Protein AF-A0AAN9AUN5-F1 (afdb_monomer_lite)

Foldseek 3Di:
DPDPDDDDDDDPDPPDDALDLVVVLVVLVVCQQPWDKDAHQQKDFQDDVPVLVVDQKDWAAAPDSRLRHTMIGHDHHHPPPDDSVNVSVCNVPDDHQADELVVQQDPDPDGTRMYGYPDSDDALVVQQQDLGPSSLSVCCVQVVGSHHQAADFALVAFFALEEEEEDEADDPDDALEDFLLLLLQVLQSVQFQVRQAYEYEYQDHRDDDSSVVCVVDRYYYDHDDFDQDALNHGADDVVVSVVLVVLVCCQAPWHKYAYSLKGFLHYDDSRQRSAQKEWEWDQEDDPDDPTKTAPRIMTHHHNQPLSVVLSVCCNVPDNVCVCVNGIVSSVVSCSNNVNRYDYDQQAEWEAEPNATQRSPDPNSHDHPPDPDHDDDDDSHSHGMYGYDVVSDDQCSRALVSLLVDPDPVSVSSCVSCVSVVNVVSND

Radius of gyration: 27.56 Å; chains: 1; bounding box: 65×45×76 Å

Sequence (427 aa):
MSTPALHLQQLKDTSIPCGSEEMLDAVLAILEPQGGIFVGQGVILARAPTDFNTVSLATHFSDSPDKTRGVLYANRRFPDPDTRLQLLELILSSPASCVSEDDYNQDIEEDPFCISLSDSVLYPKDIMFSETRFAQLARWLFYGKRAPVVIKKDPDNLIPRISHYIKLSGQNEYSSELNFNHFLNMLSALYIGGFRHVYLHAEEEPRGQWWEELQSESVTWVKIEPIDTVFRQDIRQKAHVSDVIRYLILYKYGGAYQDFDVTWVSHVNDSLLACPFVHAFDWVINGEWPEYINNGVMFSRRHSDWLRLFIETLKEYRDEEWNFNSGLVPYKMFEKHPDLVCLDRHVQVLCHGGICYPPWTEDYRRPLGNTRSTSPFSLQEVFAIHTTEPKLIPSLQSTQNLKKSTDDFGHFMRHVLIISGRRYLLQ

Organism: NCBI:txid31220

pLDDT: mean 89.93, std 9.43, range [37.88, 98.75]

Structure (mmCIF, N/CA/C/O backbone):
data_AF-A0AAN9AUN5-F1
#
_entry.id   AF-A0AAN9AUN5-F1
#
loop_
_atom_site.group_PDB
_atom_site.id
_atom_site.type_symbol
_atom_site.label_atom_id
_atom_site.label_alt_id
_atom_site.label_comp_id
_atom_site.label_asym_id
_atom_site.label_entity_id
_atom_site.label_seq_id
_atom_site.pdbx_PDB_ins_code
_atom_site.Cartn_x
_atom_site.Cartn_y
_atom_site.Cartn_z
_atom_site.occupancy
_atom_site.B_iso_or_equiv
_atom_site.auth_seq_id
_atom_site.auth_comp_id
_atom_site.auth_asym_id
_atom_site.auth_atom_id
_atom_site.pdbx_PDB_model_num
ATOM 1 N N . MET A 1 1 ? 8.327 -25.024 -24.615 1.00 38.00 1 MET A N 1
ATOM 2 C CA . MET A 1 1 ? 9.670 -24.422 -24.728 1.00 38.00 1 MET A CA 1
ATOM 3 C C . MET A 1 1 ? 10.124 -24.104 -23.318 1.00 38.00 1 MET A C 1
ATOM 5 O O . MET A 1 1 ? 9.382 -23.429 -22.618 1.00 38.00 1 MET A O 1
ATOM 9 N N . SER A 1 2 ? 11.244 -24.663 -22.860 1.00 37.88 2 SER A N 1
ATOM 10 C CA . SER A 1 2 ? 11.852 -24.234 -21.597 1.00 37.88 2 SER A CA 1
ATOM 11 C C . SER A 1 2 ? 12.226 -22.761 -21.731 1.00 37.88 2 SER A C 1
ATOM 13 O O . SER A 1 2 ? 12.883 -22.397 -22.707 1.00 37.88 2 SER A O 1
ATOM 15 N N . THR A 1 3 ? 11.799 -21.917 -20.795 1.00 38.31 3 THR A N 1
ATOM 16 C CA . THR A 1 3 ? 12.336 -20.557 -20.668 1.00 38.31 3 THR A CA 1
ATOM 17 C C . THR A 1 3 ? 13.865 -20.643 -20.625 1.00 38.31 3 THR A C 1
ATOM 19 O O . THR A 1 3 ? 14.379 -21.484 -19.878 1.00 38.31 3 THR A O 1
ATOM 22 N N . PRO A 1 4 ? 14.603 -19.862 -21.434 1.00 49.69 4 PRO A N 1
ATOM 23 C CA . PRO A 1 4 ? 16.059 -19.869 -21.377 1.00 49.69 4 PRO A CA 1
ATOM 24 C C . PRO A 1 4 ? 16.514 -19.533 -19.952 1.00 49.69 4 PRO A C 1
ATOM 26 O O . PRO A 1 4 ? 15.894 -18.713 -19.273 1.00 49.69 4 PRO A O 1
ATOM 29 N N . ALA A 1 5 ? 17.560 -20.209 -19.477 1.00 53.16 5 ALA A N 1
ATOM 30 C CA . ALA A 1 5 ? 18.111 -19.950 -18.155 1.00 53.16 5 ALA A CA 1
ATOM 31 C C . ALA A 1 5 ? 18.661 -18.516 -18.109 1.00 53.16 5 ALA A C 1
ATOM 33 O O . ALA A 1 5 ? 19.534 -18.156 -18.899 1.00 53.16 5 ALA A O 1
ATOM 34 N N . LEU A 1 6 ? 18.141 -17.692 -17.195 1.00 59.31 6 LEU A N 1
ATOM 35 C CA . LEU A 1 6 ? 18.733 -16.396 -16.882 1.00 59.31 6 LEU A CA 1
ATOM 36 C C . LEU A 1 6 ? 20.029 -16.650 -16.106 1.00 59.31 6 LEU A C 1
ATOM 38 O O . LEU A 1 6 ? 19.995 -17.080 -14.953 1.00 59.31 6 LEU A O 1
ATOM 42 N N . HIS A 1 7 ? 21.169 -16.399 -16.742 1.00 64.50 7 HIS A N 1
ATOM 43 C CA . HIS A 1 7 ? 22.474 -16.465 -16.098 1.00 64.50 7 HIS A CA 1
ATOM 44 C C . HIS A 1 7 ? 22.858 -15.071 -15.604 1.00 64.50 7 HIS A C 1
ATOM 46 O O . HIS A 1 7 ? 23.170 -14.190 -16.400 1.00 64.50 7 HIS A O 1
ATOM 52 N N . LEU A 1 8 ? 22.830 -14.869 -14.287 1.00 69.56 8 LEU A N 1
ATOM 53 C CA . LEU A 1 8 ? 23.342 -13.651 -13.666 1.00 69.56 8 LEU A CA 1
ATOM 54 C C . LEU A 1 8 ? 24.843 -13.813 -13.425 1.00 69.56 8 LEU A C 1
ATOM 56 O O . LEU A 1 8 ? 25.266 -14.712 -12.698 1.00 69.56 8 LEU A O 1
ATOM 60 N N . GLN A 1 9 ? 25.645 -12.940 -14.026 1.00 68.62 9 GLN A N 1
ATOM 61 C CA . GLN A 1 9 ? 27.083 -12.881 -13.805 1.00 68.62 9 GLN A CA 1
ATOM 62 C C . GLN A 1 9 ? 27.448 -11.484 -13.316 1.00 68.62 9 GLN A C 1
ATOM 64 O O . GLN A 1 9 ? 27.274 -10.503 -14.032 1.00 68.62 9 GLN A O 1
ATOM 69 N N . GLN A 1 10 ? 27.971 -11.398 -12.095 1.00 71.19 10 GLN A N 1
ATOM 70 C CA . GLN A 1 10 ? 28.526 -10.149 -11.594 1.00 71.19 10 GLN A CA 1
ATOM 71 C C . GLN A 1 10 ? 29.860 -9.880 -12.295 1.00 71.19 10 GLN A C 1
ATOM 73 O O . GLN A 1 10 ? 30.721 -10.765 -12.376 1.00 71.19 10 GLN A O 1
ATOM 78 N N . LEU A 1 11 ? 30.039 -8.659 -12.798 1.00 69.75 11 LEU A N 1
ATOM 79 C CA . LEU A 1 11 ? 31.343 -8.204 -13.264 1.00 69.75 11 LEU A CA 1
ATOM 80 C C . LEU A 1 11 ? 32.310 -8.225 -12.075 1.00 69.75 11 LEU A C 1
ATOM 82 O O . LEU A 1 11 ? 32.015 -7.687 -11.011 1.00 69.75 11 LEU A O 1
ATOM 86 N N . LYS A 1 12 ? 33.448 -8.907 -12.240 1.00 69.44 12 LYS A N 1
ATOM 87 C CA . LYS A 1 12 ? 34.432 -9.095 -11.159 1.00 69.44 12 LYS A CA 1
ATOM 88 C C . LYS A 1 12 ? 35.132 -7.796 -10.765 1.00 69.44 12 LYS A C 1
ATOM 90 O O . LYS A 1 12 ? 35.646 -7.711 -9.655 1.00 69.44 12 LYS A O 1
ATOM 95 N N . ASP A 1 13 ? 35.171 -6.830 -11.675 1.00 74.06 13 ASP A N 1
ATOM 96 C CA . ASP A 1 13 ? 35.784 -5.532 -11.456 1.00 74.06 13 ASP A CA 1
ATOM 97 C C . ASP A 1 13 ? 34.701 -4.475 -11.225 1.00 74.06 13 ASP A C 1
ATOM 99 O O . ASP A 1 13 ? 34.031 -4.031 -12.154 1.00 74.06 13 ASP A O 1
ATOM 103 N N . THR A 1 14 ? 34.512 -4.097 -9.963 1.00 73.44 14 THR A N 1
ATOM 104 C CA . THR A 1 14 ? 33.566 -3.049 -9.561 1.00 73.44 14 THR A CA 1
ATOM 105 C C . THR A 1 14 ? 34.180 -1.649 -9.619 1.00 73.44 14 THR A C 1
ATOM 107 O O . THR A 1 14 ? 33.533 -0.696 -9.194 1.00 73.44 14 THR A O 1
ATOM 110 N N . SER A 1 15 ? 35.435 -1.512 -10.064 1.00 81.81 15 SER A N 1
ATOM 111 C CA . SER A 1 15 ? 36.113 -0.214 -10.166 1.00 81.81 15 SER A CA 1
ATOM 112 C C . SER A 1 15 ? 35.795 0.533 -11.461 1.00 81.81 15 SER A C 1
ATOM 114 O O . SER A 1 15 ? 35.994 1.746 -11.518 1.00 81.81 15 SER A O 1
ATOM 116 N N . ILE A 1 16 ? 35.267 -0.164 -12.475 1.00 86.69 16 ILE A N 1
ATOM 117 C CA . ILE A 1 16 ? 34.882 0.435 -13.753 1.00 86.69 16 ILE A CA 1
ATOM 118 C C . ILE A 1 16 ? 33.607 1.273 -13.554 1.00 86.69 16 ILE A C 1
ATOM 120 O O . ILE A 1 16 ? 32.573 0.717 -13.164 1.00 86.69 16 ILE A O 1
ATOM 124 N N . PRO A 1 17 ? 33.638 2.592 -13.818 1.00 88.38 17 PRO A N 1
ATOM 125 C CA . PRO A 1 17 ? 32.460 3.439 -13.680 1.00 88.38 17 PRO A CA 1
ATOM 126 C C . PRO A 1 17 ? 31.338 3.004 -14.631 1.00 88.38 17 PRO A C 1
ATOM 128 O O . PRO A 1 17 ? 31.566 2.731 -15.808 1.00 88.38 17 PRO A O 1
ATOM 131 N N . CYS A 1 18 ? 30.099 2.958 -14.136 1.00 86.50 18 CYS A N 1
ATOM 132 C CA . CYS A 1 18 ? 28.939 2.700 -14.989 1.00 86.50 18 CYS A CA 1
ATOM 133 C C . CYS A 1 18 ? 28.792 3.811 -16.036 1.00 86.50 18 CYS A C 1
ATOM 135 O O . CYS A 1 18 ? 29.014 4.986 -15.743 1.00 86.50 18 CYS A O 1
ATOM 137 N N . GLY A 1 19 ? 28.419 3.426 -17.254 1.00 89.62 19 GLY A N 1
ATOM 138 C CA . GLY A 1 19 ? 28.234 4.344 -18.373 1.00 89.62 19 GLY A CA 1
ATOM 139 C C . GLY A 1 19 ? 29.501 4.946 -18.977 1.00 89.62 19 GLY A C 1
ATOM 140 O O . GLY A 1 19 ? 29.396 5.848 -19.806 1.00 89.62 19 GLY A O 1
ATOM 141 N N . SER A 1 20 ? 30.689 4.466 -18.602 1.00 93.56 20 SER A N 1
ATOM 142 C CA . SER A 1 20 ? 31.950 4.925 -19.188 1.00 93.56 20 SER A CA 1
ATOM 143 C C . SER A 1 20 ? 32.335 4.164 -20.464 1.00 93.56 20 SER A C 1
ATOM 145 O O . SER A 1 20 ? 31.768 3.116 -20.788 1.00 93.56 20 SER A O 1
ATOM 147 N N . GLU A 1 21 ? 33.330 4.683 -21.188 1.00 94.19 21 GLU A N 1
ATOM 148 C CA . GLU A 1 21 ? 33.912 3.998 -22.351 1.00 94.19 21 GLU A CA 1
ATOM 149 C C . GLU A 1 21 ? 34.587 2.682 -21.943 1.00 94.19 21 GLU A C 1
ATOM 151 O O . GLU A 1 21 ? 34.465 1.682 -22.646 1.00 94.19 21 GLU A O 1
ATOM 156 N N . GLU A 1 22 ? 35.222 2.638 -20.769 1.00 93.00 22 GLU A N 1
ATOM 157 C CA . GLU A 1 22 ? 35.829 1.423 -20.217 1.00 93.00 22 GLU A CA 1
ATOM 158 C C . GLU A 1 22 ? 34.780 0.348 -19.907 1.00 93.00 22 GLU A C 1
ATOM 160 O O . GLU A 1 22 ? 35.035 -0.842 -20.099 1.00 93.00 22 GLU A O 1
ATOM 165 N N . MET A 1 23 ? 33.581 0.748 -19.466 1.00 92.12 23 MET A N 1
ATOM 166 C CA . MET A 1 23 ? 32.474 -0.191 -19.270 1.00 92.12 23 MET A CA 1
ATOM 167 C C . MET A 1 23 ? 31.988 -0.760 -20.604 1.00 92.12 23 MET A C 1
ATOM 169 O O . MET A 1 23 ? 31.752 -1.965 -20.710 1.00 92.12 23 MET A O 1
ATOM 173 N N . LEU A 1 24 ? 31.879 0.074 -21.640 1.00 92.06 24 LEU A N 1
ATOM 174 C CA . LEU A 1 24 ? 31.529 -0.391 -22.981 1.00 92.06 24 LEU A CA 1
ATOM 175 C C . LEU A 1 24 ? 32.602 -1.342 -23.546 1.00 92.06 24 LEU A C 1
ATOM 177 O O . LEU A 1 24 ? 32.266 -2.392 -24.092 1.00 92.06 24 LEU A O 1
ATOM 181 N N . ASP A 1 25 ? 33.888 -1.045 -23.349 1.00 91.81 25 ASP A N 1
ATOM 182 C CA . ASP A 1 25 ? 34.999 -1.929 -23.730 1.00 91.81 25 ASP A CA 1
ATOM 183 C C . ASP A 1 25 ? 34.956 -3.284 -22.992 1.00 91.81 25 ASP A C 1
ATOM 185 O O . ASP A 1 25 ? 35.215 -4.343 -23.580 1.00 91.81 25 ASP A O 1
ATOM 189 N N . ALA A 1 26 ? 34.573 -3.277 -21.710 1.00 90.19 26 ALA A N 1
ATOM 190 C CA . ALA A 1 26 ? 34.365 -4.490 -20.924 1.00 90.19 26 ALA A CA 1
ATOM 191 C C . ALA A 1 26 ? 33.177 -5.321 -21.443 1.00 90.19 26 ALA A C 1
ATOM 193 O O . ALA A 1 26 ? 33.275 -6.547 -21.534 1.00 90.19 26 ALA A O 1
ATOM 194 N N . VAL A 1 27 ? 32.077 -4.675 -21.846 1.00 89.88 27 VAL A N 1
ATOM 195 C CA . VAL A 1 27 ? 30.942 -5.335 -22.515 1.00 89.88 27 VAL A CA 1
ATOM 196 C C . VAL A 1 27 ? 31.388 -5.985 -23.826 1.00 89.88 27 VAL A C 1
ATOM 198 O O . VAL A 1 27 ? 31.062 -7.149 -24.078 1.00 89.88 27 VAL A O 1
ATOM 201 N N . LEU A 1 28 ? 32.183 -5.283 -24.638 1.00 89.88 28 LEU A N 1
ATOM 202 C CA . LEU A 1 28 ? 32.732 -5.832 -25.878 1.00 89.88 28 LEU A CA 1
ATOM 203 C C . LEU A 1 28 ? 33.611 -7.062 -25.616 1.00 89.88 28 LEU A C 1
ATOM 205 O O . LEU A 1 28 ? 33.470 -8.065 -26.313 1.00 89.88 28 LEU A O 1
ATOM 209 N N . ALA A 1 29 ? 34.447 -7.047 -24.574 1.00 88.69 29 ALA A N 1
ATOM 210 C CA . ALA A 1 29 ? 35.262 -8.208 -24.200 1.00 88.69 29 ALA A CA 1
ATOM 211 C C . ALA A 1 29 ? 34.427 -9.451 -23.840 1.00 88.69 29 ALA A C 1
ATOM 213 O O . ALA A 1 29 ? 34.875 -10.582 -24.031 1.00 88.69 29 ALA A O 1
ATOM 214 N N . ILE A 1 30 ? 33.212 -9.260 -23.317 1.00 87.00 30 ILE A N 1
ATOM 215 C CA . ILE A 1 30 ? 32.285 -10.356 -23.004 1.00 87.00 30 ILE A CA 1
ATOM 216 C C . ILE A 1 30 ? 31.639 -10.896 -24.282 1.00 87.00 30 ILE A C 1
ATOM 218 O O . ILE A 1 30 ? 31.537 -12.118 -24.446 1.00 87.00 30 ILE A O 1
ATOM 222 N N . LEU A 1 31 ? 31.206 -9.996 -25.169 1.00 87.12 31 LEU A N 1
ATOM 223 C CA . LEU A 1 31 ? 30.525 -10.345 -26.414 1.00 87.12 31 LEU A CA 1
ATOM 224 C C . LEU A 1 31 ? 31.460 -10.979 -27.444 1.00 87.12 31 LEU A C 1
ATOM 226 O O . LEU A 1 31 ? 31.029 -11.888 -28.145 1.00 87.12 31 LEU A O 1
ATOM 230 N N . GLU A 1 32 ? 32.727 -10.572 -27.520 1.00 86.00 32 GLU A N 1
ATOM 231 C CA . GLU A 1 32 ? 33.687 -11.053 -28.523 1.00 86.00 32 GLU A CA 1
ATOM 232 C C . GLU A 1 32 ? 33.743 -12.596 -28.637 1.00 86.00 32 GLU A C 1
ATOM 234 O O . GLU A 1 32 ? 33.516 -13.132 -29.730 1.00 86.00 32 GLU A O 1
ATOM 239 N N . PRO A 1 33 ? 33.977 -13.364 -27.552 1.00 87.19 33 PRO A N 1
ATOM 240 C CA . PRO A 1 33 ? 34.019 -14.823 -27.641 1.00 87.19 33 PRO A CA 1
ATOM 241 C C . PRO A 1 33 ? 32.636 -15.480 -27.767 1.00 87.19 33 PRO A C 1
ATOM 243 O O . PRO A 1 33 ? 32.540 -16.615 -28.242 1.00 87.19 33 PRO A O 1
ATOM 246 N N . GLN A 1 34 ? 31.568 -14.817 -27.316 1.00 85.94 34 GLN A N 1
ATOM 247 C CA . GLN A 1 34 ? 30.257 -15.445 -27.110 1.00 85.94 34 GLN A CA 1
ATOM 248 C C . GLN A 1 34 ? 29.236 -15.126 -28.203 1.00 85.94 34 GLN A C 1
ATOM 250 O O . GLN A 1 34 ? 28.376 -15.970 -28.489 1.00 85.94 34 GLN A O 1
ATOM 255 N N . GLY A 1 35 ? 29.370 -13.965 -28.847 1.00 86.44 35 GLY A N 1
ATOM 256 C CA . GLY A 1 35 ? 28.292 -13.289 -29.558 1.00 86.44 35 GLY A CA 1
ATOM 257 C C . GLY A 1 35 ? 27.134 -12.931 -28.619 1.00 86.44 35 GLY A C 1
ATOM 258 O O . GLY A 1 35 ? 27.111 -13.323 -27.451 1.00 86.44 35 GLY A O 1
ATOM 259 N N . GLY A 1 36 ? 26.138 -12.217 -29.131 1.00 88.38 36 GLY A N 1
ATOM 260 C CA . GLY A 1 36 ? 24.900 -11.952 -28.400 1.00 88.38 36 GLY A CA 1
ATOM 261 C C . GLY A 1 36 ? 24.411 -10.521 -28.533 1.00 88.38 36 GLY A C 1
ATOM 262 O O . GLY A 1 36 ? 24.836 -9.787 -29.422 1.00 88.38 36 GLY A O 1
ATOM 263 N N . ILE A 1 37 ? 23.484 -10.163 -27.645 1.00 89.00 37 ILE A N 1
ATOM 264 C CA . ILE A 1 37 ? 22.884 -8.833 -27.563 1.00 89.00 37 ILE A CA 1
ATOM 265 C C . ILE A 1 37 ? 23.221 -8.247 -26.196 1.00 89.00 37 ILE A C 1
ATOM 267 O O . ILE A 1 37 ? 22.933 -8.860 -25.167 1.00 89.00 37 ILE A O 1
ATOM 271 N N . PHE A 1 38 ? 23.800 -7.056 -26.195 1.00 91.38 38 PHE A N 1
ATOM 272 C CA . PHE A 1 38 ? 23.903 -6.197 -25.029 1.00 91.38 38 PHE A CA 1
ATOM 273 C C . PHE A 1 38 ? 22.787 -5.157 -25.070 1.00 91.38 38 PHE A C 1
ATOM 275 O O . PHE A 1 38 ? 22.572 -4.534 -26.106 1.00 91.38 38 PHE A O 1
ATOM 282 N N . VAL A 1 39 ? 22.104 -4.964 -23.943 1.00 92.38 39 VAL A N 1
ATOM 283 C CA . VAL A 1 39 ? 21.119 -3.898 -23.742 1.00 92.38 39 VAL A CA 1
ATOM 284 C C . VAL A 1 39 ? 21.574 -3.083 -22.539 1.00 92.38 39 VAL A C 1
ATOM 286 O O . VAL A 1 39 ? 21.714 -3.624 -21.442 1.00 92.38 39 VAL A O 1
ATOM 289 N N . GLY A 1 40 ? 21.829 -1.800 -22.768 1.00 91.75 40 GLY A N 1
ATOM 290 C CA . GLY A 1 40 ? 22.269 -0.855 -21.753 1.00 91.75 40 GLY A CA 1
ATOM 291 C C . GLY A 1 40 ? 21.217 -0.583 -20.687 1.00 91.75 40 GLY A C 1
ATOM 292 O O . GLY A 1 40 ? 20.013 -0.759 -20.896 1.00 91.75 40 GLY A O 1
ATOM 293 N N . GLN A 1 41 ? 21.672 -0.104 -19.531 1.00 88.75 41 GLN A N 1
ATOM 294 C CA . GLN A 1 41 ? 20.767 0.375 -18.494 1.00 88.75 41 GLN A CA 1
ATOM 295 C C . GLN A 1 41 ? 19.963 1.576 -19.015 1.00 88.75 41 GLN A C 1
ATOM 297 O O . GLN A 1 41 ? 20.498 2.459 -19.683 1.00 88.75 41 GLN A O 1
ATOM 302 N N . GLY A 1 42 ? 18.662 1.603 -18.713 1.00 90.62 42 GLY A N 1
ATOM 303 C CA . GLY A 1 42 ? 17.771 2.655 -19.202 1.00 90.62 42 GLY A CA 1
ATOM 304 C C . GLY A 1 42 ? 17.459 2.552 -20.699 1.00 90.62 42 GLY A C 1
ATOM 305 O O . GLY A 1 42 ? 17.167 3.567 -21.324 1.00 90.62 42 GLY A O 1
ATOM 306 N N . VAL A 1 43 ? 17.535 1.353 -21.288 1.00 93.50 43 VAL A N 1
ATOM 307 C CA . VAL A 1 43 ? 17.150 1.103 -22.684 1.00 93.50 43 VAL A CA 1
ATOM 308 C C . VAL A 1 43 ? 15.997 0.106 -22.753 1.00 93.50 43 VAL A C 1
ATOM 310 O O . VAL A 1 43 ? 16.044 -0.963 -22.145 1.00 93.50 43 VAL A O 1
ATOM 313 N N . ILE A 1 44 ? 14.970 0.438 -23.536 1.00 93.38 44 ILE A N 1
ATOM 314 C CA . ILE A 1 44 ? 13.839 -0.444 -23.847 1.00 93.38 44 ILE A CA 1
ATOM 315 C C . ILE A 1 44 ? 13.843 -0.760 -25.342 1.00 93.38 44 ILE A C 1
ATOM 317 O O . ILE A 1 44 ? 13.934 0.138 -26.174 1.00 93.38 44 ILE A O 1
ATOM 321 N N . LEU A 1 45 ? 13.717 -2.041 -25.695 1.00 92.81 45 LEU A N 1
ATOM 322 C CA . LEU A 1 45 ? 13.544 -2.462 -27.087 1.00 92.81 45 LEU A CA 1
ATOM 323 C C . LEU A 1 45 ? 12.103 -2.191 -27.532 1.00 92.81 45 LEU A C 1
ATOM 325 O O . LEU A 1 45 ? 11.162 -2.708 -26.927 1.00 92.81 45 LEU A O 1
ATOM 329 N N . ALA A 1 46 ? 11.933 -1.404 -28.594 1.00 91.62 46 ALA A N 1
ATOM 330 C CA . ALA A 1 46 ? 10.616 -1.083 -29.151 1.00 91.62 46 ALA A CA 1
ATOM 331 C C . ALA A 1 46 ? 10.151 -2.106 -30.199 1.00 91.62 46 ALA A C 1
ATOM 333 O O . ALA A 1 46 ? 8.956 -2.379 -30.304 1.00 91.62 46 ALA A O 1
ATOM 334 N N . ARG A 1 47 ? 11.086 -2.753 -30.907 1.00 87.81 47 ARG A N 1
ATOM 335 C CA . ARG A 1 47 ? 10.802 -3.846 -31.849 1.00 87.81 47 ARG A CA 1
ATOM 336 C C . ARG A 1 47 ? 11.736 -5.033 -31.638 1.00 87.81 47 ARG A C 1
ATOM 338 O O . ARG A 1 47 ? 12.829 -4.904 -31.094 1.00 87.81 47 ARG A O 1
ATOM 345 N N . ALA A 1 48 ? 11.298 -6.211 -32.076 1.00 83.19 48 ALA A N 1
ATOM 346 C CA . ALA A 1 48 ? 12.115 -7.416 -32.005 1.00 83.19 48 ALA A CA 1
ATOM 347 C C . ALA A 1 48 ? 13.294 -7.348 -33.004 1.00 83.19 48 ALA A C 1
ATOM 349 O O . ALA A 1 48 ? 13.074 -6.961 -34.158 1.00 83.19 48 ALA A O 1
ATOM 350 N N . PRO A 1 49 ? 14.506 -7.790 -32.614 1.00 81.62 49 PRO A N 1
ATOM 351 C CA . PRO A 1 49 ? 15.699 -7.804 -33.466 1.00 81.62 49 PRO A CA 1
ATOM 352 C C . PRO A 1 49 ? 15.657 -8.924 -34.513 1.00 81.62 49 PRO A C 1
ATOM 354 O O . PRO A 1 49 ? 16.419 -9.889 -34.473 1.00 81.62 49 PRO A O 1
ATOM 357 N N . THR A 1 50 ? 14.705 -8.845 -35.438 1.00 80.62 50 THR A N 1
ATOM 358 C CA . THR A 1 50 ? 14.514 -9.856 -36.494 1.00 80.62 50 THR A CA 1
ATOM 359 C C . THR A 1 50 ? 15.550 -9.747 -37.613 1.00 80.62 50 THR A C 1
ATOM 361 O O . THR A 1 50 ? 15.883 -10.745 -38.251 1.00 80.62 50 THR A O 1
ATOM 364 N N . ASP A 1 51 ? 16.099 -8.552 -37.800 1.00 79.56 51 ASP A N 1
ATOM 365 C CA . ASP A 1 51 ? 17.145 -8.186 -38.751 1.00 79.56 51 ASP A CA 1
ATOM 366 C C . ASP A 1 51 ? 18.545 -8.639 -38.311 1.00 79.56 51 ASP A C 1
ATOM 368 O O . ASP A 1 51 ? 19.407 -8.871 -39.159 1.00 79.56 51 ASP A O 1
ATOM 372 N N . PHE A 1 52 ? 18.774 -8.867 -37.015 1.00 77.81 52 PHE A N 1
ATOM 373 C CA . PHE A 1 52 ? 20.102 -9.212 -36.490 1.00 77.81 52 PHE A CA 1
ATOM 374 C C . PHE A 1 52 ? 20.659 -10.528 -37.043 1.00 77.81 52 PHE A C 1
ATOM 376 O O . PHE A 1 52 ? 21.858 -10.647 -37.252 1.00 77.81 52 PHE A O 1
ATOM 383 N N . ASN A 1 53 ? 19.799 -11.476 -37.423 1.00 72.94 53 ASN A N 1
ATOM 384 C CA . ASN A 1 53 ? 20.234 -12.725 -38.061 1.00 72.94 53 ASN A CA 1
ATOM 385 C C . ASN A 1 53 ? 20.851 -12.530 -39.461 1.00 72.94 53 ASN A C 1
ATOM 387 O O . ASN A 1 53 ? 21.381 -13.483 -40.031 1.00 72.94 53 ASN A O 1
ATOM 391 N N . THR A 1 54 ? 20.736 -11.332 -40.039 1.00 82.06 54 THR A N 1
ATOM 392 C CA . THR A 1 54 ? 21.225 -11.010 -41.390 1.00 82.06 54 THR A CA 1
ATOM 393 C C . THR A 1 54 ? 22.499 -10.170 -41.390 1.00 82.06 54 THR A C 1
ATOM 395 O O . THR A 1 54 ? 23.082 -9.950 -42.451 1.00 82.06 54 THR A O 1
ATOM 398 N N . VAL A 1 55 ? 22.960 -9.735 -40.216 1.00 83.88 55 VAL A N 1
ATOM 399 C CA . VAL A 1 55 ? 24.146 -8.889 -40.048 1.00 83.88 55 VAL A CA 1
ATOM 400 C C . VAL A 1 55 ? 25.135 -9.537 -39.082 1.00 83.88 55 VAL A C 1
ATOM 402 O O . VAL A 1 55 ? 24.782 -10.405 -38.291 1.00 83.88 55 VAL A O 1
ATOM 405 N N . SER A 1 56 ? 26.409 -9.154 -39.162 1.00 84.06 56 SER A N 1
ATOM 406 C CA . SER A 1 56 ? 27.446 -9.610 -38.225 1.00 84.06 56 SER A CA 1
ATOM 407 C C . SER A 1 56 ? 27.619 -8.686 -37.018 1.00 84.06 56 SER A C 1
ATOM 409 O O . SER A 1 56 ? 28.169 -9.109 -35.998 1.00 84.06 56 SER A O 1
ATOM 411 N N . LEU A 1 57 ? 27.126 -7.453 -37.139 1.00 86.06 57 LEU A N 1
ATOM 412 C CA . LEU A 1 57 ? 27.174 -6.391 -36.147 1.00 86.06 57 LEU A CA 1
ATOM 413 C C . LEU A 1 57 ? 25.971 -5.459 -36.361 1.00 86.06 57 LEU A C 1
ATOM 415 O O . LEU A 1 57 ? 25.663 -5.111 -37.500 1.00 86.06 57 LEU A O 1
ATOM 419 N N . ALA A 1 58 ? 25.321 -5.039 -35.279 1.00 88.56 58 ALA A N 1
ATOM 420 C CA . ALA A 1 58 ? 24.345 -3.952 -35.291 1.00 88.56 58 ALA A CA 1
ATOM 421 C C . ALA A 1 58 ? 24.506 -3.094 -34.036 1.00 88.56 58 ALA A C 1
ATOM 423 O O . ALA A 1 58 ? 24.622 -3.625 -32.930 1.00 88.56 58 ALA A O 1
ATOM 424 N N . THR A 1 59 ? 24.508 -1.774 -34.206 1.00 90.38 59 THR A N 1
ATOM 425 C CA . THR A 1 59 ? 24.735 -0.805 -33.132 1.00 90.38 59 THR A CA 1
ATOM 426 C C . THR A 1 59 ? 23.605 0.218 -33.120 1.00 90.38 59 THR A C 1
ATOM 428 O O . THR A 1 59 ? 23.298 0.843 -34.132 1.00 90.38 59 THR A O 1
ATOM 431 N N . HIS A 1 60 ? 22.975 0.392 -31.962 1.00 92.94 60 HIS A N 1
ATOM 432 C CA . HIS A 1 60 ? 21.938 1.393 -31.753 1.00 92.94 60 HIS A CA 1
ATOM 433 C C . HIS A 1 60 ? 22.147 2.080 -30.410 1.00 92.94 60 HIS A C 1
ATOM 435 O O . HIS A 1 60 ? 21.767 1.538 -29.382 1.00 92.94 60 HIS A O 1
ATOM 441 N N . PHE A 1 61 ? 22.765 3.256 -30.395 1.00 94.25 61 PHE A N 1
ATOM 442 C CA . PHE A 1 61 ? 23.056 3.994 -29.161 1.00 94.25 61 PHE A CA 1
ATOM 443 C C . PHE A 1 61 ? 22.297 5.321 -29.123 1.00 94.25 61 PHE A C 1
ATOM 445 O O . PHE A 1 61 ? 21.828 5.799 -30.160 1.00 94.25 61 PHE A O 1
ATOM 452 N N . SER A 1 62 ? 22.113 5.880 -27.927 1.00 92.62 62 SER A N 1
ATOM 453 C CA . SER A 1 62 ? 21.564 7.225 -27.748 1.00 92.62 62 SER A CA 1
ATOM 454 C C . SER A 1 62 ? 22.668 8.273 -27.642 1.00 92.62 62 SER A C 1
ATOM 456 O O . SER A 1 62 ? 23.832 7.948 -27.423 1.00 92.62 62 SER A O 1
ATOM 458 N N . ASP A 1 63 ? 22.295 9.548 -27.751 1.00 89.12 63 ASP A N 1
ATOM 459 C CA . ASP A 1 63 ? 23.200 10.689 -27.538 1.00 89.12 63 ASP A CA 1
ATOM 460 C C . ASP A 1 63 ? 23.417 10.992 -26.036 1.00 89.12 63 ASP A C 1
ATOM 462 O O . ASP A 1 63 ? 23.528 12.135 -25.596 1.00 89.12 63 ASP A O 1
ATOM 466 N N . SER A 1 64 ? 23.389 9.954 -25.194 1.00 88.12 64 SER A N 1
ATOM 467 C CA . SER A 1 64 ? 23.527 10.098 -23.747 1.00 88.12 64 SER A CA 1
ATOM 468 C C . SER A 1 64 ? 24.990 10.324 -23.343 1.00 88.12 64 SER A C 1
ATOM 470 O O . SER A 1 64 ? 25.904 9.769 -23.962 1.00 88.12 64 SER A O 1
ATOM 472 N N . PRO A 1 65 ? 25.249 11.055 -22.240 1.00 89.50 65 PRO A N 1
ATOM 473 C CA . PRO A 1 65 ? 26.561 11.037 -21.596 1.00 89.50 65 PRO A CA 1
ATOM 474 C C . PRO A 1 65 ? 27.004 9.622 -21.187 1.00 89.50 65 PRO A C 1
ATOM 476 O O . PRO A 1 65 ? 28.199 9.340 -21.159 1.00 89.50 65 PRO A O 1
ATOM 479 N N . ASP A 1 66 ? 26.041 8.742 -20.895 1.00 92.00 66 ASP A N 1
ATOM 480 C CA . ASP A 1 66 ? 26.250 7.323 -20.622 1.00 92.00 66 ASP A CA 1
ATOM 481 C C . ASP A 1 66 ? 26.549 6.571 -21.927 1.00 92.00 66 ASP A C 1
ATOM 483 O O . ASP A 1 66 ? 25.656 6.279 -22.725 1.00 92.00 66 ASP A O 1
ATOM 487 N N . LYS A 1 67 ? 27.821 6.218 -22.123 1.00 92.94 67 LYS A N 1
ATOM 488 C CA . LYS A 1 67 ? 28.329 5.536 -23.324 1.00 92.94 67 LYS A CA 1
ATOM 489 C C . LYS A 1 67 ? 27.817 4.111 -23.476 1.00 92.94 67 LYS A C 1
ATOM 491 O O . LYS A 1 67 ? 27.959 3.514 -24.538 1.00 92.94 67 LYS A O 1
ATOM 496 N N . THR A 1 68 ? 27.204 3.560 -22.434 1.00 92.69 68 THR A N 1
ATOM 497 C CA . THR A 1 68 ? 26.607 2.226 -22.460 1.00 92.69 68 THR A CA 1
ATOM 498 C C . THR A 1 68 ? 25.115 2.254 -22.782 1.00 92.69 68 THR A C 1
ATOM 500 O O . THR A 1 68 ? 24.505 1.192 -22.904 1.00 92.69 68 THR A O 1
ATOM 503 N N . ARG A 1 69 ? 24.512 3.438 -22.966 1.00 92.94 69 ARG A N 1
ATOM 504 C CA . ARG A 1 69 ? 23.081 3.589 -23.244 1.00 92.94 69 ARG A CA 1
ATOM 505 C C . ARG A 1 69 ? 22.747 3.292 -24.704 1.00 92.94 69 ARG A C 1
ATOM 507 O O . ARG A 1 69 ? 22.593 4.172 -25.547 1.00 92.94 69 ARG A O 1
ATOM 514 N N . GLY A 1 70 ? 22.616 2.008 -24.997 1.00 93.44 70 GLY A N 1
ATOM 515 C CA . GLY A 1 70 ? 22.208 1.533 -26.306 1.00 93.44 70 GLY A CA 1
ATOM 516 C C . GLY A 1 70 ? 21.973 0.037 -26.353 1.00 93.44 70 GLY A C 1
ATOM 517 O O . GLY A 1 70 ? 21.868 -0.647 -25.336 1.00 93.44 70 GLY A O 1
ATOM 518 N N . VAL A 1 71 ? 21.901 -0.468 -27.573 1.00 93.81 71 VAL A N 1
ATOM 519 C CA . VAL A 1 71 ? 21.824 -1.876 -27.903 1.00 93.81 71 VAL A CA 1
ATOM 520 C C . VAL A 1 71 ? 22.941 -2.193 -28.873 1.00 93.81 71 VAL A C 1
ATOM 522 O O . VAL A 1 71 ? 23.168 -1.485 -29.854 1.00 93.81 71 VAL A O 1
ATOM 525 N N . LEU A 1 72 ? 23.616 -3.296 -28.606 1.00 90.88 72 LEU A N 1
ATOM 526 C CA . LEU A 1 72 ? 24.654 -3.827 -29.463 1.00 90.88 72 LEU A CA 1
ATOM 527 C C . LEU A 1 72 ? 24.353 -5.292 -29.721 1.00 90.88 72 LEU A C 1
ATOM 529 O O . LEU A 1 72 ? 24.125 -6.053 -28.785 1.00 90.88 72 LEU A O 1
ATOM 533 N N . TYR A 1 73 ? 24.411 -5.694 -30.980 1.00 90.19 73 TYR A N 1
ATOM 534 C CA . TYR A 1 73 ? 24.452 -7.089 -31.374 1.00 90.19 73 TYR A CA 1
ATOM 535 C C . TYR A 1 73 ? 25.737 -7.393 -32.116 1.00 90.19 73 TYR A C 1
ATOM 537 O O . TYR A 1 73 ? 26.148 -6.625 -32.983 1.00 90.19 73 TYR A O 1
ATOM 545 N N . ALA A 1 74 ? 26.333 -8.537 -31.800 1.00 87.81 74 ALA A N 1
ATOM 546 C CA . ALA A 1 74 ? 27.508 -9.037 -32.489 1.00 87.81 74 ALA A CA 1
ATOM 547 C C . ALA A 1 74 ? 27.476 -10.563 -32.617 1.00 87.81 74 ALA A C 1
ATOM 549 O O . ALA A 1 74 ? 27.068 -11.280 -31.695 1.00 87.81 74 ALA A O 1
ATOM 550 N N . ASN A 1 75 ? 27.968 -11.067 -33.748 1.00 85.69 75 ASN A N 1
ATOM 551 C CA . ASN A 1 75 ? 28.261 -12.486 -33.917 1.00 85.69 75 ASN A CA 1
ATOM 552 C C . ASN A 1 75 ? 29.463 -12.930 -33.070 1.00 85.69 75 ASN A C 1
ATOM 554 O O . ASN A 1 75 ? 30.267 -12.125 -32.602 1.00 85.69 75 ASN A O 1
ATOM 558 N N . ARG A 1 76 ? 29.587 -14.251 -32.879 1.00 84.94 76 ARG A N 1
ATOM 559 C CA . ARG A 1 76 ? 30.774 -14.854 -32.258 1.00 84.94 76 ARG A CA 1
ATOM 560 C C . ARG A 1 76 ? 32.002 -14.554 -33.082 1.00 84.94 76 ARG A C 1
ATOM 562 O O . ARG A 1 76 ? 32.030 -14.956 -34.244 1.00 84.94 76 ARG A O 1
ATOM 569 N N . ARG A 1 77 ? 33.032 -14.031 -32.413 1.00 79.19 77 ARG A N 1
ATOM 570 C CA . ARG A 1 77 ? 34.194 -13.414 -33.047 1.00 79.19 77 ARG A CA 1
ATOM 571 C C . ARG A 1 77 ? 33.679 -12.243 -33.874 1.00 79.19 77 ARG A C 1
ATOM 573 O O . ARG A 1 77 ? 32.954 -12.438 -34.848 1.00 79.19 77 ARG A O 1
ATOM 580 N N . PHE A 1 78 ? 33.984 -11.033 -33.416 1.00 75.88 78 PHE A N 1
ATOM 581 C CA . PHE A 1 78 ? 33.595 -9.820 -34.123 1.00 75.88 78 PHE A CA 1
ATOM 582 C C . PHE A 1 78 ? 33.926 -9.911 -35.623 1.00 75.88 78 PHE A C 1
ATOM 584 O O . PHE A 1 78 ? 34.800 -10.704 -35.991 1.00 75.88 78 PHE A O 1
ATOM 591 N N . PRO A 1 79 ? 33.220 -9.159 -36.491 1.00 69.00 79 PRO A N 1
ATOM 592 C CA . PRO A 1 79 ? 33.471 -9.199 -37.927 1.00 69.00 79 PRO A CA 1
ATOM 593 C C . PRO A 1 79 ? 34.973 -9.062 -38.206 1.00 69.00 79 PRO A C 1
ATOM 595 O O . PRO A 1 79 ? 35.594 -8.086 -37.808 1.00 69.00 79 PRO A O 1
ATOM 598 N N . ASP A 1 80 ? 35.571 -10.070 -38.836 1.00 63.41 80 ASP A N 1
ATOM 599 C CA . ASP A 1 80 ? 36.978 -10.029 -39.241 1.00 63.41 80 ASP A CA 1
ATOM 600 C C . ASP A 1 80 ? 37.130 -8.964 -40.349 1.00 63.41 80 ASP A C 1
ATOM 602 O O . ASP A 1 80 ? 36.356 -9.032 -41.316 1.00 63.41 80 ASP A O 1
ATOM 606 N N . PRO A 1 81 ? 38.063 -7.987 -40.259 1.00 54.59 81 PRO A N 1
ATOM 607 C CA . PRO A 1 81 ? 39.202 -7.866 -39.335 1.00 54.59 81 PRO A CA 1
ATOM 608 C C . PRO A 1 81 ? 39.105 -6.727 -38.297 1.00 54.59 81 PRO A C 1
ATOM 610 O O . PRO A 1 81 ? 40.107 -6.062 -38.025 1.00 54.59 81 PRO A O 1
ATOM 613 N N . ASP A 1 82 ? 37.939 -6.489 -37.697 1.00 66.75 82 ASP A N 1
ATOM 614 C CA . ASP A 1 82 ? 37.779 -5.412 -36.720 1.00 66.75 82 ASP A CA 1
ATOM 615 C C . ASP A 1 82 ? 38.298 -5.820 -35.333 1.00 66.75 82 ASP A C 1
ATOM 617 O O . ASP A 1 82 ? 37.816 -6.750 -34.681 1.00 66.75 82 ASP A O 1
ATOM 621 N N . THR A 1 83 ? 39.297 -5.085 -34.848 1.00 77.88 83 THR A N 1
ATOM 622 C CA . THR A 1 83 ? 39.737 -5.160 -33.451 1.00 77.88 83 THR A CA 1
ATOM 623 C C . THR A 1 83 ? 38.676 -4.571 -32.522 1.00 77.88 83 THR A C 1
ATOM 625 O O . THR A 1 83 ? 37.934 -3.659 -32.884 1.00 77.88 83 THR A O 1
ATOM 628 N N . ARG A 1 84 ? 38.659 -5.023 -31.263 1.00 84.88 84 ARG A N 1
ATOM 629 C CA . ARG A 1 84 ? 37.785 -4.473 -30.212 1.00 84.88 84 ARG A CA 1
ATOM 630 C C . ARG A 1 84 ? 37.868 -2.941 -30.089 1.00 84.88 84 ARG A C 1
ATOM 632 O O . ARG A 1 84 ? 36.845 -2.296 -29.898 1.00 84.88 84 ARG A O 1
ATOM 639 N N . LEU A 1 85 ? 39.064 -2.366 -30.254 1.00 85.06 85 LEU A N 1
ATOM 640 C CA . LEU A 1 85 ? 39.276 -0.913 -30.235 1.00 85.06 85 LEU A CA 1
ATOM 641 C C . LEU A 1 85 ? 38.598 -0.208 -31.418 1.00 85.06 85 LEU A C 1
ATOM 643 O O . LEU A 1 85 ? 37.941 0.807 -31.221 1.00 85.06 85 LEU A O 1
ATOM 647 N N . GLN A 1 86 ? 38.700 -0.764 -32.627 1.00 85.94 86 GLN A N 1
ATOM 648 C CA . GLN A 1 86 ? 38.036 -0.203 -33.810 1.00 85.94 86 GLN A CA 1
ATOM 649 C C . GLN A 1 86 ? 36.510 -0.248 -33.679 1.00 85.94 86 GLN A C 1
ATOM 651 O O . GLN A 1 86 ? 35.829 0.691 -34.079 1.00 85.94 86 GLN A O 1
ATOM 656 N N . LEU A 1 87 ? 35.968 -1.307 -33.072 1.00 85.88 87 LEU A N 1
ATOM 657 C CA . LEU A 1 87 ? 34.535 -1.411 -32.782 1.00 85.88 87 LEU A CA 1
ATOM 658 C C . LEU A 1 87 ? 34.080 -0.384 -31.751 1.00 85.88 87 LEU A C 1
ATOM 660 O O . LEU A 1 87 ? 33.017 0.210 -31.913 1.00 85.88 87 LEU A O 1
ATOM 664 N N . LEU A 1 88 ? 34.882 -0.161 -30.710 1.00 90.44 88 LEU A N 1
ATOM 665 C CA . LEU A 1 88 ? 34.610 0.872 -29.718 1.00 90.44 88 LEU A CA 1
ATOM 666 C C . LEU A 1 88 ? 34.559 2.259 -30.377 1.00 90.44 88 LEU A C 1
ATOM 668 O O . LEU A 1 88 ? 33.578 2.978 -30.206 1.00 90.44 88 LEU A O 1
ATOM 672 N N . GLU A 1 89 ? 35.560 2.605 -31.190 1.00 89.88 89 GLU A N 1
ATOM 673 C CA . GLU A 1 89 ? 35.592 3.869 -31.939 1.00 89.88 89 GLU A CA 1
ATOM 674 C C . GLU A 1 89 ? 34.405 4.004 -32.905 1.00 89.88 89 GLU A C 1
ATOM 676 O O . GLU A 1 89 ? 33.791 5.071 -32.995 1.00 89.88 89 GLU A O 1
ATOM 681 N N . LEU A 1 90 ? 34.038 2.922 -33.598 1.00 88.06 90 LEU A N 1
ATOM 682 C CA . LEU A 1 90 ? 32.877 2.890 -34.486 1.00 88.06 90 LEU A CA 1
ATOM 683 C C . LEU A 1 90 ? 31.581 3.172 -33.720 1.00 88.06 90 LEU A C 1
ATOM 685 O O . LEU A 1 90 ? 30.771 3.978 -34.171 1.00 88.06 90 LEU A O 1
ATOM 689 N N . ILE A 1 91 ? 31.376 2.536 -32.564 1.00 89.69 91 ILE A N 1
ATOM 690 C CA . ILE A 1 91 ? 30.185 2.752 -31.735 1.00 89.69 91 ILE A CA 1
ATOM 691 C C . ILE A 1 91 ? 30.129 4.202 -31.252 1.00 89.69 91 ILE A C 1
ATOM 693 O O . ILE A 1 91 ? 29.101 4.854 -31.414 1.00 89.69 91 ILE A O 1
ATOM 697 N N . LEU A 1 92 ? 31.235 4.721 -30.712 1.00 90.62 92 LEU A N 1
ATOM 698 C CA . LEU A 1 92 ? 31.300 6.074 -30.151 1.00 90.62 92 LEU A CA 1
ATOM 699 C C . LEU A 1 92 ? 31.149 7.179 -31.208 1.00 90.62 92 LEU A C 1
ATOM 701 O O . LEU A 1 92 ? 30.750 8.291 -30.869 1.00 90.62 92 LEU A O 1
ATOM 705 N N . SER A 1 93 ? 31.463 6.886 -32.473 1.00 89.69 93 SER A N 1
ATOM 706 C CA . SER A 1 93 ? 31.310 7.814 -33.603 1.00 89.69 93 SER A CA 1
ATOM 707 C C . SER A 1 93 ? 30.014 7.626 -34.400 1.00 89.69 93 SER A C 1
ATOM 709 O O . SER A 1 93 ? 29.705 8.450 -35.265 1.00 89.69 93 SER A O 1
ATOM 711 N N . SER A 1 94 ? 29.250 6.564 -34.129 1.00 88.44 94 SER A N 1
ATOM 712 C CA . SER A 1 94 ? 27.994 6.287 -34.825 1.00 88.44 94 SER A CA 1
ATOM 713 C C . SER A 1 94 ? 26.917 7.309 -34.445 1.00 88.44 94 SER A C 1
ATOM 715 O O . SER A 1 94 ? 26.821 7.698 -33.281 1.00 88.44 94 SER A O 1
ATOM 717 N N . PRO A 1 95 ? 26.063 7.732 -35.395 1.00 91.06 95 PRO A N 1
ATOM 718 C CA . PRO A 1 95 ? 24.946 8.609 -35.076 1.00 91.06 95 PRO A CA 1
ATOM 719 C C . PRO A 1 95 ? 23.965 7.914 -34.124 1.00 91.06 95 PRO A C 1
ATOM 721 O O . PRO A 1 95 ? 23.696 6.714 -34.249 1.00 91.06 95 PRO A O 1
ATOM 724 N N . ALA A 1 96 ? 23.399 8.689 -33.198 1.00 91.50 96 ALA A N 1
ATOM 725 C CA . ALA A 1 96 ? 22.379 8.193 -32.289 1.00 91.50 96 ALA A CA 1
ATOM 726 C C . ALA A 1 96 ? 21.159 7.679 -33.069 1.00 91.50 96 ALA A C 1
ATOM 728 O O . ALA A 1 96 ? 20.678 8.324 -34.001 1.00 91.50 96 ALA A O 1
ATOM 729 N N . SER A 1 97 ? 20.664 6.504 -32.685 1.00 92.38 97 SER A N 1
ATOM 730 C CA . SER A 1 97 ? 19.497 5.868 -33.312 1.00 92.38 97 SER A CA 1
ATOM 731 C C . SER A 1 97 ? 18.471 5.324 -32.320 1.00 92.38 97 SER A C 1
ATOM 733 O O . SER A 1 97 ? 17.355 5.007 -32.733 1.00 92.38 97 SER A O 1
ATOM 735 N N . CYS A 1 98 ? 18.793 5.252 -31.022 1.00 93.06 98 CYS A N 1
ATOM 736 C CA . CYS A 1 98 ? 17.745 5.174 -30.005 1.00 93.06 98 CYS A CA 1
ATOM 737 C C . CYS A 1 98 ? 17.082 6.546 -29.860 1.00 93.06 98 CYS A C 1
ATOM 739 O O . CYS A 1 98 ? 17.774 7.562 -29.804 1.00 93.06 98 CYS A O 1
ATOM 741 N N . VAL A 1 99 ? 15.759 6.566 -29.738 1.00 93.69 99 VAL A N 1
ATOM 742 C CA . VAL A 1 99 ? 14.990 7.804 -29.525 1.00 93.69 99 VAL A CA 1
ATOM 743 C C . VAL A 1 99 ? 14.680 8.007 -28.043 1.00 93.69 99 VAL A C 1
ATOM 745 O O . VAL A 1 99 ? 14.747 7.052 -27.266 1.00 93.69 99 VAL A O 1
ATOM 748 N N . SER A 1 100 ? 14.331 9.227 -27.638 1.00 92.75 100 SER A N 1
ATOM 749 C CA . SER A 1 100 ? 13.864 9.488 -26.271 1.00 92.75 100 SER A CA 1
ATOM 750 C C . SER A 1 100 ? 12.429 8.987 -26.044 1.00 92.75 100 SER A C 1
ATOM 752 O O . SER A 1 100 ? 11.700 8.671 -26.988 1.00 92.75 100 SER A O 1
ATOM 754 N N . GLU A 1 101 ? 11.999 8.921 -24.782 1.00 92.00 101 GLU A N 1
ATOM 755 C CA . GLU A 1 101 ? 10.603 8.630 -24.423 1.00 92.00 101 GLU A CA 1
ATOM 756 C C . GLU A 1 101 ? 9.640 9.663 -25.017 1.00 92.00 101 GLU A C 1
ATOM 758 O O . GLU A 1 101 ? 8.582 9.297 -25.532 1.00 92.00 101 GLU A O 1
ATOM 763 N N . ASP A 1 102 ? 10.023 10.941 -24.976 1.00 92.00 102 ASP A N 1
ATOM 764 C CA . ASP A 1 10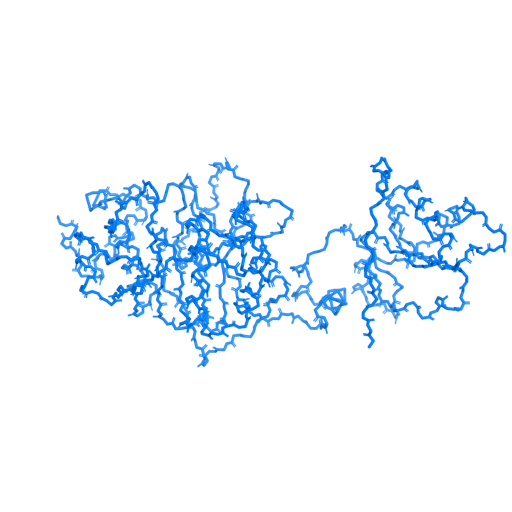2 ? 9.230 12.051 -25.501 1.00 92.00 102 ASP A CA 1
ATOM 765 C C . ASP A 1 102 ? 9.085 11.968 -27.021 1.00 92.00 102 ASP A C 1
ATOM 767 O O . ASP A 1 102 ? 7.974 12.121 -27.530 1.00 92.00 102 ASP A O 1
ATOM 771 N N . ASP A 1 103 ? 10.166 11.643 -27.735 1.00 92.44 103 ASP A N 1
ATOM 772 C CA . ASP A 1 103 ? 10.135 11.443 -29.188 1.00 92.44 103 ASP A CA 1
ATOM 773 C C . ASP A 1 103 ? 9.294 10.222 -29.567 1.00 92.44 103 ASP A C 1
ATOM 775 O O . ASP A 1 103 ? 8.495 10.281 -30.499 1.00 92.44 103 ASP A O 1
ATOM 779 N N . TYR A 1 104 ? 9.415 9.117 -28.821 1.00 93.75 104 TYR A N 1
ATOM 780 C CA . TYR A 1 104 ? 8.600 7.923 -29.052 1.00 93.75 104 TYR A CA 1
ATOM 781 C C . TYR A 1 104 ? 7.110 8.164 -28.781 1.00 93.75 104 TYR A C 1
ATOM 783 O O . TYR A 1 104 ? 6.254 7.488 -29.351 1.00 93.75 104 TYR A O 1
ATOM 791 N N . ASN A 1 105 ? 6.781 9.119 -27.911 1.00 93.94 105 ASN A N 1
ATOM 792 C CA . ASN A 1 105 ? 5.403 9.521 -27.656 1.00 93.94 105 ASN A CA 1
ATOM 793 C C . ASN A 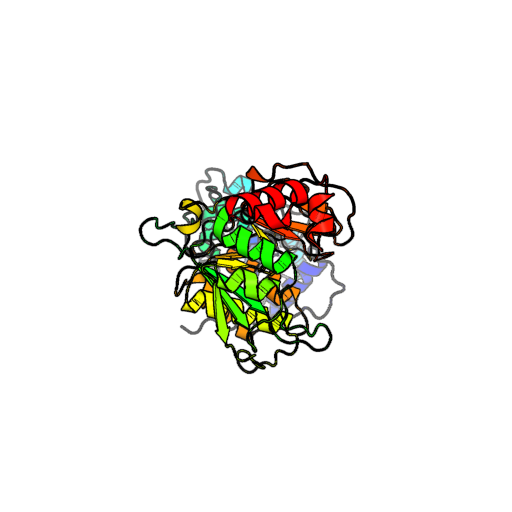1 105 ? 4.808 10.391 -28.769 1.00 93.94 105 ASN A C 1
ATOM 795 O O . ASN A 1 105 ? 3.585 10.532 -28.804 1.00 93.94 105 ASN A O 1
ATOM 799 N N . GLN A 1 106 ? 5.627 10.941 -29.670 1.00 92.12 106 GLN A N 1
ATOM 800 C CA . GLN A 1 106 ? 5.143 11.611 -30.875 1.00 92.12 106 GLN A CA 1
ATOM 801 C C . GLN A 1 106 ? 4.691 10.588 -31.930 1.00 92.12 106 GLN A C 1
ATOM 803 O O . GLN A 1 106 ? 5.076 9.413 -31.912 1.00 92.12 106 GLN A O 1
ATOM 808 N N . ASP A 1 107 ? 3.866 11.035 -32.879 1.00 76.25 107 ASP A N 1
ATOM 809 C CA . ASP A 1 107 ? 3.457 10.225 -34.028 1.00 76.25 107 ASP A CA 1
ATOM 810 C C . ASP A 1 107 ? 4.656 9.977 -34.960 1.00 76.25 107 ASP A C 1
ATOM 812 O O . ASP A 1 107 ? 4.916 10.726 -35.899 1.00 76.25 107 ASP A O 1
ATOM 816 N N . ILE A 1 108 ? 5.403 8.912 -34.675 1.00 80.12 108 ILE A N 1
ATOM 817 C CA . ILE A 1 108 ? 6.461 8.384 -35.540 1.00 80.12 108 ILE A CA 1
ATOM 818 C C . ILE A 1 108 ? 5.901 7.301 -36.472 1.00 80.12 108 ILE A C 1
ATOM 820 O O . ILE A 1 108 ? 5.117 6.449 -36.034 1.00 80.12 108 ILE A O 1
ATOM 824 N N . GLU A 1 109 ? 6.313 7.340 -37.745 1.00 80.12 109 GLU A N 1
ATOM 825 C CA . GLU A 1 109 ? 5.836 6.445 -38.815 1.00 80.12 109 GLU A CA 1
ATOM 826 C C . GLU A 1 109 ? 6.205 4.975 -38.570 1.00 80.12 109 GLU A C 1
ATOM 828 O O . GLU A 1 109 ? 5.398 4.081 -38.826 1.00 80.12 109 GLU A O 1
ATOM 833 N N . GLU A 1 110 ? 7.398 4.726 -38.028 1.00 85.69 110 GLU A N 1
ATOM 834 C CA . GLU A 1 110 ? 7.911 3.389 -37.729 1.00 85.69 110 GLU A CA 1
ATOM 835 C C . GLU A 1 110 ? 8.451 3.321 -36.297 1.00 85.69 110 GLU A C 1
ATOM 837 O O . GLU A 1 110 ? 9.004 4.293 -35.779 1.00 85.69 110 GLU A O 1
ATOM 842 N N . ASP A 1 111 ? 8.284 2.165 -35.644 1.00 87.62 111 ASP A N 1
ATOM 843 C CA . ASP A 1 111 ? 8.858 1.939 -34.316 1.00 87.62 111 ASP A CA 1
ATOM 844 C C . ASP A 1 111 ? 10.398 1.946 -34.407 1.00 87.62 111 ASP A C 1
ATOM 846 O O . ASP A 1 111 ? 10.974 1.202 -35.212 1.00 87.62 111 ASP A O 1
ATOM 850 N N . PRO A 1 112 ? 11.090 2.732 -33.561 1.00 91.56 112 PRO A N 1
ATOM 851 C CA . PRO A 1 112 ? 12.538 2.748 -33.507 1.00 91.56 112 PRO A CA 1
ATOM 852 C C . PRO A 1 112 ? 13.018 1.392 -32.995 1.00 91.56 112 PRO A C 1
ATOM 854 O O . PRO A 1 112 ? 12.263 0.587 -32.444 1.00 91.56 112 PRO A O 1
ATOM 857 N N . PHE A 1 113 ? 14.310 1.123 -33.134 1.00 90.75 113 PHE A N 1
ATOM 858 C CA . PHE A 1 113 ? 14.855 -0.101 -32.564 1.00 90.75 113 PHE A CA 1
ATOM 859 C C . PHE A 1 113 ? 14.817 -0.085 -31.023 1.00 90.75 113 PHE A C 1
ATOM 861 O O . PHE A 1 113 ? 14.392 -1.051 -30.383 1.00 90.75 113 PHE A O 1
ATOM 868 N N . CYS A 1 114 ? 15.205 1.043 -30.432 1.00 94.06 114 CYS A N 1
ATOM 869 C CA . CYS A 1 114 ? 15.318 1.229 -28.992 1.00 94.06 114 CYS A CA 1
ATOM 870 C C . CYS A 1 114 ? 14.833 2.610 -28.555 1.00 94.06 114 CYS A C 1
ATOM 872 O O . CYS A 1 114 ? 14.897 3.587 -29.302 1.00 94.06 114 CYS A O 1
ATOM 874 N N . ILE A 1 115 ? 14.393 2.663 -27.304 1.00 94.81 115 ILE A N 1
ATOM 875 C CA . ILE A 1 115 ? 14.024 3.868 -26.576 1.00 94.81 115 ILE A CA 1
ATOM 876 C C . ILE A 1 115 ? 15.030 4.029 -25.442 1.00 94.81 115 ILE A C 1
ATOM 878 O O . ILE A 1 115 ? 15.262 3.094 -24.673 1.00 94.81 115 ILE A O 1
ATOM 882 N N . SER A 1 116 ? 15.634 5.205 -25.361 1.00 94.06 116 SER A N 1
ATOM 883 C CA . SER A 1 116 ? 16.548 5.607 -24.304 1.00 94.06 116 SER A CA 1
ATOM 884 C C . SER A 1 116 ? 15.775 6.416 -23.276 1.00 94.06 116 SER A C 1
ATOM 886 O O . SER A 1 116 ? 15.260 7.487 -23.594 1.00 94.06 116 SER A O 1
ATOM 888 N N . LEU A 1 117 ? 15.720 5.915 -22.046 1.00 92.44 117 LEU A N 1
ATOM 889 C CA . LEU A 1 117 ? 15.034 6.592 -20.957 1.00 92.44 117 LEU A CA 1
ATOM 890 C C . LEU A 1 117 ? 15.816 7.837 -20.519 1.00 92.44 117 LEU A C 1
ATOM 892 O O . LEU A 1 117 ? 17.058 7.839 -20.476 1.00 92.44 117 LEU A O 1
ATOM 896 N N . SER A 1 118 ? 15.073 8.895 -20.210 1.00 84.31 118 SER A N 1
ATOM 897 C CA . SER A 1 118 ? 15.609 10.179 -19.750 1.00 84.31 118 SER A CA 1
ATOM 898 C C . SER A 1 118 ? 16.133 10.043 -18.320 1.00 84.31 118 SER A C 1
ATOM 900 O O . SER A 1 118 ? 17.255 10.455 -18.018 1.00 84.31 118 SER A O 1
ATOM 902 N N . ASP A 1 119 ? 15.351 9.370 -17.472 1.00 76.31 119 ASP A N 1
ATOM 903 C CA . ASP A 1 119 ? 15.780 8.841 -16.181 1.00 76.31 119 ASP A CA 1
ATOM 904 C C . ASP A 1 119 ? 16.132 7.354 -16.333 1.00 76.31 119 ASP A C 1
ATOM 906 O O . ASP A 1 119 ? 15.454 6.596 -17.019 1.00 76.31 119 ASP A O 1
ATOM 910 N N . SER A 1 120 ? 17.202 6.908 -15.680 1.00 69.50 120 SER A N 1
ATOM 911 C CA . SER A 1 120 ? 17.559 5.486 -15.644 1.00 69.50 120 SER A CA 1
ATOM 912 C C . SER A 1 120 ? 16.551 4.628 -14.869 1.00 69.50 120 SER A C 1
ATOM 914 O O . SER A 1 120 ? 16.597 3.399 -14.973 1.00 69.50 120 SER A O 1
ATOM 916 N N . VAL A 1 121 ? 15.666 5.256 -14.087 1.00 84.06 121 VAL A N 1
ATOM 917 C CA . VAL A 1 121 ? 14.711 4.569 -13.224 1.00 84.06 121 VAL A CA 1
ATOM 918 C C . VAL A 1 121 ? 13.283 4.758 -13.724 1.00 84.06 121 VAL A C 1
ATOM 920 O O . VAL A 1 121 ? 12.778 5.871 -13.810 1.00 84.06 121 VAL A O 1
ATOM 923 N N . LEU A 1 122 ? 12.616 3.637 -13.998 1.00 89.62 122 LEU A N 1
ATOM 924 C CA . LEU A 1 122 ? 11.212 3.579 -14.391 1.00 89.62 122 LEU A CA 1
ATOM 925 C C . LEU A 1 122 ? 10.445 2.722 -13.388 1.00 89.62 122 LEU A C 1
ATOM 927 O O . LEU A 1 122 ? 10.793 1.557 -13.174 1.00 89.62 122 LEU A O 1
ATOM 931 N N . TYR A 1 123 ? 9.375 3.265 -12.811 1.00 91.19 123 TYR A N 1
ATOM 932 C CA . TYR A 1 123 ? 8.515 2.523 -11.902 1.00 91.19 123 TYR A CA 1
ATOM 933 C C . TYR A 1 123 ? 7.189 2.135 -12.559 1.00 91.19 123 TYR A C 1
ATOM 935 O O . TYR A 1 123 ? 6.646 2.863 -13.393 1.00 91.19 123 TYR A O 1
ATOM 943 N N . PRO A 1 124 ? 6.578 1.019 -12.124 1.00 92.81 124 PRO A N 1
ATOM 944 C CA . PRO A 1 124 ? 5.237 0.636 -12.550 1.00 92.81 124 PRO A CA 1
ATOM 945 C C . PRO A 1 124 ? 4.193 1.752 -12.390 1.00 92.81 124 PRO A C 1
ATOM 947 O O . PRO A 1 124 ? 3.320 1.883 -13.248 1.00 92.81 124 PRO A O 1
ATOM 950 N N . LYS A 1 125 ? 4.311 2.601 -11.356 1.00 90.19 125 LYS A N 1
ATOM 951 C CA . LYS A 1 125 ? 3.422 3.758 -11.155 1.00 90.19 125 LYS A CA 1
ATOM 952 C C . LYS A 1 125 ? 3.469 4.798 -12.281 1.00 90.19 125 LYS A C 1
ATOM 954 O O . LYS A 1 125 ? 2.462 5.457 -12.525 1.00 90.19 125 LYS A O 1
ATOM 959 N N . ASP A 1 126 ? 4.592 4.905 -12.988 1.00 91.50 126 ASP A N 1
ATOM 960 C CA . ASP A 1 126 ? 4.795 5.894 -14.052 1.00 91.50 126 ASP A CA 1
ATOM 961 C C . ASP A 1 126 ? 4.100 5.447 -15.350 1.00 91.50 126 ASP A C 1
ATOM 963 O O . ASP A 1 126 ? 3.679 6.263 -16.170 1.00 91.50 126 ASP A O 1
ATOM 967 N N . ILE A 1 127 ? 3.907 4.132 -15.511 1.00 93.94 127 ILE A N 1
ATOM 968 C CA . ILE A 1 127 ? 3.325 3.533 -16.717 1.00 93.94 127 ILE A CA 1
ATOM 969 C C . ILE A 1 127 ? 1.922 2.976 -16.508 1.00 93.94 127 ILE A C 1
ATOM 971 O O . ILE A 1 127 ? 1.225 2.764 -17.488 1.00 93.94 127 ILE A O 1
ATOM 975 N N . MET A 1 128 ? 1.468 2.689 -15.287 1.00 93.19 128 MET A N 1
ATOM 976 C CA . MET A 1 128 ? 0.247 1.895 -15.076 1.00 93.19 128 MET A CA 1
ATOM 977 C C . MET A 1 128 ? -1.040 2.567 -15.586 1.00 93.19 128 MET A C 1
ATOM 979 O O . MET A 1 128 ? -1.907 1.873 -16.120 1.00 93.19 128 MET A O 1
ATOM 983 N N . PHE A 1 129 ? -1.135 3.899 -15.476 1.00 90.38 129 PHE A N 1
ATOM 984 C CA . PHE A 1 129 ? -2.318 4.686 -15.863 1.00 90.38 129 PHE A CA 1
ATOM 985 C C . PHE A 1 129 ? -2.084 5.623 -17.057 1.00 90.38 129 PHE A C 1
ATOM 987 O O . PHE A 1 129 ? -3.042 6.153 -17.605 1.00 90.38 129 PHE A O 1
ATOM 994 N N . SER A 1 130 ? -0.829 5.842 -17.460 1.00 92.81 130 SER A N 1
ATOM 995 C CA . SER A 1 130 ? -0.477 6.804 -18.512 1.00 92.81 130 SER A CA 1
ATOM 996 C C . SER A 1 130 ? -0.925 6.338 -19.903 1.00 92.81 130 SER A C 1
ATOM 998 O O . SER A 1 130 ? -0.656 5.212 -20.303 1.00 92.81 130 SER A O 1
ATOM 1000 N N . GLU A 1 131 ? -1.580 7.183 -20.690 1.00 93.56 131 GLU A N 1
ATOM 1001 C CA . GLU A 1 131 ? -2.056 6.791 -22.028 1.00 93.56 131 GLU A CA 1
ATOM 1002 C C . GLU A 1 131 ? -0.998 6.942 -23.132 1.00 93.56 131 GLU A C 1
ATOM 1004 O O . GLU A 1 131 ? -1.265 6.636 -24.296 1.00 93.56 131 GLU A O 1
ATOM 1009 N N . THR A 1 132 ? 0.215 7.384 -22.787 1.00 94.75 132 THR A N 1
ATOM 1010 C CA . THR A 1 132 ? 1.276 7.628 -23.770 1.00 94.75 132 THR A CA 1
ATOM 1011 C C . THR A 1 132 ? 1.678 6.352 -24.515 1.00 94.75 132 THR A C 1
ATOM 1013 O O . THR A 1 132 ? 1.580 5.237 -23.989 1.00 94.75 132 THR A O 1
ATOM 1016 N N . ARG A 1 133 ? 2.158 6.495 -25.758 1.00 94.12 133 ARG A N 1
ATOM 1017 C CA . ARG A 1 133 ? 2.609 5.359 -26.582 1.00 94.12 133 ARG A CA 1
ATOM 1018 C C . ARG A 1 133 ? 3.722 4.573 -25.885 1.00 94.12 133 ARG A C 1
ATOM 1020 O O . ARG A 1 133 ? 3.698 3.339 -25.896 1.00 94.12 133 ARG A O 1
ATOM 1027 N N . PHE A 1 134 ? 4.643 5.272 -25.220 1.00 94.81 134 PHE A N 1
ATOM 1028 C CA . PHE A 1 134 ? 5.665 4.682 -24.360 1.00 94.81 134 PHE A CA 1
ATOM 1029 C C . PHE A 1 134 ? 5.056 3.831 -23.245 1.00 94.81 134 PHE A C 1
ATOM 1031 O O . PHE A 1 134 ? 5.382 2.649 -23.129 1.00 94.81 134 PHE A O 1
ATOM 1038 N N . ALA A 1 135 ? 4.123 4.386 -22.464 1.00 95.56 135 ALA A N 1
ATOM 1039 C CA . ALA A 1 135 ? 3.494 3.661 -21.366 1.00 95.56 135 ALA A CA 1
ATOM 1040 C C . ALA A 1 135 ? 2.743 2.416 -21.859 1.00 95.56 135 ALA A C 1
ATOM 1042 O O . ALA A 1 135 ? 2.801 1.370 -21.216 1.00 95.56 135 ALA A O 1
ATOM 1043 N N . GLN A 1 136 ? 2.102 2.475 -23.029 1.00 95.38 136 GLN A N 1
ATOM 1044 C CA . GLN A 1 136 ? 1.464 1.306 -23.640 1.00 95.38 136 GLN A CA 1
ATOM 1045 C C . GLN A 1 136 ? 2.469 0.195 -23.978 1.00 95.38 136 GLN A C 1
ATOM 1047 O O . GLN A 1 136 ? 2.192 -0.975 -23.702 1.00 95.38 136 GLN A O 1
ATOM 1052 N N . LEU A 1 137 ? 3.627 0.536 -24.559 1.00 94.81 137 LEU A N 1
ATOM 1053 C CA . LEU A 1 137 ? 4.705 -0.421 -24.828 1.00 94.81 137 LEU A CA 1
ATOM 1054 C C . LEU A 1 137 ? 5.258 -1.003 -23.522 1.00 94.81 137 LEU A C 1
ATOM 1056 O O . LEU A 1 137 ? 5.314 -2.222 -23.370 1.00 94.81 137 LEU A O 1
ATOM 1060 N N . ALA A 1 138 ? 5.617 -0.144 -22.568 1.00 94.81 138 ALA A N 1
ATOM 1061 C CA . ALA A 1 138 ? 6.179 -0.552 -21.287 1.00 94.81 138 ALA A CA 1
ATOM 1062 C C . ALA A 1 138 ? 5.211 -1.455 -20.505 1.00 94.81 138 ALA A C 1
ATOM 1064 O O . ALA A 1 138 ? 5.614 -2.498 -19.988 1.00 94.81 138 ALA A O 1
ATOM 1065 N N . ARG A 1 139 ? 3.909 -1.133 -20.487 1.00 95.56 139 ARG A N 1
ATOM 1066 C CA . ARG A 1 139 ? 2.883 -2.004 -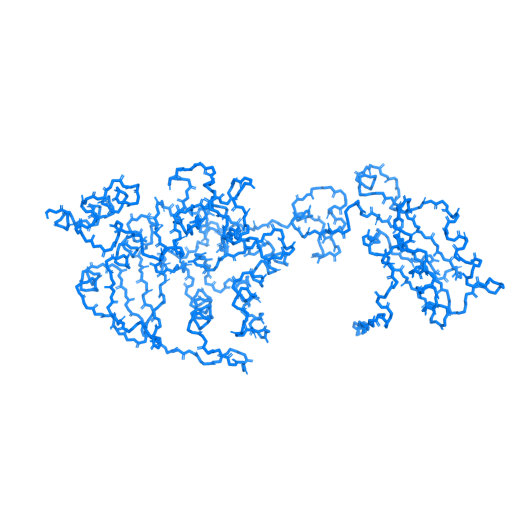19.897 1.00 95.56 139 ARG A CA 1
ATOM 1067 C C . ARG A 1 139 ? 2.732 -3.318 -20.647 1.00 95.56 139 ARG A C 1
ATOM 1069 O O . ARG A 1 139 ? 2.507 -4.345 -20.014 1.00 95.56 139 ARG A O 1
ATOM 1076 N N . TRP A 1 140 ? 2.857 -3.329 -21.971 1.00 94.56 140 TRP A N 1
ATOM 1077 C CA . TRP A 1 140 ? 2.813 -4.583 -22.716 1.00 94.56 140 TRP A CA 1
ATOM 1078 C C . TRP A 1 140 ? 3.997 -5.487 -22.367 1.00 94.56 140 TRP A C 1
ATOM 1080 O O . TRP A 1 140 ? 3.794 -6.678 -22.151 1.00 94.56 140 TRP A O 1
ATOM 1090 N N . LEU A 1 141 ? 5.196 -4.924 -22.220 1.00 92.44 141 LEU A N 1
ATOM 1091 C CA . LEU A 1 141 ? 6.385 -5.667 -21.797 1.00 92.44 141 LEU A CA 1
ATOM 1092 C C . LEU A 1 141 ? 6.274 -6.173 -20.351 1.00 92.44 141 LEU A C 1
ATOM 1094 O O . LEU A 1 141 ? 6.653 -7.307 -20.070 1.00 92.44 141 LEU A O 1
ATOM 1098 N N . PHE A 1 142 ? 5.742 -5.353 -19.441 1.00 92.88 142 PHE A N 1
ATOM 1099 C CA . PHE A 1 142 ? 5.702 -5.669 -18.011 1.00 92.88 142 PHE A CA 1
ATOM 1100 C C . PHE A 1 142 ? 4.461 -6.477 -17.589 1.00 92.88 142 PHE A C 1
ATOM 1102 O O . PHE A 1 142 ? 4.579 -7.480 -16.890 1.00 92.88 142 PHE A O 1
ATOM 1109 N N . TYR A 1 143 ? 3.269 -6.072 -18.033 1.00 93.31 143 TYR A N 1
ATOM 1110 C CA . TYR A 1 143 ? 1.978 -6.681 -17.678 1.00 93.31 143 TYR A CA 1
ATOM 1111 C C . TYR A 1 143 ? 1.376 -7.565 -18.779 1.00 93.31 143 TYR A C 1
ATOM 1113 O O . TYR A 1 143 ? 0.331 -8.184 -18.569 1.00 93.31 143 TYR A O 1
ATOM 1121 N N . GLY A 1 144 ? 1.955 -7.589 -19.983 1.00 93.56 144 GLY A N 1
ATOM 1122 C CA . GLY A 1 144 ? 1.368 -8.285 -21.133 1.00 93.56 144 GLY A CA 1
ATOM 1123 C C . GLY A 1 144 ? 0.157 -7.574 -21.753 1.00 93.56 144 GLY A C 1
ATOM 1124 O O . GLY A 1 144 ? -0.536 -8.166 -22.580 1.00 93.56 144 GLY A O 1
ATOM 1125 N N . LYS A 1 145 ? -0.139 -6.322 -21.367 1.00 93.38 145 LYS A N 1
ATOM 1126 C CA . LYS A 1 145 ? -1.316 -5.555 -21.825 1.00 93.38 145 LYS A CA 1
ATOM 1127 C C . LYS A 1 145 ? -0.946 -4.106 -22.140 1.00 93.38 145 LYS A C 1
ATOM 1129 O O . LYS A 1 145 ? -0.215 -3.490 -21.384 1.00 93.38 145 LYS A O 1
ATOM 1134 N N . ARG A 1 146 ? -1.490 -3.544 -23.227 1.00 94.88 146 ARG A N 1
ATOM 1135 C CA . ARG A 1 146 ? -1.277 -2.128 -23.598 1.00 94.88 146 ARG A CA 1
ATOM 1136 C C . ARG A 1 146 ? -2.209 -1.162 -22.873 1.00 94.88 146 ARG A C 1
ATOM 1138 O O . ARG A 1 146 ? -1.797 -0.048 -22.565 1.00 94.88 146 ARG A O 1
ATOM 1145 N N . ALA A 1 147 ? -3.448 -1.576 -22.613 1.00 94.56 147 ALA A N 1
ATOM 1146 C CA . ALA A 1 147 ? -4.433 -0.753 -21.916 1.00 94.56 147 ALA A CA 1
ATOM 1147 C C . ALA A 1 147 ? -3.997 -0.465 -20.464 1.00 94.56 147 ALA A C 1
ATOM 1149 O O . ALA A 1 147 ? -3.288 -1.296 -19.882 1.00 94.56 147 ALA A O 1
ATOM 1150 N N . PRO A 1 148 ? -4.422 0.666 -19.872 1.00 94.19 148 PRO A N 1
ATOM 1151 C CA . PRO A 1 148 ? -4.196 0.948 -18.460 1.00 94.19 148 PRO A CA 1
ATOM 1152 C C . PRO A 1 148 ? -4.672 -0.187 -17.552 1.00 94.19 148 PRO A C 1
ATOM 1154 O O . PRO A 1 148 ? -5.711 -0.811 -17.792 1.00 94.19 148 PRO A O 1
ATOM 1157 N N . VAL A 1 149 ? -3.919 -0.441 -16.484 1.00 89.38 149 VAL A N 1
ATOM 1158 C CA . VAL A 1 149 ? -4.257 -1.483 -15.510 1.00 89.38 149 VAL A CA 1
ATOM 1159 C C . VAL A 1 149 ? -5.116 -0.860 -14.417 1.00 89.38 149 VAL A C 1
ATOM 1161 O O . VAL A 1 149 ? -4.611 -0.335 -13.431 1.00 89.38 149 VAL A O 1
ATOM 1164 N N . VAL A 1 150 ? -6.430 -0.867 -14.635 1.00 88.50 150 VAL A N 1
ATOM 1165 C CA . VAL A 1 150 ? -7.406 -0.255 -13.726 1.00 88.50 150 VAL A CA 1
ATOM 1166 C C . VAL A 1 150 ? -8.098 -1.330 -12.904 1.00 88.50 150 VAL A C 1
ATOM 1168 O O . VAL A 1 150 ? -8.555 -2.344 -13.435 1.00 88.50 150 VAL A O 1
ATOM 1171 N N . ILE A 1 151 ? -8.223 -1.084 -11.603 1.00 91.50 151 ILE A N 1
ATOM 1172 C CA . ILE A 1 151 ? -8.997 -1.944 -10.720 1.00 91.50 151 ILE A CA 1
ATOM 1173 C C . ILE A 1 151 ? -10.481 -1.938 -11.075 1.00 91.50 151 ILE A C 1
ATOM 1175 O O . ILE A 1 151 ? -11.116 -0.890 -11.216 1.00 91.50 151 ILE A O 1
ATOM 1179 N N . LYS A 1 152 ? -11.069 -3.132 -11.151 1.00 91.06 152 LYS A N 1
ATOM 1180 C CA . LYS A 1 152 ? -12.511 -3.283 -11.316 1.00 91.06 152 LYS A CA 1
ATOM 1181 C C . LYS A 1 152 ? -13.191 -3.358 -9.952 1.00 91.06 152 LYS A C 1
ATOM 1183 O O . LYS A 1 152 ? -13.147 -4.386 -9.276 1.00 91.06 152 LYS A O 1
ATOM 1188 N N . LYS A 1 153 ? -13.863 -2.271 -9.573 1.00 95.12 153 LYS A N 1
ATOM 1189 C CA . LYS A 1 153 ? -14.805 -2.283 -8.451 1.00 95.12 153 LYS A CA 1
ATOM 1190 C C . LYS A 1 153 ? -16.059 -3.077 -8.824 1.00 95.12 153 LYS A C 1
ATOM 1192 O O . LYS A 1 153 ? -16.479 -3.083 -9.980 1.00 95.12 153 LYS A O 1
ATOM 1197 N N . ASP A 1 154 ? -16.644 -3.737 -7.837 1.00 95.88 154 ASP A N 1
ATOM 1198 C CA . ASP A 1 154 ? -17.858 -4.539 -7.978 1.00 95.88 154 ASP A CA 1
ATOM 1199 C C . ASP A 1 154 ? -18.824 -4.178 -6.831 1.00 95.88 154 ASP A C 1
ATOM 1201 O O . ASP A 1 154 ? -18.610 -4.606 -5.692 1.00 95.88 154 ASP A O 1
ATOM 1205 N N . PRO A 1 155 ? -19.824 -3.316 -7.100 1.00 95.19 155 PRO A N 1
ATOM 1206 C CA . PRO A 1 155 ? -20.766 -2.841 -6.089 1.00 95.19 155 PRO A CA 1
ATOM 1207 C C . PRO A 1 155 ? -21.760 -3.920 -5.636 1.00 95.19 155 PRO A C 1
ATOM 1209 O O . PRO A 1 155 ? -22.355 -3.769 -4.571 1.00 95.19 155 PRO A O 1
ATOM 1212 N N . ASP A 1 156 ? -21.917 -5.010 -6.394 1.00 96.00 156 ASP A N 1
ATOM 1213 C CA . ASP A 1 156 ? -22.829 -6.110 -6.054 1.00 96.00 156 ASP A CA 1
ATOM 1214 C C . ASP A 1 156 ? -22.178 -7.124 -5.099 1.00 96.00 156 ASP A C 1
ATOM 1216 O O . ASP A 1 156 ? -22.855 -7.935 -4.465 1.00 96.00 156 ASP A O 1
ATOM 1220 N N . ASN A 1 157 ? -20.854 -7.059 -4.949 1.00 95.69 157 ASN A N 1
ATOM 1221 C CA . ASN A 1 157 ? -20.073 -7.906 -4.059 1.00 95.69 157 ASN A CA 1
ATOM 1222 C C . ASN A 1 157 ? -19.235 -7.042 -3.114 1.00 95.69 157 ASN A C 1
ATOM 1224 O O . ASN A 1 157 ? -18.049 -6.826 -3.332 1.00 95.69 157 ASN A O 1
ATOM 1228 N N . LEU A 1 158 ? -19.825 -6.496 -2.059 1.00 97.88 158 LEU A N 1
ATOM 1229 C CA . LEU A 1 158 ? -19.078 -5.635 -1.140 1.00 97.88 158 LEU A CA 1
ATOM 1230 C C . LEU A 1 158 ? -18.199 -6.436 -0.169 1.00 97.88 158 LEU A C 1
ATOM 1232 O O . LEU A 1 158 ? -18.534 -7.546 0.252 1.00 97.88 158 LEU A O 1
ATOM 1236 N N . ILE A 1 159 ? -17.087 -5.832 0.249 1.00 98.56 159 ILE A N 1
ATOM 1237 C CA . ILE A 1 159 ? -16.323 -6.268 1.417 1.00 98.56 159 ILE A CA 1
ATOM 1238 C C . ILE A 1 159 ? -17.269 -6.325 2.632 1.00 98.56 159 ILE A C 1
ATOM 1240 O O . ILE A 1 159 ? -17.986 -5.353 2.895 1.00 98.56 159 ILE A O 1
ATOM 1244 N N . PRO A 1 160 ? -17.287 -7.436 3.395 1.00 98.38 160 PRO A N 1
ATOM 1245 C CA . PRO A 1 160 ? -18.139 -7.554 4.572 1.00 98.38 160 PRO A CA 1
ATOM 1246 C C . PRO A 1 160 ? -17.905 -6.426 5.586 1.00 98.38 160 PRO A C 1
ATOM 1248 O O . PRO A 1 160 ? -16.773 -6.097 5.915 1.00 98.38 160 PRO A O 1
ATOM 1251 N N . ARG A 1 161 ? -18.975 -5.871 6.165 1.00 98.25 161 ARG A N 1
ATOM 1252 C CA . ARG A 1 161 ? -18.884 -4.870 7.248 1.00 98.25 161 ARG A CA 1
ATOM 1253 C C . ARG A 1 161 ? -18.609 -5.524 8.604 1.00 98.25 161 ARG A C 1
ATOM 1255 O O . ARG A 1 161 ? -19.381 -5.359 9.545 1.00 98.25 161 ARG A O 1
ATOM 1262 N N . ILE A 1 162 ? -17.531 -6.290 8.690 1.00 98.69 162 ILE A N 1
ATOM 1263 C CA . ILE A 1 162 ? -17.003 -6.862 9.932 1.00 98.69 162 ILE A CA 1
ATOM 1264 C C . ILE A 1 162 ? -15.570 -6.381 10.122 1.00 98.69 162 ILE A C 1
ATOM 1266 O O . ILE A 1 162 ? -14.879 -6.110 9.143 1.00 98.69 162 ILE A O 1
ATOM 1270 N N . SER A 1 163 ? -15.144 -6.267 11.370 1.00 98.50 163 SER A N 1
ATOM 1271 C CA . SER A 1 163 ? -13.837 -5.744 11.749 1.00 98.50 163 SER A CA 1
ATOM 1272 C C . SER A 1 163 ? -13.081 -6.772 12.595 1.00 98.50 163 SER A C 1
ATOM 1274 O O . SER A 1 163 ? -13.694 -7.523 13.356 1.00 98.50 163 SER A O 1
ATOM 1276 N N . HIS A 1 164 ? -11.759 -6.839 12.445 1.00 98.75 164 HIS A N 1
ATOM 1277 C CA . HIS A 1 164 ? -10.897 -7.835 13.077 1.00 98.75 164 HIS A CA 1
ATOM 1278 C C . HIS A 1 164 ? -9.730 -7.182 13.820 1.00 98.75 164 HIS A C 1
ATOM 1280 O O . HIS A 1 164 ? -8.937 -6.471 13.210 1.00 98.75 164 HIS A O 1
ATOM 1286 N N . TYR A 1 165 ? -9.593 -7.492 15.109 1.00 97.81 165 TYR A N 1
ATOM 1287 C CA . TYR A 1 165 ? -8.432 -7.148 15.936 1.00 97.81 165 TYR A CA 1
ATOM 1288 C C . TYR A 1 165 ? -7.676 -8.418 16.323 1.00 97.81 165 TYR A C 1
ATOM 1290 O O . TYR A 1 165 ? -8.298 -9.460 16.531 1.00 97.81 165 TYR A O 1
ATOM 1298 N N . ILE A 1 166 ? -6.352 -8.333 16.467 1.00 95.25 166 ILE A N 1
ATOM 1299 C CA . ILE A 1 166 ? -5.508 -9.449 16.916 1.00 95.25 166 ILE A CA 1
ATOM 1300 C C . ILE A 1 166 ? -4.718 -9.024 18.149 1.00 95.25 166 ILE A C 1
ATOM 1302 O O . ILE A 1 166 ? -3.961 -8.058 18.104 1.00 95.25 166 ILE A O 1
ATOM 1306 N N . LYS A 1 167 ? -4.869 -9.765 19.247 1.00 90.88 167 LYS A N 1
ATOM 1307 C CA . LYS A 1 167 ? -4.105 -9.576 20.484 1.00 90.88 167 LYS A CA 1
ATOM 1308 C C . LYS A 1 167 ? -3.397 -10.878 20.844 1.00 90.88 167 LYS A C 1
ATOM 1310 O O . LYS A 1 167 ? -4.019 -11.813 21.342 1.00 90.88 167 LYS A O 1
ATOM 1315 N N . LEU A 1 168 ? -2.094 -10.934 20.582 1.00 87.75 168 LEU A N 1
ATOM 1316 C CA . LEU A 1 168 ? -1.245 -12.075 20.937 1.00 87.75 168 LEU A CA 1
ATOM 1317 C C . LEU A 1 168 ? -0.560 -11.839 22.287 1.00 87.75 168 LEU A C 1
ATOM 1319 O O . LEU A 1 168 ? -0.183 -10.711 22.606 1.00 87.75 168 LEU A O 1
ATOM 1323 N N . SER A 1 169 ? -0.364 -12.906 23.058 1.00 76.31 169 SER A N 1
ATOM 1324 C CA . SER A 1 169 ? 0.356 -12.861 24.332 1.00 76.31 169 SER A CA 1
ATOM 1325 C C . SER A 1 169 ? 1.866 -12.758 24.065 1.00 76.31 169 SER A C 1
ATOM 1327 O O . SER A 1 169 ? 2.412 -13.520 23.262 1.00 76.31 169 SER A O 1
ATOM 1329 N N . GLY A 1 170 ? 2.557 -11.803 24.702 1.00 61.84 170 GLY A N 1
ATOM 1330 C CA . GLY A 1 170 ? 3.968 -11.478 24.430 1.00 61.84 170 GLY A CA 1
ATOM 1331 C C . GLY A 1 170 ? 4.827 -11.332 25.687 1.00 61.84 170 GLY A C 1
ATOM 1332 O O . GLY A 1 170 ? 4.295 -11.141 26.771 1.00 61.84 170 GLY A O 1
ATOM 1333 N N . GLN A 1 171 ? 6.160 -11.388 25.538 1.00 46.50 171 GLN A N 1
ATOM 1334 C CA . GLN A 1 171 ? 7.085 -11.599 26.660 1.00 46.50 171 GLN A CA 1
ATOM 1335 C C . GLN A 1 171 ? 7.226 -10.463 27.692 1.00 46.50 171 GLN A C 1
ATOM 1337 O O . GLN A 1 171 ? 7.819 -10.718 28.734 1.00 46.50 171 GLN A O 1
ATOM 1342 N N . ASN A 1 172 ? 6.687 -9.259 27.448 1.00 43.31 172 ASN A N 1
ATOM 1343 C CA . ASN A 1 172 ? 6.867 -8.091 28.331 1.00 43.31 172 ASN A CA 1
ATOM 1344 C C . ASN A 1 172 ? 5.651 -7.139 28.446 1.00 43.31 172 ASN A C 1
ATOM 1346 O O . ASN A 1 172 ? 5.748 -6.127 29.130 1.00 43.31 172 ASN A O 1
ATOM 1350 N N . GLU A 1 173 ? 4.496 -7.449 27.845 1.00 49.41 173 GLU A N 1
ATOM 1351 C CA . GLU A 1 173 ? 3.266 -6.635 27.960 1.00 49.41 173 GLU A CA 1
ATOM 1352 C C . GLU A 1 173 ? 2.062 -7.553 28.204 1.00 49.41 173 GLU A C 1
ATOM 1354 O O . GLU A 1 173 ? 1.203 -7.788 27.354 1.00 49.41 173 GLU A O 1
ATOM 1359 N N . TYR A 1 174 ? 2.056 -8.149 29.395 1.00 57.31 174 TYR A N 1
ATOM 1360 C CA . TYR A 1 174 ? 1.095 -9.166 29.804 1.00 57.31 174 TYR A CA 1
ATOM 1361 C C . TYR A 1 174 ? -0.117 -8.553 30.476 1.00 57.31 174 TYR A C 1
ATOM 1363 O O . TYR A 1 174 ? -0.234 -8.523 31.700 1.00 57.31 174 TYR A O 1
ATOM 1371 N N . SER A 1 175 ? -1.069 -8.134 29.661 1.00 66.38 175 SER A N 1
ATOM 1372 C CA . SER A 1 175 ? -2.434 -8.118 30.146 1.00 66.38 175 SER A CA 1
ATOM 1373 C C . SER A 1 175 ? -3.359 -8.638 29.067 1.00 66.38 175 SER A C 1
ATOM 1375 O O . SER A 1 175 ? -3.404 -8.088 27.963 1.00 66.38 175 SER A O 1
ATOM 1377 N N . SER A 1 176 ? -4.110 -9.695 29.389 1.00 74.69 176 SER A N 1
ATOM 1378 C CA . SER A 1 176 ? -5.335 -10.027 28.659 1.00 74.69 176 SER A CA 1
ATOM 1379 C C . SER A 1 176 ? -6.368 -8.907 28.801 1.00 74.69 176 SER A C 1
ATOM 1381 O O . SER A 1 176 ? -7.339 -8.872 28.053 1.00 74.69 176 SER A O 1
ATOM 1383 N N . GLU A 1 177 ? -6.148 -7.938 29.693 1.00 87.88 177 GLU A N 1
ATOM 1384 C CA . GLU A 1 177 ? -7.009 -6.777 29.800 1.00 87.88 177 GLU A CA 1
ATOM 1385 C C . GLU A 1 177 ? -6.890 -5.855 28.588 1.00 87.88 177 GLU A C 1
ATOM 1387 O O . GLU A 1 177 ? -5.826 -5.621 27.992 1.00 87.88 177 GLU A O 1
ATOM 1392 N N . LEU A 1 178 ? -8.044 -5.313 28.226 1.00 91.19 178 LEU A N 1
ATOM 1393 C CA . LEU A 1 178 ? -8.145 -4.201 27.304 1.00 91.19 178 LEU A CA 1
ATOM 1394 C C . LEU A 1 178 ? -7.989 -2.909 28.100 1.00 91.19 178 LEU A C 1
ATOM 1396 O O . LEU A 1 178 ? -8.567 -2.767 29.174 1.00 91.19 178 LEU A O 1
ATOM 1400 N N . ASN A 1 179 ? -7.210 -1.963 27.579 1.00 91.12 179 ASN A N 1
ATOM 1401 C CA . ASN A 1 179 ? -7.143 -0.623 28.150 1.00 91.12 179 ASN A CA 1
ATOM 1402 C C . ASN A 1 179 ? -8.274 0.256 27.583 1.00 91.12 179 ASN A C 1
ATOM 1404 O O . ASN A 1 179 ? -9.005 -0.138 26.669 1.00 91.12 179 ASN A O 1
ATOM 1408 N N . PHE A 1 180 ? -8.399 1.469 28.119 1.00 93.62 180 PHE A N 1
ATOM 1409 C CA . PHE A 1 180 ? -9.447 2.404 27.714 1.00 93.62 180 PHE A CA 1
ATOM 1410 C C . PHE A 1 180 ? -9.365 2.797 26.229 1.00 93.62 180 PHE A C 1
ATOM 1412 O O . PHE A 1 180 ? -10.392 2.948 25.573 1.00 93.62 180 PHE A O 1
ATOM 1419 N N . ASN A 1 181 ? -8.159 2.903 25.670 1.00 92.00 181 ASN A N 1
ATOM 1420 C CA . ASN A 1 181 ? -7.963 3.225 24.258 1.00 92.00 181 ASN A CA 1
ATOM 1421 C C . ASN A 1 181 ? -8.425 2.090 23.333 1.00 92.00 181 ASN A C 1
ATOM 1423 O O . ASN A 1 181 ? -9.121 2.346 22.358 1.00 92.00 181 ASN 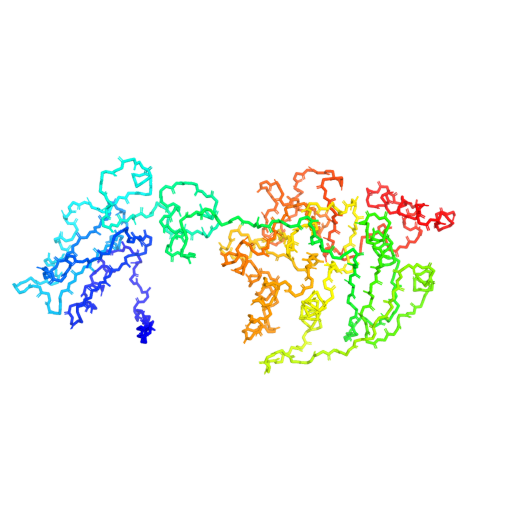A O 1
ATOM 1427 N N . HIS A 1 182 ? -8.120 0.831 23.670 1.00 93.56 182 HIS A N 1
ATOM 1428 C CA . HIS A 1 182 ? -8.613 -0.335 22.928 1.00 93.56 182 HIS A CA 1
ATOM 1429 C C . HIS A 1 182 ? -10.143 -0.342 22.868 1.00 93.56 182 HIS A C 1
ATOM 1431 O O . HIS A 1 182 ? -10.730 -0.557 21.810 1.00 93.56 182 HIS A O 1
ATOM 1437 N N . PHE A 1 183 ? -10.779 -0.055 24.005 1.00 95.94 183 PHE A N 1
ATOM 1438 C CA . PHE A 1 183 ? -12.224 0.083 24.111 1.00 95.94 183 PHE A CA 1
ATOM 1439 C C . PHE A 1 183 ? -12.784 1.178 23.202 1.00 95.94 183 PHE A C 1
ATOM 1441 O O . PHE A 1 183 ? -13.680 0.913 22.402 1.00 95.94 183 PHE A O 1
ATOM 1448 N N . LEU A 1 184 ? -12.227 2.390 23.276 1.00 96.00 184 LEU A N 1
ATOM 1449 C CA . LEU A 1 184 ? -12.641 3.504 22.424 1.00 96.00 184 LEU A CA 1
ATOM 1450 C C . LEU A 1 184 ? -12.456 3.196 20.936 1.00 96.00 184 LEU A C 1
ATOM 1452 O O . LEU A 1 184 ? -13.339 3.505 20.139 1.00 96.00 184 LEU A O 1
ATOM 1456 N N . ASN A 1 185 ? -11.353 2.550 20.558 1.00 95.56 185 ASN A N 1
ATOM 1457 C CA . ASN A 1 185 ? -11.080 2.202 19.168 1.00 95.56 185 ASN A CA 1
ATOM 1458 C C . ASN A 1 185 ? -12.074 1.162 18.632 1.00 95.56 185 ASN A C 1
ATOM 1460 O O . ASN A 1 185 ? -12.609 1.354 17.538 1.00 95.56 185 ASN A O 1
ATOM 1464 N N . MET A 1 186 ? -12.432 0.142 19.419 1.00 97.75 186 MET A N 1
ATOM 1465 C CA . MET A 1 186 ? -13.484 -0.815 19.042 1.00 97.75 186 MET A CA 1
ATOM 1466 C C . MET A 1 186 ? -14.866 -0.158 18.940 1.00 97.75 186 MET A C 1
ATOM 1468 O O . MET A 1 186 ? -15.609 -0.438 17.996 1.00 97.75 186 MET A O 1
ATOM 1472 N N . LEU A 1 187 ? -15.203 0.765 19.850 1.00 98.00 187 LEU A N 1
ATOM 1473 C CA . LEU A 1 187 ? -16.429 1.558 19.726 1.00 98.00 187 LEU A CA 1
ATOM 1474 C C . LEU A 1 187 ? -16.405 2.441 18.475 1.00 98.00 187 LEU A C 1
ATOM 1476 O O . LEU A 1 187 ? -17.407 2.522 17.770 1.00 98.00 187 LEU A O 1
ATOM 1480 N N . SER A 1 188 ? -15.271 3.067 18.151 1.00 97.50 188 SER A N 1
ATOM 1481 C CA . SER A 1 188 ? -15.148 3.875 16.934 1.00 97.50 188 SER A CA 1
ATOM 1482 C C . SER A 1 188 ? -15.381 3.029 15.677 1.00 97.50 188 SER A C 1
ATOM 1484 O O . SER A 1 188 ? -16.082 3.470 14.770 1.00 97.50 188 SER A O 1
ATOM 1486 N N . ALA A 1 189 ? -14.910 1.777 15.641 1.00 98.25 189 ALA A N 1
ATOM 1487 C CA . ALA A 1 189 ? -15.173 0.868 14.527 1.00 98.25 189 ALA A CA 1
ATOM 1488 C C . ALA A 1 189 ? -16.682 0.608 14.349 1.00 98.25 189 ALA A C 1
ATOM 1490 O O . ALA A 1 189 ? -17.218 0.744 13.246 1.00 98.25 189 ALA A O 1
ATOM 1491 N N . LEU A 1 190 ? -17.385 0.288 15.437 1.00 98.44 190 LEU A N 1
ATOM 1492 C CA . LEU A 1 190 ? -18.820 -0.002 15.399 1.00 98.44 190 LEU A CA 1
ATOM 1493 C C . LEU A 1 190 ? -19.664 1.236 15.058 1.00 98.44 190 LEU A C 1
ATOM 1495 O O . LEU A 1 190 ? -20.504 1.194 14.161 1.00 98.44 190 LEU A O 1
ATOM 1499 N N . TYR A 1 191 ? -19.433 2.346 15.759 1.00 97.88 191 TYR A N 1
ATOM 1500 C CA . TYR A 1 191 ? -20.330 3.504 15.746 1.00 97.88 191 TYR A CA 1
ATOM 1501 C C . TYR A 1 191 ? -19.941 4.595 14.744 1.00 97.88 191 TYR A C 1
ATOM 1503 O O . TYR A 1 191 ? -20.795 5.396 14.370 1.00 97.88 191 TYR A O 1
ATOM 1511 N N . ILE A 1 192 ? -18.680 4.637 14.305 1.00 97.31 192 ILE A N 1
ATOM 1512 C CA . ILE A 1 192 ? -18.192 5.622 13.329 1.00 97.31 192 ILE A CA 1
ATOM 1513 C C . ILE A 1 192 ? -17.845 4.937 12.015 1.00 97.31 192 ILE A C 1
ATOM 1515 O O . ILE A 1 192 ? -18.423 5.280 10.988 1.00 97.31 192 ILE A O 1
ATOM 1519 N N . GLY A 1 193 ? -16.955 3.939 12.048 1.00 97.12 193 GLY A N 1
ATOM 1520 C CA . GLY A 1 193 ? -16.500 3.218 10.854 1.00 97.12 193 GLY A CA 1
ATOM 1521 C C . GLY A 1 193 ? -17.630 2.497 10.109 1.00 97.12 193 GLY A C 1
ATOM 1522 O O . GLY A 1 193 ? -17.527 2.252 8.905 1.00 97.12 193 GLY A O 1
ATOM 1523 N N . GLY A 1 194 ? -18.740 2.206 10.797 1.00 97.25 194 GLY A N 1
ATOM 1524 C CA . GLY A 1 194 ? -19.915 1.553 10.221 1.00 97.25 194 GLY A CA 1
ATOM 1525 C C . GLY A 1 194 ? -19.753 0.041 10.087 1.00 97.25 194 GLY A C 1
ATOM 1526 O O . GLY A 1 194 ? -20.376 -0.577 9.213 1.00 97.25 194 GLY A O 1
ATOM 1527 N N . PHE A 1 195 ? -18.896 -0.564 10.914 1.00 98.44 195 PHE A N 1
ATOM 1528 C CA . PHE A 1 195 ? -18.800 -2.014 11.029 1.00 98.44 195 PHE A CA 1
ATOM 1529 C C . PHE A 1 195 ? -19.949 -2.546 11.883 1.00 98.44 195 PHE A C 1
ATOM 1531 O O . PHE A 1 195 ? -20.336 -1.959 12.885 1.00 98.44 195 PHE A O 1
ATOM 1538 N N . ARG A 1 196 ? -20.509 -3.686 11.484 1.00 98.25 196 ARG A N 1
ATOM 1539 C CA . ARG A 1 196 ? -21.654 -4.304 12.167 1.00 98.25 196 ARG A CA 1
ATOM 1540 C C . ARG A 1 196 ? -21.240 -5.230 13.300 1.00 98.25 196 ARG A C 1
ATOM 1542 O O . ARG A 1 196 ? -22.064 -5.559 14.150 1.00 98.25 196 ARG A O 1
ATOM 1549 N N . HIS A 1 197 ? -20.001 -5.706 13.266 1.00 98.75 197 HIS A N 1
ATOM 1550 C CA . HIS A 1 197 ? -19.474 -6.638 14.247 1.00 98.75 197 HIS A CA 1
ATOM 1551 C C . HIS A 1 197 ? -17.953 -6.544 14.316 1.00 98.75 197 HIS A C 1
ATOM 1553 O O . HIS A 1 197 ? -17.296 -6.392 13.281 1.00 98.75 197 HIS A O 1
ATOM 1559 N N . VAL A 1 198 ? -17.407 -6.685 15.519 1.00 98.75 198 VAL A N 1
ATOM 1560 C CA . VAL A 1 198 ? -15.970 -6.741 15.779 1.00 98.75 198 VAL A CA 1
ATOM 1561 C C . VAL A 1 198 ? -15.603 -8.129 16.298 1.00 98.75 198 VAL A C 1
ATOM 1563 O O . VAL A 1 198 ? -16.159 -8.606 17.281 1.00 98.75 198 VAL A O 1
ATOM 1566 N N . TYR A 1 199 ? -14.626 -8.766 15.666 1.00 98.69 199 TYR A N 1
ATOM 1567 C CA . TYR A 1 199 ? -14.017 -9.998 16.148 1.00 98.69 199 TYR A CA 1
ATOM 1568 C C . TYR A 1 199 ? -12.653 -9.695 16.757 1.00 98.69 199 TYR A C 1
ATOM 1570 O O . TYR A 1 199 ? -11.761 -9.182 16.079 1.00 98.69 199 TYR A O 1
ATOM 1578 N N . LEU A 1 200 ? -12.487 -10.053 18.024 1.00 97.88 200 LEU A N 1
ATOM 1579 C CA . LEU A 1 200 ? -11.225 -9.958 18.737 1.00 97.88 200 LEU A CA 1
ATOM 1580 C C . LEU A 1 200 ? -10.572 -11.337 18.799 1.00 97.88 200 LEU A C 1
ATOM 1582 O O . LEU A 1 200 ? -10.990 -12.202 19.564 1.00 97.88 200 LEU A O 1
ATOM 1586 N N . HIS A 1 201 ? -9.540 -11.530 17.989 1.00 96.88 201 HIS A N 1
ATOM 1587 C CA . HIS A 1 201 ? -8.773 -12.765 17.932 1.00 96.88 201 HIS A CA 1
ATOM 1588 C C . HIS A 1 201 ? -7.669 -12.733 18.986 1.00 96.88 201 HIS A C 1
ATOM 1590 O O . HIS A 1 201 ? -6.772 -11.892 18.916 1.00 96.88 201 HIS A O 1
ATOM 1596 N N . ALA A 1 202 ? -7.734 -13.627 19.970 1.00 94.12 202 ALA A N 1
ATOM 1597 C CA . ALA A 1 202 ? -6.743 -13.698 21.042 1.00 94.12 202 ALA A CA 1
ATOM 1598 C C . ALA A 1 202 ? -6.549 -15.127 21.566 1.00 94.12 202 ALA A C 1
ATOM 1600 O O . ALA A 1 202 ? -7.444 -15.963 21.454 1.00 94.12 202 ALA A O 1
ATOM 1601 N N . GLU A 1 203 ? -5.385 -15.398 22.160 1.00 92.25 203 GLU A N 1
ATOM 1602 C CA . GLU A 1 203 ? -5.048 -16.707 22.752 1.00 92.25 203 GLU A CA 1
ATOM 1603 C C . GLU A 1 203 ? -5.944 -17.031 23.964 1.00 92.25 203 GLU A C 1
ATOM 1605 O O . GLU A 1 203 ? -6.383 -18.170 24.157 1.00 92.25 203 GLU A O 1
ATOM 1610 N N . GLU A 1 204 ? -6.276 -15.997 24.738 1.00 91.62 204 GLU A N 1
ATOM 1611 C CA . GLU A 1 204 ? -7.140 -16.047 25.915 1.00 91.62 204 GLU A CA 1
ATOM 1612 C C . GLU A 1 204 ? -8.278 -15.034 25.798 1.00 91.62 204 GLU A C 1
ATOM 1614 O O . GLU A 1 204 ? -8.147 -14.012 25.118 1.00 91.62 204 GLU A O 1
ATOM 1619 N N . GLU A 1 205 ? -9.389 -15.306 26.485 1.00 93.75 205 GLU A N 1
ATOM 1620 C CA . GLU A 1 205 ? -10.477 -14.339 26.589 1.00 93.75 205 GLU A CA 1
ATOM 1621 C C . GLU A 1 205 ? -9.997 -13.095 27.356 1.00 93.75 205 GLU A C 1
ATOM 1623 O O . GLU A 1 205 ? -9.382 -13.241 28.424 1.00 93.75 205 GLU A O 1
ATOM 1628 N N . PRO A 1 206 ? -10.259 -11.879 26.843 1.00 93.12 206 PRO A N 1
ATOM 1629 C CA . PRO A 1 206 ? -9.892 -10.659 27.540 1.00 93.12 206 PRO A CA 1
ATOM 1630 C C . PRO A 1 206 ? -10.592 -10.520 28.891 1.00 93.12 206 PRO A C 1
ATOM 1632 O O . PRO A 1 206 ? -11.582 -11.189 29.187 1.00 93.12 206 PRO A O 1
ATOM 1635 N N . ARG A 1 207 ? -10.067 -9.634 29.737 1.00 92.31 207 ARG A N 1
ATOM 1636 C CA . ARG A 1 207 ? -10.619 -9.362 31.073 1.00 92.31 207 ARG A CA 1
ATOM 1637 C C . ARG A 1 207 ? -10.625 -7.869 31.387 1.00 92.31 207 ARG A C 1
ATOM 1639 O O . ARG A 1 207 ? -10.156 -7.046 30.599 1.00 92.31 207 ARG A O 1
ATOM 1646 N N . GLY A 1 208 ? -11.145 -7.538 32.563 1.00 93.31 208 GLY A N 1
ATOM 1647 C CA . GLY A 1 208 ? -11.149 -6.187 33.106 1.00 93.31 208 GLY A CA 1
ATOM 1648 C C . GLY A 1 208 ? -12.342 -5.357 32.642 1.00 93.31 208 GLY A C 1
ATOM 1649 O O . GLY A 1 208 ? -13.073 -5.724 31.722 1.00 93.31 208 GLY A O 1
ATOM 1650 N N . GLN A 1 209 ? -12.497 -4.200 33.284 1.00 94.94 209 GLN A N 1
ATOM 1651 C CA . GLN A 1 209 ? -13.649 -3.308 33.131 1.00 94.94 209 GLN A CA 1
ATOM 1652 C C . GLN A 1 209 ? -13.991 -3.017 31.664 1.00 94.94 209 GLN A C 1
ATOM 1654 O O . GLN A 1 209 ? -15.150 -3.039 31.269 1.00 94.94 209 GLN A O 1
ATOM 1659 N N . TRP A 1 210 ? -12.983 -2.746 30.836 1.00 95.12 210 TRP A N 1
ATOM 1660 C CA . TRP A 1 210 ? -13.201 -2.364 29.443 1.00 95.12 210 TRP A CA 1
ATOM 1661 C C . TRP A 1 210 ? -13.647 -3.525 28.551 1.00 95.12 210 TRP A C 1
ATOM 1663 O O . TRP A 1 210 ? -14.330 -3.290 27.560 1.00 95.12 210 TRP A O 1
ATOM 1673 N N . TRP A 1 211 ? -13.299 -4.767 28.899 1.00 96.00 211 TRP A N 1
ATOM 1674 C CA . TRP A 1 211 ? -13.867 -5.940 28.236 1.00 96.00 211 TRP A CA 1
ATOM 1675 C C . TRP A 1 211 ? -15.320 -6.157 28.653 1.00 96.00 211 TRP A C 1
ATOM 1677 O O . TRP A 1 211 ? -16.169 -6.343 27.788 1.00 96.00 211 TRP A O 1
ATOM 1687 N N . GLU A 1 212 ? -15.619 -6.054 29.951 1.00 96.06 212 GLU A N 1
ATOM 1688 C CA . GLU A 1 212 ? -16.987 -6.161 30.480 1.00 96.06 212 GLU A CA 1
ATOM 1689 C C . GLU A 1 212 ? -17.926 -5.142 29.812 1.00 96.06 212 GLU A C 1
ATOM 1691 O O . GLU A 1 212 ? -19.025 -5.485 29.383 1.00 96.06 212 GLU A O 1
ATOM 1696 N N . GLU A 1 213 ? -17.457 -3.908 29.616 1.00 95.94 213 GLU A N 1
ATOM 1697 C CA . GLU A 1 213 ? -18.188 -2.862 28.891 1.00 95.94 213 GLU A CA 1
ATOM 1698 C C . GLU A 1 213 ? -18.472 -3.223 27.418 1.00 95.94 213 GLU A C 1
ATOM 1700 O O . GLU A 1 213 ? -19.540 -2.886 26.892 1.00 95.94 213 GLU A O 1
ATOM 1705 N N . LEU A 1 214 ? -17.554 -3.931 26.744 1.00 96.94 214 LEU A N 1
ATOM 1706 C CA . LEU A 1 214 ? -17.712 -4.381 25.351 1.00 96.94 214 LEU A CA 1
ATOM 1707 C C . LEU A 1 214 ? -18.614 -5.602 25.204 1.00 96.94 214 LEU A C 1
ATOM 1709 O O . LEU A 1 214 ? -19.131 -5.824 24.114 1.00 96.94 214 LEU A O 1
ATOM 1713 N N . GLN A 1 215 ? -18.849 -6.381 26.262 1.00 94.62 215 GLN A N 1
ATOM 1714 C CA . GLN A 1 215 ? -19.748 -7.540 26.187 1.00 94.62 215 GLN A CA 1
ATOM 1715 C C . GLN A 1 215 ? -21.203 -7.145 25.887 1.00 94.62 215 GLN A C 1
ATOM 1717 O O . GLN A 1 215 ? -21.988 -7.976 25.435 1.00 94.62 215 GLN A O 1
ATOM 1722 N N . SER A 1 216 ? -21.563 -5.877 26.110 1.00 94.50 216 SER A N 1
ATOM 1723 C CA . SER A 1 216 ? -22.859 -5.310 25.714 1.00 94.50 216 SER A CA 1
ATOM 1724 C C . SER A 1 216 ? -22.943 -4.910 24.232 1.00 94.50 216 SER A C 1
ATOM 1726 O O . SER A 1 216 ? -24.019 -4.554 23.753 1.00 94.50 216 SER A O 1
ATOM 1728 N N . GLU A 1 217 ? -21.828 -4.972 23.502 1.00 97.50 217 GLU A N 1
ATOM 1729 C CA . GLU A 1 217 ? -21.708 -4.565 22.103 1.00 97.50 217 GLU A CA 1
ATOM 1730 C C . GLU A 1 217 ? -21.679 -5.758 21.141 1.00 97.50 217 GLU A C 1
ATOM 1732 O O . GLU A 1 217 ? -21.575 -6.921 21.529 1.00 97.50 217 GLU A O 1
ATOM 1737 N N . SER A 1 218 ? -21.715 -5.462 19.838 1.00 98.06 218 SER A N 1
ATOM 1738 C CA . SER A 1 218 ? -21.517 -6.446 18.766 1.00 98.06 218 SER A CA 1
ATOM 1739 C C . SER A 1 218 ? -20.032 -6.828 18.637 1.00 98.06 218 SER A C 1
ATOM 1741 O O . SER A 1 218 ? -19.387 -6.566 17.619 1.00 98.06 218 SER A O 1
ATOM 1743 N N . VAL A 1 219 ? -19.478 -7.412 19.701 1.00 98.38 219 VAL A N 1
ATOM 1744 C CA . VAL A 1 219 ? -18.074 -7.821 19.817 1.00 98.38 219 VAL A CA 1
ATOM 1745 C C . VAL A 1 219 ? -18.014 -9.295 20.204 1.00 98.38 219 VAL A C 1
ATOM 1747 O O . VAL A 1 219 ? -18.707 -9.736 21.114 1.00 98.38 219 VAL A O 1
ATOM 1750 N N . THR A 1 220 ? -17.191 -10.085 19.518 1.00 98.19 220 THR A N 1
ATOM 1751 C CA . THR A 1 220 ? -16.977 -11.502 19.843 1.00 98.19 220 THR A CA 1
ATOM 1752 C C . THR A 1 220 ? -15.497 -11.800 19.977 1.00 98.19 220 THR A C 1
ATOM 1754 O O . THR A 1 220 ? -14.708 -11.529 19.071 1.00 98.19 220 THR A O 1
ATOM 1757 N N . TRP A 1 221 ? -15.124 -12.405 21.102 1.00 97.75 221 TRP A N 1
ATOM 1758 C CA . TRP A 1 221 ? -13.811 -13.013 21.248 1.00 97.75 221 TRP A CA 1
ATOM 1759 C C . TRP A 1 221 ? -13.748 -14.318 20.450 1.00 97.75 221 TRP A C 1
ATOM 1761 O O . TRP A 1 221 ? -14.641 -15.163 20.519 1.00 97.75 221 TRP A O 1
ATOM 1771 N N . VAL A 1 222 ? -12.673 -14.475 19.687 1.00 97.62 222 VAL A N 1
ATOM 1772 C CA . VAL A 1 222 ? -12.365 -15.681 18.930 1.00 97.62 222 VAL A CA 1
ATOM 1773 C C . VAL A 1 222 ? -11.027 -16.198 19.421 1.00 97.62 222 VAL A C 1
ATOM 1775 O O . VAL A 1 222 ? -10.001 -15.528 19.291 1.00 97.62 222 VAL A O 1
ATOM 1778 N N . LYS A 1 223 ? -11.029 -17.411 19.973 1.00 96.00 223 LYS A N 1
ATOM 1779 C CA . LYS A 1 223 ? -9.785 -18.062 20.364 1.00 96.00 223 LYS A CA 1
ATOM 1780 C C . LYS A 1 223 ? -8.941 -18.365 19.127 1.00 96.00 223 LYS A C 1
ATOM 1782 O O . LYS A 1 223 ? -9.432 -18.993 18.188 1.00 96.00 223 LYS A O 1
ATOM 1787 N N . ILE A 1 224 ? -7.675 -17.966 19.157 1.00 94.12 224 ILE A N 1
ATOM 1788 C CA . ILE A 1 224 ? -6.672 -18.347 18.158 1.00 94.12 224 ILE A CA 1
ATOM 1789 C C . ILE A 1 224 ? -5.474 -19.006 18.828 1.00 94.12 224 ILE A C 1
ATOM 1791 O O . ILE A 1 224 ? -5.168 -18.735 19.986 1.00 94.12 224 ILE A O 1
ATOM 1795 N N . GLU A 1 225 ? -4.792 -19.866 18.083 1.00 89.94 225 GLU A N 1
ATOM 1796 C CA . GLU A 1 225 ? -3.500 -20.416 18.481 1.00 89.94 225 GLU A CA 1
ATOM 1797 C C . GLU A 1 225 ? -2.409 -19.665 17.709 1.00 89.94 225 GLU A C 1
ATOM 1799 O O . GLU A 1 225 ? -2.565 -19.443 16.502 1.00 89.94 225 GLU A O 1
ATOM 1804 N N . PRO A 1 226 ? -1.333 -19.215 18.377 1.00 82.94 226 PRO A N 1
ATOM 1805 C CA . PRO A 1 226 ? -0.241 -18.555 17.687 1.00 82.94 226 PRO A CA 1
ATOM 1806 C C . PRO A 1 226 ? 0.465 -19.565 16.781 1.00 82.94 226 PRO A C 1
ATOM 1808 O O . PRO A 1 226 ? 0.631 -20.730 17.137 1.00 82.94 226 PRO A O 1
ATOM 1811 N N . ILE A 1 227 ? 0.907 -19.097 15.620 1.00 90.12 227 ILE A N 1
ATOM 1812 C CA . ILE A 1 227 ? 1.759 -19.880 14.727 1.00 90.12 227 ILE A CA 1
ATOM 1813 C C . ILE A 1 227 ? 3.229 -19.586 15.031 1.00 90.12 227 ILE A C 1
ATOM 1815 O O . ILE A 1 227 ? 3.579 -18.462 15.392 1.00 90.12 227 ILE A O 1
ATOM 1819 N N . ASP A 1 228 ? 4.072 -20.599 14.881 1.00 90.12 228 ASP A N 1
ATOM 1820 C CA . ASP A 1 228 ? 5.529 -20.526 15.036 1.00 90.12 228 ASP A CA 1
ATOM 1821 C C . ASP A 1 228 ? 6.266 -20.591 13.691 1.00 90.12 228 ASP A C 1
ATOM 1823 O O . ASP A 1 228 ? 7.456 -20.286 13.616 1.00 90.12 228 ASP A O 1
ATOM 1827 N N . THR A 1 229 ? 5.557 -20.963 12.621 1.00 92.56 229 THR A N 1
ATOM 1828 C CA . THR A 1 229 ? 6.112 -21.113 11.280 1.00 92.56 229 THR A CA 1
ATOM 1829 C C . THR A 1 229 ? 5.157 -20.632 10.185 1.00 92.56 229 THR A C 1
ATOM 1831 O O . THR A 1 229 ? 3.936 -20.774 10.282 1.00 92.56 229 THR A O 1
ATOM 1834 N N . VAL A 1 230 ? 5.715 -20.107 9.090 1.00 92.31 230 VAL A N 1
ATOM 1835 C CA . VAL A 1 230 ? 5.013 -19.854 7.821 1.00 92.31 230 VAL A CA 1
ATOM 1836 C C . VAL A 1 230 ? 5.809 -20.491 6.686 1.00 92.31 230 VAL A C 1
ATOM 1838 O O . VAL A 1 230 ? 7.016 -20.315 6.609 1.00 92.31 230 VAL A O 1
ATOM 1841 N N . PHE A 1 231 ? 5.182 -21.304 5.830 1.00 91.75 231 PHE A N 1
ATOM 1842 C CA . PHE A 1 231 ? 5.881 -22.007 4.735 1.00 91.75 231 PHE A CA 1
ATOM 1843 C C . PHE A 1 231 ? 7.219 -22.671 5.150 1.00 91.75 231 PHE A C 1
ATOM 1845 O O . PHE A 1 231 ? 8.193 -22.650 4.399 1.00 91.75 231 PHE A O 1
ATOM 1852 N N . ARG A 1 232 ? 7.246 -23.301 6.339 1.00 89.44 232 ARG A N 1
ATOM 1853 C CA . ARG A 1 232 ? 8.424 -23.953 6.959 1.00 89.44 232 ARG A CA 1
ATOM 1854 C C . ARG A 1 232 ? 9.567 -23.009 7.371 1.00 89.44 232 ARG A C 1
ATOM 1856 O O . ARG A 1 232 ? 10.680 -23.478 7.585 1.00 89.44 232 ARG A O 1
ATOM 1863 N N . GLN A 1 233 ? 9.304 -21.714 7.476 1.00 89.81 233 GLN A N 1
ATOM 1864 C CA . GLN A 1 233 ? 10.212 -20.719 8.044 1.00 89.81 233 GLN A CA 1
ATOM 1865 C C . GLN A 1 233 ? 9.731 -20.328 9.432 1.00 89.81 233 GLN A C 1
ATOM 1867 O O . GLN A 1 233 ? 8.534 -20.115 9.613 1.00 89.81 233 GLN A O 1
ATOM 1872 N N . ASP A 1 234 ? 10.654 -20.232 10.385 1.00 91.25 234 ASP A N 1
ATOM 1873 C CA . ASP A 1 234 ? 10.361 -19.767 11.740 1.00 91.25 234 ASP A CA 1
ATOM 1874 C C . ASP A 1 234 ? 9.878 -18.311 11.720 1.00 91.25 234 ASP A C 1
ATOM 1876 O O . ASP A 1 234 ? 10.453 -17.466 11.032 1.00 91.25 234 ASP A O 1
ATOM 1880 N N . ILE A 1 235 ? 8.868 -18.010 12.536 1.00 89.50 235 ILE A N 1
ATOM 1881 C CA . ILE A 1 235 ? 8.475 -16.642 12.880 1.00 89.50 235 ILE A CA 1
ATOM 1882 C C . ILE A 1 235 ? 8.461 -16.526 14.395 1.00 89.50 235 ILE A C 1
ATOM 1884 O O . ILE A 1 235 ? 7.673 -17.183 15.077 1.00 89.50 235 ILE A O 1
ATOM 1888 N N . ARG A 1 236 ? 9.321 -15.666 14.935 1.00 85.69 236 ARG A N 1
ATOM 1889 C CA . ARG A 1 236 ? 9.531 -15.557 16.383 1.00 85.69 236 ARG A CA 1
ATOM 1890 C C . ARG A 1 236 ? 8.926 -14.287 16.949 1.00 85.69 236 ARG A C 1
ATOM 1892 O O . ARG A 1 236 ? 8.452 -14.282 18.087 1.00 85.69 236 ARG A O 1
ATOM 1899 N N . GLN A 1 237 ? 8.914 -13.206 16.172 1.00 85.81 237 GLN A N 1
ATOM 1900 C CA . GLN A 1 237 ? 8.384 -11.932 16.642 1.00 85.81 237 GLN A CA 1
ATOM 1901 C C . GLN A 1 237 ? 6.853 -11.939 16.603 1.00 85.81 237 GLN A C 1
ATOM 1903 O O . GLN A 1 237 ? 6.239 -12.189 15.572 1.00 85.81 237 GLN A O 1
ATOM 1908 N N . LYS A 1 238 ? 6.187 -11.616 17.716 1.00 84.69 238 LYS A N 1
ATOM 1909 C CA . LYS A 1 238 ? 4.711 -11.628 17.772 1.00 84.69 238 LYS A CA 1
ATOM 1910 C C . LYS A 1 238 ? 4.063 -10.615 16.824 1.00 84.69 238 LYS A C 1
ATOM 1912 O O . LYS A 1 238 ? 2.992 -10.897 16.298 1.00 84.69 238 LYS A O 1
ATOM 1917 N N . ALA A 1 239 ? 4.717 -9.481 16.558 1.00 85.94 239 ALA A N 1
ATOM 1918 C CA . ALA A 1 239 ? 4.270 -8.542 15.527 1.00 85.94 239 ALA A CA 1
ATOM 1919 C C . ALA A 1 239 ? 4.208 -9.221 14.146 1.00 85.94 239 ALA A C 1
ATOM 1921 O O . ALA A 1 239 ? 3.207 -9.111 13.447 1.00 85.94 239 ALA A O 1
ATOM 1922 N N . HIS A 1 240 ? 5.217 -10.029 13.818 1.00 89.69 240 HIS A N 1
ATOM 1923 C CA . HIS A 1 240 ? 5.287 -10.805 12.578 1.00 89.69 240 HIS A CA 1
ATOM 1924 C C . HIS A 1 240 ? 4.254 -11.935 12.538 1.00 89.69 240 HIS A C 1
ATOM 1926 O O . HIS A 1 240 ? 3.602 -12.159 11.520 1.00 89.69 240 HIS A O 1
ATOM 1932 N N . VAL A 1 241 ? 4.031 -12.613 13.668 1.00 91.81 241 VAL A N 1
ATOM 1933 C CA . VAL A 1 241 ? 2.945 -13.597 13.793 1.00 91.81 241 VAL A CA 1
ATOM 1934 C C . VAL A 1 241 ? 1.589 -12.927 13.529 1.00 91.81 241 VAL A C 1
ATOM 1936 O O . VAL A 1 241 ? 0.772 -13.463 12.781 1.00 91.81 241 VAL A O 1
ATOM 1939 N N . SER A 1 242 ? 1.362 -11.731 14.083 1.00 92.06 242 SER A N 1
ATOM 1940 C CA . SER A 1 242 ? 0.153 -10.937 13.828 1.00 92.06 242 SER A CA 1
ATOM 1941 C C . SER A 1 242 ? 0.022 -10.544 12.355 1.00 92.06 242 SER A C 1
ATOM 1943 O O . SER A 1 242 ? -1.082 -10.592 11.810 1.00 92.06 242 SER A O 1
ATOM 1945 N N . ASP A 1 243 ? 1.130 -10.204 11.685 1.00 92.06 243 ASP A N 1
ATOM 1946 C CA . ASP A 1 243 ? 1.163 -9.927 10.243 1.00 92.06 243 ASP A CA 1
ATOM 1947 C C . ASP A 1 243 ? 0.676 -11.125 9.426 1.00 92.06 243 ASP A C 1
ATOM 1949 O O . ASP A 1 243 ? -0.173 -10.970 8.556 1.00 92.06 243 ASP A O 1
ATOM 1953 N N . VAL A 1 244 ? 1.109 -12.346 9.730 1.00 94.50 244 VAL A N 1
ATOM 1954 C CA . VAL A 1 244 ? 0.617 -13.520 8.993 1.00 94.50 244 VAL A CA 1
ATOM 1955 C C . VAL A 1 244 ? -0.848 -13.821 9.321 1.00 94.50 244 VAL A C 1
ATOM 1957 O O . VAL A 1 244 ? -1.658 -14.040 8.416 1.00 94.50 244 VAL A O 1
ATOM 1960 N N . ILE A 1 245 ? -1.222 -13.802 10.604 1.00 95.50 245 ILE A N 1
ATOM 1961 C CA . ILE A 1 245 ? -2.579 -14.154 11.040 1.00 95.50 245 ILE A CA 1
ATOM 1962 C C . ILE A 1 245 ? -3.625 -13.187 10.460 1.00 95.50 245 ILE A C 1
ATOM 1964 O O . ILE A 1 245 ? -4.680 -13.650 10.017 1.00 95.50 245 ILE A O 1
ATOM 1968 N N . ARG A 1 246 ? -3.349 -11.874 10.379 1.00 96.25 246 ARG A N 1
ATOM 1969 C CA . ARG A 1 246 ? -4.298 -10.907 9.789 1.00 96.25 246 ARG A CA 1
ATOM 1970 C C . ARG A 1 246 ? -4.595 -11.206 8.322 1.00 96.25 246 ARG A C 1
ATOM 1972 O O . ARG A 1 246 ? -5.759 -11.147 7.925 1.00 96.25 246 ARG A O 1
ATOM 1979 N N . TYR A 1 247 ? -3.594 -11.610 7.535 1.00 96.88 247 TYR A N 1
ATOM 1980 C CA . TYR A 1 247 ? -3.807 -12.004 6.141 1.00 96.88 247 TYR A CA 1
ATOM 1981 C C . TYR A 1 247 ? -4.662 -13.272 6.043 1.00 96.88 247 TYR A C 1
ATOM 1983 O O . TYR A 1 247 ? -5.597 -13.326 5.247 1.00 96.88 247 TYR A O 1
ATOM 1991 N N . LEU A 1 248 ? -4.417 -14.275 6.890 1.00 96.62 248 LEU A N 1
ATOM 1992 C CA . LEU A 1 248 ? -5.206 -15.512 6.891 1.00 96.62 248 LEU A CA 1
ATOM 1993 C C . LEU A 1 248 ? -6.666 -15.281 7.315 1.00 96.62 248 LEU A C 1
ATOM 1995 O O . LEU A 1 248 ? -7.585 -15.851 6.719 1.00 96.62 248 LEU A O 1
ATOM 1999 N N . ILE A 1 249 ? -6.895 -14.421 8.312 1.00 98.00 249 ILE A N 1
ATOM 2000 C CA . ILE A 1 249 ? -8.237 -14.028 8.761 1.00 98.00 249 ILE A CA 1
ATOM 2001 C C . ILE A 1 249 ? -8.983 -13.313 7.638 1.00 98.00 249 ILE A C 1
ATOM 2003 O O . ILE A 1 249 ? -10.094 -13.722 7.296 1.00 98.00 249 ILE A O 1
ATOM 2007 N N . LEU A 1 250 ? -8.370 -12.291 7.035 1.00 98.56 250 LEU A N 1
ATOM 2008 C CA . LEU A 1 250 ? -8.971 -11.542 5.933 1.00 98.56 250 LEU A CA 1
ATOM 2009 C C . LEU A 1 250 ? -9.247 -12.435 4.721 1.00 98.56 250 LEU A C 1
ATOM 2011 O O . LEU A 1 250 ? -10.302 -12.318 4.101 1.00 98.56 250 LEU A O 1
ATOM 2015 N N . TYR A 1 251 ? -8.358 -13.379 4.415 1.00 98.38 251 TYR A N 1
ATOM 2016 C CA . TYR A 1 251 ? -8.568 -14.318 3.317 1.00 98.38 251 TYR A CA 1
ATOM 2017 C C . TYR A 1 251 ? -9.791 -15.205 3.561 1.00 98.38 251 TYR A C 1
ATOM 2019 O O . TYR A 1 251 ? -10.622 -15.378 2.668 1.00 98.38 251 TYR A O 1
ATOM 2027 N N . LYS A 1 252 ? -9.945 -15.721 4.786 1.00 97.88 252 LYS A N 1
ATOM 2028 C CA . LYS A 1 252 ? -11.034 -16.635 5.153 1.00 97.88 252 LYS A CA 1
ATOM 2029 C C . LYS A 1 252 ? -12.382 -15.932 5.344 1.00 97.88 252 LYS A C 1
ATOM 2031 O O . LYS A 1 252 ? -13.417 -16.441 4.909 1.00 97.88 252 LYS A O 1
ATOM 2036 N N . TYR A 1 253 ? -12.395 -14.791 6.028 1.00 98.38 253 TYR A N 1
ATOM 2037 C CA . TYR A 1 253 ? -13.626 -14.141 6.493 1.00 98.38 253 TYR A CA 1
ATOM 2038 C C . TYR A 1 253 ? -13.945 -12.824 5.781 1.00 98.38 253 TYR A C 1
ATOM 2040 O O . TYR A 1 253 ? -15.103 -12.391 5.813 1.00 98.38 253 TYR A O 1
ATOM 2048 N N . GLY A 1 254 ? -12.984 -12.249 5.057 1.00 98.50 254 GLY A N 1
ATOM 2049 C CA . GLY A 1 254 ? -13.084 -10.893 4.535 1.00 98.50 254 GLY A CA 1
ATOM 2050 C C . GLY A 1 254 ? -13.173 -9.872 5.666 1.00 98.50 254 GLY A C 1
ATOM 2051 O O . GLY A 1 254 ? -12.840 -10.175 6.805 1.00 98.50 254 GLY A O 1
ATOM 2052 N N . GLY A 1 255 ? -13.665 -8.679 5.357 1.00 98.62 255 GLY A N 1
ATOM 2053 C CA . GLY A 1 255 ? -13.851 -7.612 6.334 1.00 98.62 255 GLY A CA 1
ATOM 2054 C C . GLY A 1 255 ? -12.700 -6.624 6.365 1.00 98.62 255 GLY A C 1
ATOM 2055 O O . GLY A 1 255 ? -11.911 -6.554 5.423 1.00 98.62 255 GLY A O 1
ATOM 2056 N N . ALA A 1 256 ? -12.635 -5.850 7.442 1.00 98.56 256 ALA A N 1
ATOM 2057 C CA . ALA A 1 256 ? -11.518 -4.976 7.753 1.00 98.56 256 ALA A CA 1
ATOM 2058 C C . ALA A 1 256 ? -10.649 -5.588 8.852 1.00 98.56 256 ALA A C 1
ATOM 2060 O O . ALA A 1 256 ? -11.152 -6.173 9.809 1.00 98.56 256 ALA A O 1
ATOM 2061 N N . TYR A 1 257 ? -9.342 -5.429 8.718 1.00 98.62 257 TYR A N 1
ATOM 2062 C CA . TYR A 1 257 ? -8.392 -5.574 9.805 1.00 98.62 257 TYR A CA 1
ATOM 2063 C C . TYR A 1 257 ? -7.920 -4.185 10.209 1.00 98.62 257 TYR A C 1
ATOM 2065 O O . TYR A 1 257 ? -7.679 -3.344 9.337 1.00 98.62 257 TYR A O 1
ATOM 2073 N N . GLN A 1 258 ? -7.729 -3.980 11.509 1.00 97.69 258 GLN A N 1
ATOM 2074 C CA . GLN A 1 258 ? -7.042 -2.801 12.007 1.00 97.69 258 GLN A CA 1
ATOM 2075 C C . GLN A 1 258 ? -6.255 -3.078 13.291 1.00 97.69 258 GLN A C 1
ATOM 2077 O O . GLN A 1 258 ? -6.687 -3.874 14.132 1.00 97.69 258 GLN A O 1
ATOM 2082 N N . ASP A 1 259 ? -5.119 -2.397 13.438 1.00 95.12 259 ASP A N 1
ATOM 2083 C CA . ASP A 1 259 ? -4.314 -2.414 14.658 1.00 95.12 259 ASP A CA 1
ATOM 2084 C C . ASP A 1 259 ? -5.060 -1.737 15.832 1.00 95.12 259 ASP A C 1
ATOM 2086 O O . ASP A 1 259 ? -6.054 -1.020 15.673 1.00 95.12 259 ASP A O 1
ATOM 2090 N N . PHE A 1 260 ? -4.611 -2.004 17.060 1.00 92.12 260 PHE A N 1
ATOM 2091 C CA . PHE A 1 260 ? -5.272 -1.531 18.286 1.00 92.12 260 PHE A CA 1
ATOM 2092 C C . PHE A 1 260 ? -5.168 -0.024 18.530 1.00 92.12 260 PHE A C 1
ATOM 2094 O O . PHE A 1 260 ? -5.899 0.514 19.362 1.00 92.12 260 PHE A O 1
ATOM 2101 N N . ASP A 1 261 ? -4.264 0.639 17.829 1.00 92.31 261 ASP A N 1
ATOM 2102 C CA . ASP A 1 261 ? -3.962 2.068 17.846 1.00 92.31 261 ASP A CA 1
ATOM 2103 C C . ASP A 1 261 ? -4.566 2.803 16.630 1.00 92.31 261 ASP A C 1
ATOM 2105 O O . ASP A 1 261 ? -4.207 3.947 16.329 1.00 92.31 261 ASP A O 1
ATOM 2109 N N . VAL A 1 262 ? -5.546 2.166 15.977 1.00 95.31 262 VAL A N 1
ATOM 2110 C CA . VAL A 1 262 ? -6.371 2.743 14.914 1.00 95.31 262 VAL A CA 1
ATOM 2111 C C . VAL A 1 262 ? -7.704 3.257 15.461 1.00 95.31 262 VAL A C 1
AT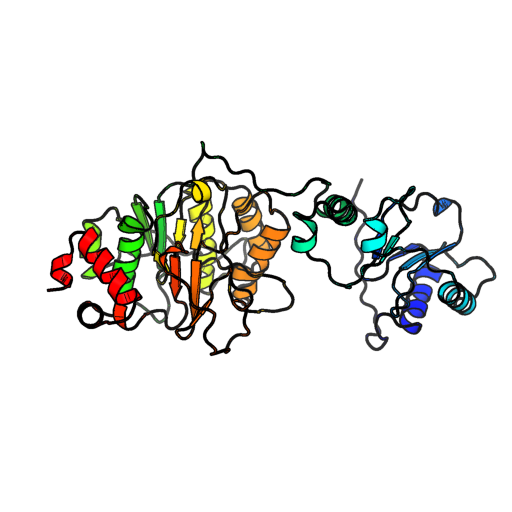OM 2113 O O . VAL A 1 262 ? -8.516 2.500 16.000 1.00 95.31 262 VAL A O 1
ATOM 2116 N N . THR A 1 263 ? -7.967 4.543 15.239 1.00 94.38 263 THR A N 1
ATOM 2117 C CA . THR A 1 263 ? -9.235 5.220 15.528 1.00 94.38 263 THR A CA 1
ATOM 2118 C C . THR A 1 263 ? -9.992 5.498 14.233 1.00 94.38 263 THR A C 1
ATOM 2120 O O . THR A 1 263 ? -9.479 6.193 13.358 1.00 94.38 263 THR A O 1
ATOM 2123 N N . TRP A 1 264 ? -11.242 5.048 14.125 1.00 96.31 264 TRP A N 1
ATOM 2124 C CA . TRP A 1 264 ? -12.119 5.424 13.011 1.00 96.31 264 TRP A CA 1
ATOM 2125 C C . TRP A 1 264 ? -12.714 6.806 13.247 1.00 96.31 264 TRP A C 1
ATOM 2127 O O . TRP A 1 264 ? -13.366 7.023 14.266 1.00 96.31 264 TRP A O 1
ATOM 2137 N N . VAL A 1 265 ? -12.510 7.720 12.299 1.00 95.44 265 VAL A N 1
ATOM 2138 C CA . VAL A 1 265 ? -12.963 9.120 12.378 1.00 95.44 265 VAL A CA 1
ATOM 2139 C C . VAL A 1 265 ? -14.054 9.473 11.372 1.00 95.44 265 VAL A C 1
ATOM 2141 O O . VAL A 1 265 ? -14.738 10.483 11.536 1.00 95.44 265 VAL A O 1
ATOM 2144 N N . SER A 1 266 ? -14.301 8.604 10.391 1.00 95.38 266 SER A N 1
ATOM 2145 C CA . SER A 1 266 ? -15.459 8.711 9.506 1.00 95.38 266 SER A CA 1
ATOM 2146 C C . SER A 1 266 ? -15.966 7.342 9.038 1.00 95.38 266 SER A C 1
ATOM 2148 O O . SER A 1 266 ? -15.329 6.305 9.236 1.00 95.38 266 SER A O 1
ATOM 2150 N N . HIS A 1 267 ? -17.162 7.339 8.449 1.00 96.00 267 HIS A N 1
ATOM 2151 C CA . HIS A 1 267 ? -17.832 6.126 7.994 1.00 96.00 267 HIS A CA 1
ATOM 2152 C C . HIS A 1 267 ? -17.220 5.589 6.701 1.00 96.00 267 HIS A C 1
ATOM 2154 O O . HIS A 1 267 ? -17.162 6.296 5.694 1.00 96.00 267 HIS A O 1
ATOM 2160 N N . VAL A 1 268 ? -16.867 4.301 6.688 1.00 96.50 268 VAL A N 1
ATOM 2161 C CA . VAL A 1 268 ? -16.330 3.637 5.496 1.00 96.50 268 VAL A CA 1
ATOM 2162 C C . VAL A 1 268 ? -17.401 3.572 4.409 1.00 96.50 268 VAL A C 1
ATOM 2164 O O . VAL A 1 268 ? -18.441 2.923 4.571 1.00 96.50 268 VAL A O 1
ATOM 2167 N N . ASN A 1 269 ? -17.157 4.246 3.286 1.00 93.62 269 ASN A N 1
ATOM 2168 C CA . ASN A 1 269 ? -18.121 4.319 2.192 1.00 93.62 269 ASN A CA 1
ATOM 2169 C C . ASN A 1 269 ? -18.178 3.023 1.355 1.00 93.62 269 ASN A C 1
ATOM 2171 O O . ASN A 1 269 ? -17.218 2.255 1.280 1.00 93.62 269 ASN A O 1
ATOM 2175 N N . ASP A 1 270 ? -19.315 2.788 0.693 1.00 95.31 270 ASP A N 1
ATOM 2176 C CA . ASP A 1 270 ? -19.532 1.566 -0.099 1.00 95.31 270 ASP A CA 1
ATOM 2177 C C . ASP A 1 270 ? -18.648 1.501 -1.356 1.00 95.31 270 ASP A C 1
ATOM 2179 O O . ASP A 1 270 ? -18.330 0.413 -1.826 1.00 95.31 270 ASP A O 1
ATOM 2183 N N . SER A 1 271 ? -18.184 2.643 -1.879 1.00 95.12 271 SER A N 1
ATOM 2184 C CA . SER A 1 271 ? -17.256 2.678 -3.021 1.00 95.12 271 SER A CA 1
ATOM 2185 C C . SER A 1 271 ? -15.900 2.060 -2.675 1.00 95.12 271 SER A C 1
ATOM 2187 O O . SER A 1 271 ? -15.274 1.429 -3.528 1.00 95.12 271 SER A O 1
ATOM 2189 N N . LEU A 1 272 ? -15.433 2.218 -1.435 1.00 95.88 272 LEU A N 1
ATOM 2190 C CA . LEU A 1 272 ? -14.227 1.561 -0.946 1.00 95.88 272 LEU A CA 1
ATOM 2191 C C . LEU A 1 272 ? -14.480 0.065 -0.709 1.00 95.88 272 LEU A C 1
ATOM 2193 O O . LEU A 1 272 ? -13.666 -0.769 -1.095 1.00 95.88 272 LEU A O 1
ATOM 2197 N N . LEU A 1 273 ? -15.649 -0.291 -0.167 1.00 97.75 273 LEU A N 1
ATOM 2198 C CA . LEU A 1 273 ? -16.040 -1.693 0.026 1.00 97.75 273 LEU A CA 1
ATOM 2199 C C . LEU A 1 273 ? -16.309 -2.439 -1.289 1.00 97.75 273 LEU A C 1
ATOM 2201 O O . LEU A 1 273 ? -16.263 -3.664 -1.310 1.00 97.75 273 LEU A O 1
ATOM 2205 N N . ALA A 1 274 ? -16.553 -1.735 -2.394 1.00 97.75 274 ALA A N 1
ATOM 2206 C CA . ALA A 1 274 ? -16.670 -2.326 -3.725 1.00 97.75 274 ALA A CA 1
ATOM 2207 C C . ALA A 1 274 ? -15.314 -2.766 -4.312 1.00 97.75 274 ALA A C 1
ATOM 2209 O O . ALA A 1 274 ? -15.268 -3.315 -5.415 1.00 97.75 274 ALA A O 1
ATOM 2210 N N . CYS A 1 275 ? -14.201 -2.530 -3.618 1.00 97.38 275 CYS A N 1
ATOM 2211 C CA . CYS A 1 275 ? -12.899 -3.059 -3.999 1.00 97.38 275 CYS A CA 1
ATOM 2212 C C . CYS A 1 275 ? -12.755 -4.544 -3.600 1.00 97.38 275 CYS A C 1
ATOM 2214 O O . CYS A 1 275 ? -13.285 -4.961 -2.574 1.00 97.38 275 CYS A O 1
ATOM 2216 N N . PRO A 1 276 ? -12.017 -5.371 -4.361 1.00 97.00 276 PRO A N 1
ATOM 2217 C CA . PRO A 1 276 ? -11.656 -6.731 -3.943 1.00 97.00 276 PRO A CA 1
ATOM 2218 C C . PRO A 1 276 ? -10.719 -6.769 -2.726 1.00 97.00 276 PRO A C 1
ATOM 2220 O O . PRO A 1 276 ? -10.838 -7.649 -1.870 1.00 97.00 276 PRO A O 1
ATOM 2223 N N . PHE A 1 277 ? -9.793 -5.817 -2.653 1.00 97.94 277 PHE A N 1
ATOM 2224 C CA . PHE A 1 277 ? -8.875 -5.603 -1.542 1.00 97.94 277 PHE A CA 1
ATOM 2225 C C . PHE A 1 277 ? -8.573 -4.105 -1.431 1.00 97.94 277 PHE A C 1
ATOM 2227 O O . PHE A 1 277 ? -8.568 -3.410 -2.449 1.00 97.94 277 PHE A O 1
ATOM 2234 N N . VAL A 1 278 ? -8.318 -3.609 -0.222 1.00 97.81 278 VAL A N 1
ATOM 2235 C CA . VAL A 1 278 ? -7.937 -2.220 0.050 1.00 97.81 278 VAL A CA 1
ATOM 2236 C C . VAL A 1 278 ? -6.702 -2.191 0.942 1.00 97.81 278 VAL A C 1
ATOM 2238 O O . VAL A 1 278 ? -6.694 -2.806 2.010 1.00 97.81 278 VAL A O 1
ATOM 2241 N N . HIS A 1 279 ? -5.698 -1.431 0.514 1.00 95.19 279 HIS A N 1
ATOM 2242 C CA . HIS A 1 279 ? -4.507 -1.096 1.289 1.00 95.19 279 HIS A CA 1
ATOM 2243 C C . HIS A 1 279 ? -4.393 0.417 1.477 1.00 95.19 279 HIS A C 1
ATOM 2245 O O . HIS A 1 279 ? -5.047 1.200 0.783 1.00 95.19 279 HIS A O 1
ATOM 2251 N N . ALA A 1 280 ? -3.516 0.810 2.393 1.00 95.25 280 ALA A N 1
ATOM 2252 C CA . ALA A 1 280 ? -3.206 2.197 2.670 1.00 95.25 280 ALA A CA 1
ATOM 2253 C C . ALA A 1 280 ? -1.699 2.457 2.615 1.00 95.25 280 ALA A C 1
ATOM 2255 O O . ALA A 1 280 ? -0.886 1.553 2.821 1.00 95.25 280 ALA A O 1
ATOM 2256 N N . PHE A 1 281 ? -1.342 3.705 2.332 1.00 94.81 281 PHE A N 1
ATOM 2257 C CA . PHE A 1 281 ? 0.048 4.140 2.262 1.00 94.81 281 PHE A CA 1
ATOM 2258 C C . PHE A 1 281 ? 0.705 4.191 3.644 1.00 94.81 281 PHE A C 1
ATOM 2260 O O . PHE A 1 281 ? 0.031 4.378 4.660 1.00 94.81 281 PHE A O 1
ATOM 2267 N N . ASP A 1 282 ? 2.029 4.059 3.647 1.00 94.00 282 ASP A N 1
ATOM 2268 C CA . ASP A 1 282 ? 2.903 4.456 4.749 1.00 94.00 282 ASP A CA 1
ATOM 2269 C C . ASP A 1 282 ? 3.562 5.815 4.441 1.00 94.00 282 ASP A C 1
ATOM 2271 O O . ASP A 1 282 ? 3.662 6.228 3.284 1.00 94.00 282 ASP A O 1
ATOM 2275 N N . TRP A 1 283 ? 4.015 6.521 5.474 1.00 93.31 283 TRP A N 1
ATOM 2276 C CA . TRP A 1 283 ? 4.627 7.847 5.373 1.00 93.31 283 TRP A CA 1
ATOM 2277 C C . TRP A 1 283 ? 6.156 7.799 5.321 1.00 93.31 283 TRP A C 1
ATOM 2279 O O . TRP A 1 283 ? 6.798 8.728 4.829 1.00 93.31 283 TRP A O 1
ATOM 2289 N N . VAL A 1 284 ? 6.785 6.747 5.844 1.00 91.31 284 VAL A N 1
ATOM 2290 C CA . VAL A 1 284 ? 8.243 6.744 5.980 1.00 91.31 284 VAL A CA 1
ATOM 2291 C C . VAL A 1 284 ? 8.939 6.567 4.624 1.00 91.31 284 VAL A C 1
ATOM 2293 O O . VAL A 1 284 ? 8.539 5.779 3.761 1.00 91.31 284 VAL A O 1
ATOM 2296 N N . ILE A 1 285 ? 10.027 7.306 4.411 1.00 89.88 285 ILE A N 1
ATOM 2297 C CA . ILE A 1 285 ? 10.960 7.036 3.312 1.00 89.88 285 ILE A CA 1
ATOM 2298 C C . ILE A 1 285 ? 11.895 5.914 3.754 1.00 89.88 285 ILE A C 1
ATOM 2300 O O . ILE A 1 285 ? 12.708 6.121 4.652 1.00 89.88 285 ILE A O 1
ATOM 2304 N N . ASN A 1 286 ? 11.794 4.738 3.126 1.00 82.06 286 ASN A N 1
ATOM 2305 C CA . ASN A 1 286 ? 12.630 3.587 3.476 1.00 82.06 286 ASN A CA 1
ATOM 2306 C C . ASN A 1 286 ? 13.316 2.915 2.274 1.00 82.06 286 ASN A C 1
ATOM 2308 O O . ASN A 1 286 ? 12.996 1.781 1.909 1.00 82.06 286 ASN A O 1
ATOM 2312 N N . GLY A 1 287 ? 14.278 3.596 1.663 1.00 80.81 287 GLY A N 1
ATOM 2313 C CA . GLY A 1 287 ? 14.979 3.127 0.465 1.00 80.81 287 GLY A CA 1
ATOM 2314 C C . GLY A 1 287 ? 14.500 3.850 -0.788 1.00 80.81 287 GLY A C 1
ATOM 2315 O O . GLY A 1 287 ? 13.980 4.960 -0.706 1.00 80.81 287 GLY A O 1
ATOM 2316 N N . GLU A 1 288 ? 14.702 3.227 -1.944 1.00 81.38 288 GLU A N 1
ATOM 2317 C CA . GLU A 1 288 ? 14.547 3.884 -3.250 1.00 81.38 288 GLU A CA 1
ATOM 2318 C C . GLU A 1 288 ? 13.117 3.819 -3.803 1.00 81.38 288 GLU A C 1
ATOM 2320 O O . GLU A 1 288 ? 12.824 4.420 -4.830 1.00 81.38 288 GLU A O 1
ATOM 2325 N N . TRP A 1 289 ? 12.196 3.111 -3.140 1.00 86.12 289 TRP A N 1
ATOM 2326 C CA . TRP A 1 289 ? 10.871 2.893 -3.710 1.00 86.12 289 TRP A CA 1
ATOM 2327 C C . TRP A 1 289 ? 9.991 4.148 -3.658 1.00 86.12 289 TRP A C 1
ATOM 2329 O O . TRP A 1 289 ? 10.042 4.935 -2.695 1.00 86.12 289 TRP A O 1
ATOM 2339 N N . PRO A 1 290 ? 9.123 4.338 -4.666 1.00 88.00 290 PRO A N 1
ATOM 2340 C CA . PRO A 1 290 ? 8.371 5.575 -4.767 1.00 88.00 290 PRO A CA 1
ATOM 2341 C C . PRO A 1 290 ? 7.253 5.712 -3.747 1.00 88.00 290 PRO A C 1
ATOM 2343 O O . PRO A 1 290 ? 6.823 6.836 -3.503 1.00 88.00 290 PRO A O 1
ATOM 2346 N N . GLU A 1 291 ? 6.789 4.603 -3.175 1.00 90.69 291 GLU A N 1
ATOM 2347 C CA . GLU A 1 291 ? 5.746 4.538 -2.156 1.00 90.69 291 GLU A CA 1
ATOM 2348 C C . GLU A 1 291 ? 5.935 3.285 -1.285 1.00 90.69 291 GLU A C 1
ATOM 2350 O O . GLU A 1 291 ? 6.697 2.380 -1.633 1.00 90.69 291 GLU A O 1
ATOM 2355 N N . TYR A 1 292 ? 5.253 3.261 -0.136 1.00 90.81 292 TYR A N 1
ATOM 2356 C CA . TYR A 1 292 ? 5.235 2.157 0.827 1.00 90.81 292 TYR A CA 1
ATOM 2357 C C . TYR A 1 292 ? 3.797 1.907 1.252 1.00 90.81 292 TYR A C 1
ATOM 2359 O O . TYR A 1 292 ? 2.969 2.819 1.240 1.00 90.81 292 TYR A O 1
ATOM 2367 N N . ILE A 1 293 ? 3.506 0.668 1.623 1.00 93.38 293 ILE A N 1
ATOM 2368 C CA . ILE A 1 293 ? 2.207 0.277 2.156 1.00 93.38 293 ILE A CA 1
ATOM 2369 C C . ILE A 1 293 ? 2.351 0.039 3.649 1.00 93.38 293 ILE A C 1
ATOM 2371 O O . ILE A 1 293 ? 3.383 -0.429 4.113 1.00 93.38 293 ILE A O 1
ATOM 2375 N N . ASN A 1 294 ? 1.290 0.334 4.383 1.00 93.81 294 ASN A N 1
ATOM 2376 C CA . ASN A 1 294 ? 1.162 -0.033 5.776 1.00 93.81 294 ASN A CA 1
ATOM 2377 C C . ASN A 1 294 ? 0.034 -1.066 5.922 1.00 93.81 294 ASN A C 1
ATOM 2379 O O . ASN A 1 294 ? -1.025 -0.958 5.295 1.00 93.81 294 ASN A O 1
ATOM 2383 N N . ASN A 1 295 ? 0.267 -2.092 6.736 1.00 93.75 295 ASN A N 1
ATOM 2384 C CA . ASN A 1 295 ? -0.662 -3.204 6.950 1.00 93.75 295 ASN A CA 1
ATOM 2385 C C . ASN A 1 295 ? -1.492 -3.063 8.242 1.00 93.75 295 ASN A C 1
ATOM 2387 O O . ASN A 1 295 ? -2.128 -4.028 8.678 1.00 93.75 295 ASN A O 1
ATOM 2391 N N . GLY A 1 296 ? -1.479 -1.880 8.860 1.00 94.56 296 GLY A N 1
ATOM 2392 C CA . GLY A 1 296 ? -2.219 -1.579 10.081 1.00 94.56 296 GLY A CA 1
ATOM 2393 C C . GLY A 1 296 ? -3.697 -1.283 9.858 1.00 94.56 296 GLY A C 1
ATOM 2394 O O . GLY A 1 296 ? -4.472 -1.415 10.794 1.00 94.56 296 GLY A O 1
ATOM 2395 N N . VAL A 1 297 ? -4.113 -0.960 8.627 1.00 97.50 297 VAL A N 1
ATOM 2396 C CA . VAL A 1 297 ? -5.523 -0.907 8.206 1.00 97.50 297 VAL A CA 1
ATOM 2397 C C . VAL A 1 297 ? -5.653 -1.521 6.819 1.00 97.50 297 VAL A C 1
ATOM 2399 O O . VAL A 1 297 ? -5.014 -1.079 5.865 1.00 97.50 297 VAL A O 1
ATOM 2402 N N . MET A 1 298 ? -6.481 -2.555 6.696 1.00 97.62 298 MET A N 1
ATOM 2403 C CA . MET A 1 298 ? -6.680 -3.280 5.441 1.00 97.62 298 MET A CA 1
ATOM 2404 C C . MET A 1 298 ? -8.108 -3.773 5.325 1.00 97.62 298 MET A C 1
ATOM 2406 O O . MET A 1 298 ? -8.748 -4.076 6.328 1.00 97.62 298 MET A O 1
ATOM 2410 N N . PHE A 1 299 ? -8.583 -3.938 4.095 1.00 98.31 299 PHE A N 1
ATOM 2411 C CA . PHE A 1 299 ? -9.902 -4.494 3.836 1.00 98.31 299 PHE A CA 1
ATOM 2412 C C . PHE A 1 299 ? -9.812 -5.559 2.759 1.00 98.31 299 PHE A C 1
ATOM 2414 O O . PHE A 1 299 ? -9.069 -5.412 1.792 1.00 98.31 299 PHE A O 1
ATOM 2421 N N . SER A 1 300 ? -10.598 -6.620 2.886 1.00 98.25 300 SER A N 1
ATOM 2422 C CA . SER A 1 300 ? -10.579 -7.710 1.920 1.00 98.25 300 SER A CA 1
ATOM 2423 C C . SER A 1 300 ? -11.956 -8.304 1.724 1.00 98.25 300 SER A C 1
ATOM 2425 O O . SER A 1 300 ? -12.704 -8.544 2.674 1.00 98.25 300 SER A O 1
ATOM 2427 N N . ARG A 1 301 ? -12.267 -8.662 0.480 1.00 97.75 301 ARG A N 1
ATOM 2428 C CA . ARG A 1 301 ? -13.281 -9.682 0.233 1.00 97.75 301 ARG A CA 1
ATOM 2429 C C . ARG A 1 301 ? -12.777 -11.024 0.740 1.00 97.75 301 ARG A C 1
ATOM 2431 O O . ARG A 1 301 ? -11.570 -11.265 0.834 1.00 97.75 301 ARG A O 1
ATOM 2438 N N . ARG A 1 302 ? -13.716 -11.928 1.007 1.00 97.56 302 ARG A N 1
ATOM 2439 C CA . ARG A 1 302 ? -13.379 -13.342 1.186 1.00 97.56 302 ARG A CA 1
ATOM 2440 C C . ARG A 1 302 ? -12.697 -13.849 -0.076 1.00 97.56 302 ARG A C 1
ATOM 2442 O O . ARG A 1 302 ? -13.165 -13.567 -1.175 1.00 97.56 302 ARG A O 1
ATOM 2449 N N . HIS A 1 303 ? -11.616 -14.593 0.109 1.00 97.06 303 HIS A N 1
ATOM 2450 C CA . HIS A 1 303 ? -10.845 -15.213 -0.963 1.00 97.06 303 HIS A CA 1
ATOM 2451 C C . HIS A 1 303 ? -10.361 -14.235 -2.050 1.00 97.06 303 HIS A C 1
ATOM 2453 O O . HIS A 1 303 ? -10.307 -14.603 -3.220 1.00 97.06 303 HIS A O 1
ATOM 2459 N N . SER A 1 304 ? -10.018 -12.995 -1.676 1.00 96.44 304 SER A N 1
ATOM 2460 C CA . SER A 1 304 ? -9.475 -12.012 -2.621 1.00 96.44 304 SER A CA 1
ATOM 2461 C C . SER A 1 304 ? -8.232 -12.551 -3.339 1.00 96.44 304 SER A C 1
ATOM 2463 O O . SER A 1 304 ? -7.316 -13.076 -2.699 1.00 96.44 304 SER A O 1
ATOM 2465 N N . ASP A 1 305 ? -8.192 -12.402 -4.665 1.00 96.94 305 ASP A N 1
ATOM 2466 C CA . ASP A 1 305 ? -7.077 -12.874 -5.491 1.00 96.94 305 ASP A CA 1
ATOM 2467 C C . ASP A 1 305 ? -5.761 -12.186 -5.141 1.00 96.94 305 ASP A C 1
ATOM 2469 O O . ASP A 1 305 ? -4.729 -12.854 -5.081 1.00 96.94 305 ASP A O 1
ATOM 2473 N N . TRP A 1 306 ? -5.795 -10.882 -4.845 1.00 96.75 306 TRP A N 1
ATOM 2474 C CA . TRP A 1 306 ? -4.598 -10.159 -4.417 1.00 96.75 306 TRP A CA 1
ATOM 2475 C C . TRP A 1 306 ? -4.008 -10.788 -3.156 1.00 96.75 306 TRP A C 1
ATOM 2477 O O . TRP A 1 306 ? -2.820 -11.087 -3.101 1.00 96.75 306 TRP A O 1
ATOM 2487 N N . LEU A 1 307 ? -4.862 -11.062 -2.166 1.00 96.44 307 LEU A N 1
ATOM 2488 C CA . LEU A 1 307 ? -4.435 -11.613 -0.887 1.00 96.44 307 LEU A CA 1
ATOM 2489 C C . LEU A 1 307 ? -3.942 -13.058 -1.021 1.00 96.44 307 LEU A C 1
ATOM 2491 O O . LEU A 1 307 ? -2.983 -13.433 -0.357 1.00 96.44 307 LEU A O 1
ATOM 2495 N N . ARG A 1 308 ? -4.545 -13.856 -1.912 1.00 97.19 308 ARG A N 1
ATOM 2496 C CA . ARG A 1 308 ? -4.040 -15.194 -2.254 1.00 97.19 308 ARG A CA 1
ATOM 2497 C C . ARG A 1 308 ? -2.611 -15.120 -2.793 1.00 97.19 308 ARG A C 1
ATOM 2499 O O . ARG A 1 308 ? -1.737 -15.810 -2.281 1.00 97.19 308 ARG A O 1
ATOM 2506 N N . LEU A 1 309 ? -2.382 -14.264 -3.791 1.00 97.12 309 LEU A N 1
ATOM 2507 C CA . LEU A 1 309 ? -1.064 -14.065 -4.401 1.00 97.12 309 LEU A CA 1
ATOM 2508 C C . LEU A 1 309 ? -0.057 -13.496 -3.394 1.00 97.12 309 LEU A C 1
ATOM 2510 O O . LEU A 1 309 ? 1.102 -13.897 -3.390 1.00 97.12 309 LEU A O 1
ATOM 2514 N N . PHE A 1 310 ? -0.495 -12.593 -2.517 1.00 96.31 310 PHE A N 1
ATOM 2515 C CA . PHE A 1 310 ? 0.339 -12.042 -1.454 1.00 96.31 310 PHE A CA 1
ATOM 2516 C C . PHE A 1 310 ? 0.731 -13.109 -0.419 1.00 96.31 310 PHE A C 1
ATOM 2518 O O . PHE A 1 310 ? 1.895 -13.218 -0.050 1.00 96.31 310 PHE A O 1
ATOM 2525 N N . ILE A 1 311 ? -0.200 -13.961 0.020 1.00 95.75 311 ILE A N 1
ATOM 2526 C CA . ILE A 1 311 ? 0.116 -15.057 0.950 1.00 95.75 311 ILE A CA 1
ATOM 2527 C C . ILE A 1 311 ? 1.182 -15.988 0.351 1.00 95.75 311 ILE A C 1
ATOM 2529 O O . ILE A 1 311 ? 2.072 -16.431 1.072 1.00 95.75 311 ILE A O 1
ATOM 2533 N N . GLU A 1 312 ? 1.165 -16.237 -0.963 1.00 95.00 312 GLU A N 1
ATOM 2534 C CA . GLU A 1 312 ? 2.209 -17.025 -1.638 1.00 95.00 312 GLU A CA 1
ATOM 2535 C C . GLU A 1 312 ? 3.608 -16.389 -1.536 1.00 95.00 312 GLU A C 1
ATOM 2537 O O . GLU A 1 312 ? 4.606 -17.112 -1.594 1.00 95.00 312 GLU A O 1
ATOM 2542 N N . THR A 1 313 ? 3.724 -15.068 -1.347 1.00 94.56 313 THR A N 1
ATOM 2543 C CA . THR A 1 313 ? 5.029 -14.411 -1.156 1.00 94.56 313 THR A CA 1
ATOM 2544 C C . THR A 1 313 ? 5.621 -14.646 0.227 1.00 94.56 313 THR A C 1
ATOM 2546 O O . THR A 1 313 ? 6.830 -14.516 0.388 1.00 94.56 313 THR A O 1
ATOM 2549 N N . LEU A 1 314 ? 4.819 -15.073 1.209 1.00 93.31 314 LEU A N 1
ATOM 2550 C CA . LEU A 1 314 ? 5.309 -15.435 2.547 1.00 93.31 314 LEU A CA 1
ATOM 2551 C C . LEU A 1 314 ? 6.211 -16.686 2.528 1.00 93.31 314 LEU A C 1
ATOM 2553 O O . LEU A 1 314 ? 6.774 -17.057 3.549 1.00 93.31 314 LEU A O 1
ATOM 2557 N N . LYS A 1 315 ? 6.387 -17.345 1.377 1.00 93.12 315 LYS A N 1
ATOM 2558 C CA . LYS A 1 315 ? 7.441 -18.350 1.181 1.00 93.12 315 LYS A CA 1
ATOM 2559 C C . LYS A 1 315 ? 8.858 -17.759 1.167 1.00 93.12 315 LYS A C 1
ATOM 2561 O O . LYS A 1 315 ? 9.808 -18.524 1.226 1.00 93.12 315 LYS A O 1
ATOM 2566 N N . GLU A 1 316 ? 9.004 -16.442 1.056 1.00 91.00 316 GLU A N 1
ATOM 2567 C CA . GLU A 1 316 ? 10.285 -15.721 1.116 1.00 91.00 316 GLU A CA 1
ATOM 2568 C C . GLU A 1 316 ? 10.333 -14.813 2.362 1.00 91.00 316 GLU A C 1
ATOM 2570 O O . GLU A 1 316 ? 10.917 -13.727 2.327 1.00 91.00 316 GLU A O 1
ATOM 2575 N N . TYR A 1 317 ? 9.634 -15.206 3.435 1.00 90.56 317 TYR A N 1
ATOM 2576 C CA . TYR A 1 317 ? 9.466 -14.396 4.638 1.00 90.56 317 TYR A CA 1
ATOM 2577 C C . TYR A 1 317 ? 10.798 -14.163 5.358 1.00 90.56 317 TYR A C 1
ATOM 2579 O O . TYR A 1 317 ? 11.627 -15.062 5.490 1.00 90.56 317 TYR A O 1
ATOM 2587 N N . ARG A 1 318 ? 11.004 -12.949 5.874 1.00 90.25 318 ARG A N 1
ATOM 2588 C CA . ARG A 1 318 ? 12.250 -12.574 6.560 1.00 90.25 318 ARG A CA 1
ATOM 2589 C C . ARG A 1 318 ? 11.985 -12.106 7.982 1.00 90.25 318 ARG A C 1
ATOM 2591 O O . ARG A 1 318 ? 11.747 -10.923 8.193 1.00 90.25 318 ARG A O 1
ATOM 2598 N N . ASP A 1 319 ? 12.060 -13.002 8.963 1.00 88.31 319 ASP A N 1
ATOM 2599 C CA . ASP A 1 319 ? 11.723 -12.677 10.364 1.00 88.31 319 ASP A CA 1
ATOM 2600 C C . ASP A 1 319 ? 12.624 -11.602 11.005 1.00 88.31 319 ASP A C 1
ATOM 2602 O O . ASP A 1 319 ? 12.245 -11.006 12.005 1.00 88.31 319 ASP A O 1
ATOM 2606 N N . GLU A 1 320 ? 13.789 -11.307 10.426 1.00 89.50 320 GLU A N 1
ATOM 2607 C CA . GLU A 1 320 ? 14.688 -10.237 10.892 1.00 89.50 320 GLU A CA 1
ATOM 2608 C C . GLU A 1 320 ? 14.433 -8.883 10.200 1.00 89.50 320 GLU A C 1
ATOM 2610 O O . GLU A 1 320 ? 14.929 -7.848 10.641 1.00 89.50 320 GLU A O 1
ATOM 2615 N N . GLU A 1 321 ? 13.648 -8.856 9.118 1.00 88.25 321 GLU A N 1
ATOM 2616 C CA . GLU A 1 321 ? 13.387 -7.655 8.322 1.00 88.25 321 GLU A CA 1
ATOM 2617 C C . GLU A 1 321 ? 11.893 -7.299 8.353 1.00 88.25 321 GLU A C 1
ATOM 2619 O O . GLU A 1 321 ? 11.168 -7.512 7.380 1.00 88.25 321 GLU A O 1
ATOM 2624 N N . TRP A 1 322 ? 11.415 -6.728 9.465 1.00 83.06 322 TRP A N 1
ATOM 2625 C CA . TRP A 1 322 ? 9.992 -6.389 9.632 1.00 83.06 322 TRP A CA 1
ATOM 2626 C C . TRP A 1 322 ? 9.436 -5.596 8.444 1.00 83.06 322 TRP A C 1
ATOM 2628 O O . TRP A 1 322 ? 8.498 -6.039 7.780 1.00 83.06 322 TRP A O 1
ATOM 2638 N N . ASN A 1 323 ? 10.084 -4.476 8.111 1.00 86.75 323 ASN A N 1
ATOM 2639 C CA . ASN A 1 323 ? 9.612 -3.585 7.054 1.00 86.75 323 ASN A CA 1
ATOM 2640 C C . ASN A 1 323 ? 9.711 -4.194 5.644 1.00 86.75 323 ASN A C 1
ATOM 2642 O O . ASN A 1 323 ? 9.007 -3.768 4.726 1.00 86.75 323 ASN A O 1
ATOM 2646 N N . PHE A 1 324 ? 10.565 -5.205 5.450 1.00 89.50 324 PHE A N 1
ATOM 2647 C CA . PHE A 1 324 ? 10.584 -5.946 4.194 1.00 89.50 324 PHE A CA 1
ATOM 2648 C C . PHE A 1 324 ? 9.245 -6.660 3.986 1.00 89.50 324 PHE A C 1
ATOM 2650 O O . PHE A 1 324 ? 8.617 -6.496 2.940 1.00 89.50 324 PHE A O 1
ATOM 2657 N N . ASN A 1 325 ? 8.761 -7.379 5.001 1.00 89.38 325 ASN A N 1
ATOM 2658 C CA . ASN A 1 325 ? 7.523 -8.149 4.889 1.00 89.38 325 ASN A CA 1
ATOM 2659 C C . ASN A 1 325 ? 6.262 -7.280 4.970 1.00 89.38 325 ASN A C 1
ATOM 2661 O O . ASN A 1 325 ? 5.298 -7.550 4.256 1.00 89.38 325 ASN A O 1
ATOM 2665 N N . SER A 1 326 ? 6.241 -6.275 5.852 1.00 86.06 326 SER A N 1
ATOM 2666 C CA . SER A 1 326 ? 5.032 -5.493 6.152 1.00 86.06 326 SER A CA 1
ATOM 2667 C C . SER A 1 326 ? 4.852 -4.256 5.269 1.00 86.06 326 SER A C 1
ATOM 2669 O O . SER A 1 326 ? 3.717 -3.813 5.105 1.00 86.06 326 SER A O 1
ATOM 2671 N N . GLY A 1 327 ? 5.932 -3.742 4.662 1.00 89.00 327 GLY A N 1
ATOM 2672 C CA . GLY A 1 327 ? 5.894 -2.538 3.827 1.00 89.00 327 GLY A CA 1
ATOM 2673 C C . GLY A 1 327 ? 6.328 -2.750 2.378 1.00 89.00 327 GLY A C 1
ATOM 2674 O O . GLY A 1 327 ? 5.576 -2.449 1.446 1.00 89.00 327 GLY A O 1
ATOM 2675 N N . LEU A 1 328 ? 7.528 -3.301 2.166 1.00 90.69 328 LEU A N 1
ATOM 2676 C CA . LEU A 1 328 ? 8.125 -3.429 0.829 1.00 90.69 328 LEU A CA 1
ATOM 2677 C C . LEU A 1 328 ? 7.417 -4.456 -0.055 1.00 90.69 328 LEU A C 1
ATOM 2679 O O . LEU A 1 328 ? 7.052 -4.156 -1.195 1.00 90.69 328 LEU A O 1
ATOM 2683 N N . VAL A 1 329 ? 7.235 -5.676 0.452 1.00 93.31 329 VAL A N 1
ATOM 2684 C CA . VAL A 1 329 ? 6.616 -6.764 -0.314 1.00 93.31 329 VAL A CA 1
ATOM 2685 C C . VAL A 1 329 ? 5.165 -6.434 -0.704 1.00 93.31 329 VAL A C 1
ATOM 2687 O O . VAL A 1 329 ? 4.841 -6.611 -1.882 1.00 93.31 329 VAL A O 1
ATOM 2690 N N . PRO A 1 330 ? 4.301 -5.885 0.178 1.00 94.19 330 PRO A N 1
ATOM 2691 C CA . PRO A 1 330 ? 2.956 -5.462 -0.214 1.00 94.19 330 PRO A CA 1
ATOM 2692 C C . PRO A 1 330 ? 2.965 -4.416 -1.327 1.00 94.19 330 PRO A C 1
ATOM 2694 O O . PRO A 1 330 ? 2.215 -4.553 -2.294 1.00 94.19 330 PRO A O 1
ATOM 2697 N N . TYR A 1 331 ? 3.849 -3.414 -1.252 1.00 94.31 331 TYR A N 1
ATOM 2698 C CA . TYR A 1 331 ? 3.958 -2.406 -2.307 1.00 94.31 331 TYR A CA 1
ATOM 2699 C C . TYR A 1 331 ? 4.394 -3.023 -3.646 1.00 94.31 331 TYR A C 1
ATOM 2701 O O . TYR A 1 331 ? 3.812 -2.738 -4.693 1.00 94.31 331 TYR A O 1
ATOM 2709 N N . LYS A 1 332 ? 5.342 -3.966 -3.622 1.00 92.56 332 LYS A N 1
ATOM 2710 C CA . LYS A 1 332 ? 5.737 -4.717 -4.823 1.00 92.56 332 LYS A CA 1
ATOM 2711 C C . LYS A 1 332 ? 4.612 -5.569 -5.395 1.00 92.56 332 LYS A C 1
ATOM 2713 O O . LYS A 1 332 ? 4.523 -5.731 -6.611 1.00 92.56 332 LYS A O 1
ATOM 2718 N N . MET A 1 333 ? 3.753 -6.111 -4.541 1.00 94.44 333 MET A N 1
ATOM 2719 C CA . MET A 1 333 ? 2.579 -6.864 -4.972 1.00 94.44 333 MET A CA 1
ATOM 2720 C C . MET A 1 333 ? 1.496 -5.961 -5.559 1.00 94.44 333 MET A C 1
ATOM 2722 O O . MET A 1 333 ? 0.856 -6.358 -6.532 1.00 94.44 333 MET A O 1
ATOM 2726 N N . PHE A 1 334 ? 1.331 -4.739 -5.046 1.00 94.12 334 PHE A N 1
ATOM 2727 C CA . PHE A 1 334 ? 0.526 -3.705 -5.699 1.00 94.12 334 PHE A CA 1
ATOM 2728 C C . PHE A 1 334 ? 1.058 -3.396 -7.102 1.00 94.12 334 PHE A C 1
ATOM 2730 O O . PHE A 1 334 ? 0.300 -3.465 -8.061 1.00 94.12 334 PHE A O 1
ATOM 2737 N N . GLU A 1 335 ? 2.360 -3.149 -7.250 1.00 93.44 335 GLU A N 1
ATOM 2738 C CA . GLU A 1 335 ? 2.954 -2.854 -8.557 1.00 93.44 335 GLU A CA 1
ATOM 2739 C C . GLU A 1 335 ? 2.833 -4.013 -9.558 1.00 93.44 335 GLU A C 1
ATOM 2741 O O . GLU A 1 335 ? 2.756 -3.773 -10.756 1.00 93.44 335 GLU A O 1
ATOM 2746 N N . LYS A 1 336 ? 2.803 -5.270 -9.101 1.00 92.94 336 LYS A N 1
ATOM 2747 C CA . LYS A 1 336 ? 2.614 -6.439 -9.980 1.00 92.94 336 LYS A CA 1
ATOM 2748 C C . LYS A 1 336 ? 1.156 -6.697 -10.353 1.00 92.94 336 LYS A C 1
ATOM 2750 O O . LYS A 1 336 ? 0.893 -7.175 -11.455 1.00 92.94 336 LYS A O 1
ATOM 2755 N N . HIS A 1 337 ? 0.229 -6.416 -9.441 1.00 94.06 337 HIS A N 1
ATOM 2756 C CA . HIS A 1 337 ? -1.198 -6.700 -9.601 1.00 94.06 337 HIS A CA 1
ATOM 2757 C C . HIS A 1 337 ? -2.075 -5.495 -9.228 1.00 94.06 337 HIS A C 1
ATOM 2759 O O . HIS A 1 337 ? -2.922 -5.601 -8.329 1.00 94.06 337 HIS A O 1
ATOM 2765 N N . PRO A 1 338 ? -1.899 -4.337 -9.890 1.00 93.06 338 PRO A N 1
ATOM 2766 C CA . PRO A 1 338 ? -2.616 -3.125 -9.504 1.00 93.06 338 PRO A CA 1
ATOM 2767 C C . PRO A 1 338 ? -4.110 -3.169 -9.856 1.00 93.06 338 PRO A C 1
ATOM 2769 O O . PRO A 1 338 ? -4.894 -2.374 -9.347 1.00 93.06 338 PRO A O 1
ATOM 2772 N N . ASP A 1 339 ? -4.534 -4.127 -10.681 1.00 94.12 339 ASP A N 1
ATOM 2773 C CA . ASP A 1 339 ? -5.934 -4.415 -10.991 1.00 94.12 339 ASP A CA 1
ATOM 2774 C C . ASP A 1 339 ? -6.682 -5.157 -9.870 1.00 94.12 339 ASP A C 1
ATOM 2776 O O . ASP A 1 339 ? -7.910 -5.263 -9.929 1.00 94.12 339 ASP A O 1
ATOM 2780 N N . LEU A 1 340 ? -5.978 -5.653 -8.843 1.00 95.88 340 LEU A N 1
ATOM 2781 C CA . LEU A 1 340 ? -6.557 -6.479 -7.775 1.00 95.88 340 LEU A CA 1
ATOM 2782 C C . LEU A 1 340 ? -6.611 -5.798 -6.396 1.00 95.88 340 LEU A C 1
ATOM 2784 O O . LEU A 1 340 ? -7.184 -6.366 -5.465 1.00 95.88 340 LEU A O 1
ATOM 2788 N N . VAL A 1 341 ? -6.047 -4.599 -6.240 1.00 95.50 341 VAL A N 1
ATOM 2789 C CA . VAL A 1 341 ? -6.037 -3.848 -4.974 1.00 95.50 341 VAL A CA 1
ATOM 2790 C C . VAL A 1 341 ? -6.329 -2.358 -5.177 1.00 95.50 341 VAL A C 1
ATOM 2792 O O . VAL A 1 341 ? -5.779 -1.704 -6.057 1.00 95.50 341 VAL A O 1
ATOM 2795 N N . CYS A 1 342 ? -7.212 -1.809 -4.344 1.00 95.50 342 CYS A N 1
ATOM 2796 C CA . CYS A 1 342 ? -7.427 -0.373 -4.240 1.00 95.50 342 CYS A CA 1
ATOM 2797 C C . CYS A 1 342 ? -6.407 0.192 -3.255 1.00 95.50 342 CYS A C 1
ATOM 2799 O O . CYS A 1 342 ? -6.448 -0.131 -2.068 1.00 95.50 342 CYS A O 1
ATOM 2801 N N . LEU A 1 343 ? -5.508 1.038 -3.746 1.00 92.88 343 LEU A N 1
ATOM 2802 C CA . LEU A 1 343 ? -4.582 1.785 -2.908 1.00 92.88 343 LEU A CA 1
ATOM 2803 C C . LEU A 1 343 ? -5.106 3.219 -2.770 1.00 92.88 343 LEU A C 1
ATOM 2805 O O . LEU A 1 343 ? -5.056 3.995 -3.723 1.00 92.88 343 LEU A O 1
ATOM 2809 N N . ASP A 1 344 ? -5.681 3.536 -1.611 1.00 92.25 344 ASP A N 1
ATOM 2810 C CA . ASP A 1 344 ? -6.423 4.782 -1.390 1.00 92.25 344 ASP A CA 1
ATOM 2811 C C . ASP A 1 344 ? -5.747 5.640 -0.308 1.00 92.25 344 ASP A C 1
ATOM 2813 O O . ASP A 1 344 ? -5.417 5.168 0.784 1.00 92.25 344 ASP A O 1
ATOM 2817 N N . ARG A 1 345 ? -5.517 6.918 -0.637 1.00 94.88 345 ARG A N 1
ATOM 2818 C CA . ARG A 1 345 ? -4.795 7.886 0.204 1.00 94.88 345 ARG A CA 1
ATOM 2819 C C . ARG A 1 345 ? -5.583 8.331 1.442 1.00 94.88 345 ARG A C 1
ATOM 2821 O O . ARG A 1 345 ? -4.970 8.861 2.357 1.00 94.88 345 ARG A O 1
ATOM 2828 N N . HIS A 1 346 ? -6.892 8.089 1.502 1.00 95.69 346 HIS A N 1
ATOM 2829 C CA . HIS A 1 346 ? -7.772 8.530 2.591 1.00 95.69 346 HIS A CA 1
ATOM 2830 C C . HIS A 1 346 ? -8.204 7.386 3.521 1.00 95.69 346 HIS A C 1
ATOM 2832 O O . HIS A 1 346 ? -8.974 7.601 4.458 1.00 95.69 346 HIS A O 1
ATOM 2838 N N . VAL A 1 347 ? -7.710 6.161 3.297 1.00 96.81 347 VAL A N 1
ATOM 2839 C CA . VAL A 1 347 ? -7.972 5.015 4.188 1.00 96.81 347 VAL A CA 1
ATOM 2840 C C . VAL A 1 347 ? -7.461 5.281 5.591 1.00 96.81 347 VAL A C 1
ATOM 2842 O O . VAL A 1 347 ? -8.208 5.122 6.555 1.00 96.81 347 VAL A O 1
ATOM 2845 N N . GLN A 1 348 ? -6.205 5.704 5.701 1.00 95.88 348 GLN A N 1
ATOM 2846 C CA . GLN A 1 348 ? -5.621 6.052 6.981 1.00 95.88 348 GLN A CA 1
ATOM 2847 C C . GLN A 1 348 ? -4.660 7.228 6.857 1.00 95.88 348 GLN A C 1
ATOM 2849 O O . GLN A 1 348 ? -3.992 7.396 5.837 1.00 95.88 348 GLN A O 1
ATOM 2854 N N . VAL A 1 349 ? -4.540 7.978 7.945 1.00 96.19 349 VAL A N 1
ATOM 2855 C CA . VAL A 1 349 ? -3.424 8.889 8.198 1.00 96.19 349 VAL A CA 1
ATOM 2856 C C . VAL A 1 349 ? -2.627 8.303 9.351 1.00 96.19 349 VAL A C 1
ATOM 2858 O O . VAL A 1 349 ? -3.172 8.085 10.435 1.00 96.19 349 VAL A O 1
ATOM 2861 N N . LEU A 1 350 ? -1.341 8.045 9.127 1.00 94.94 350 LEU A N 1
ATOM 2862 C CA . LEU A 1 350 ? -0.454 7.634 10.207 1.00 94.94 350 LEU A CA 1
ATOM 2863 C C . LEU A 1 350 ? -0.008 8.852 11.006 1.00 94.94 350 LEU A C 1
ATOM 2865 O O . LEU A 1 350 ? 0.309 9.888 10.427 1.00 94.94 350 LEU A O 1
ATOM 2869 N N . CYS A 1 351 ? 0.061 8.709 12.324 1.00 93.25 351 CYS A N 1
ATOM 2870 C CA . CYS A 1 351 ? 0.647 9.690 13.219 1.00 93.25 351 CYS A CA 1
ATOM 2871 C C . CYS A 1 351 ? 1.815 9.071 13.995 1.00 93.25 351 CYS A C 1
ATOM 2873 O O . CYS A 1 351 ? 1.709 7.971 14.540 1.00 93.25 351 CYS A O 1
ATOM 2875 N N . HIS A 1 352 ? 2.941 9.776 14.036 1.00 92.31 352 HIS A N 1
ATOM 2876 C CA . HIS A 1 352 ? 4.176 9.372 14.698 1.00 92.31 352 HIS A CA 1
ATOM 2877 C C . HIS A 1 352 ? 4.834 10.597 15.343 1.00 92.31 352 HIS A C 1
ATOM 2879 O O . HIS A 1 352 ? 4.941 11.654 14.726 1.00 92.31 352 HIS A O 1
ATOM 2885 N N . GLY A 1 353 ? 5.237 10.492 16.608 1.00 88.56 353 GLY A N 1
ATOM 2886 C CA . GLY A 1 353 ? 5.825 11.598 17.366 1.00 88.56 353 GLY A CA 1
ATOM 2887 C C . GLY A 1 353 ? 4.896 12.807 17.534 1.00 88.56 353 GLY A C 1
ATOM 2888 O O . GLY A 1 353 ? 5.376 13.932 17.641 1.00 88.56 353 GLY A O 1
ATOM 2889 N N . GLY A 1 354 ? 3.573 12.601 17.513 1.00 87.12 354 GLY A N 1
ATOM 2890 C CA . GLY A 1 354 ? 2.578 13.682 17.554 1.00 87.12 354 GLY A CA 1
ATOM 2891 C C . GLY A 1 354 ? 2.391 14.439 16.231 1.00 87.12 354 GLY A C 1
ATOM 2892 O O . GLY A 1 354 ? 1.677 15.439 16.203 1.00 87.12 354 GLY A O 1
ATOM 2893 N N . ILE A 1 355 ? 3.007 13.975 15.143 1.00 91.31 355 ILE A N 1
ATOM 2894 C CA . ILE A 1 355 ? 2.845 14.516 13.790 1.00 91.31 355 ILE A CA 1
ATOM 2895 C C . ILE A 1 355 ? 2.050 13.505 12.977 1.00 91.31 355 ILE A C 1
ATOM 2897 O O . ILE A 1 355 ? 2.317 12.313 13.064 1.00 91.31 355 ILE A O 1
ATOM 2901 N N . CYS A 1 356 ? 1.081 13.969 12.198 1.00 93.19 356 CYS A N 1
ATOM 2902 C CA . CYS A 1 356 ? 0.253 13.130 11.339 1.00 93.19 356 CYS A CA 1
ATOM 2903 C C . CYS A 1 356 ? 0.625 13.361 9.877 1.00 93.19 356 CYS A C 1
ATOM 2905 O O . CYS A 1 356 ? 0.883 14.495 9.505 1.00 93.19 356 CYS A O 1
ATOM 2907 N N . TYR A 1 357 ? 0.648 12.314 9.058 1.00 95.62 357 TYR A N 1
ATOM 2908 C CA . TYR A 1 357 ? 1.199 12.344 7.702 1.00 95.62 357 TYR A CA 1
ATOM 2909 C C . TYR A 1 357 ? 0.106 12.026 6.671 1.00 95.62 357 TYR A C 1
ATOM 2911 O O . TYR A 1 357 ? -0.078 10.856 6.327 1.00 95.62 357 TYR A O 1
ATOM 2919 N N . PRO A 1 358 ? -0.667 13.028 6.211 1.00 95.69 358 PRO A N 1
ATOM 2920 C CA . PRO A 1 358 ? -1.775 12.819 5.282 1.00 95.69 358 PRO A CA 1
ATOM 2921 C C . PRO A 1 358 ? -1.287 12.421 3.882 1.00 95.69 358 PRO A C 1
ATOM 2923 O O . PRO A 1 358 ? -0.692 13.256 3.203 1.00 95.69 358 PRO A O 1
ATOM 2926 N N . PRO A 1 359 ? -1.556 11.192 3.392 1.00 95.06 359 PRO A N 1
ATOM 2927 C CA . PRO A 1 359 ? -0.936 10.699 2.161 1.00 95.06 359 PRO A CA 1
ATOM 2928 C C . PRO A 1 359 ? -1.260 11.485 0.889 1.00 95.06 359 PRO A C 1
ATOM 2930 O O . PRO A 1 359 ? -0.624 11.267 -0.134 1.00 95.06 359 PRO A O 1
ATOM 2933 N N . TRP A 1 360 ? -2.257 12.367 0.896 1.00 94.31 360 TRP A N 1
ATOM 2934 C CA . TRP A 1 360 ? -2.611 13.214 -0.247 1.00 94.31 360 TRP A CA 1
ATOM 2935 C C . TRP A 1 360 ? -1.823 14.526 -0.331 1.00 94.31 360 TRP A C 1
ATOM 2937 O O . TRP A 1 360 ? -1.981 15.245 -1.316 1.00 94.31 360 TRP A O 1
ATOM 2947 N N . THR A 1 361 ? -0.979 14.856 0.652 1.00 92.94 361 THR A N 1
ATOM 2948 C CA . THR A 1 361 ? -0.129 16.054 0.589 1.00 92.94 361 THR A CA 1
ATOM 2949 C C . THR A 1 361 ? 1.233 15.714 -0.001 1.00 92.94 361 THR A C 1
ATOM 2951 O O . THR A 1 361 ? 1.744 14.622 0.200 1.00 92.94 361 THR A O 1
ATOM 2954 N N . GLU A 1 362 ? 1.866 16.640 -0.722 1.00 87.38 362 GLU A N 1
ATOM 2955 C CA . GLU A 1 362 ? 3.177 16.389 -1.351 1.00 87.38 362 GLU A CA 1
ATOM 2956 C C . GLU A 1 362 ? 4.290 16.099 -0.329 1.00 87.38 362 GLU A C 1
ATOM 2958 O O . GLU A 1 362 ? 5.272 15.424 -0.628 1.00 87.38 362 GLU A O 1
ATOM 2963 N N . ASP A 1 363 ? 4.133 16.599 0.896 1.00 88.06 363 ASP A N 1
ATOM 2964 C CA . ASP A 1 363 ? 5.141 16.583 1.950 1.00 88.06 363 ASP A CA 1
ATOM 2965 C C . ASP A 1 363 ? 4.929 15.484 3.006 1.00 88.06 363 ASP A C 1
ATOM 2967 O O . ASP A 1 363 ? 5.573 15.511 4.063 1.00 88.06 363 ASP A O 1
ATOM 2971 N N . TYR A 1 364 ? 4.022 14.536 2.744 1.00 93.19 364 TYR A N 1
ATOM 2972 C CA . TYR A 1 364 ? 3.676 13.473 3.688 1.00 93.19 364 TYR A CA 1
ATOM 2973 C C . TYR A 1 364 ? 4.810 12.465 3.883 1.00 93.19 364 TYR A C 1
ATOM 2975 O O . TYR A 1 364 ? 5.002 11.961 4.990 1.00 93.19 364 TYR A O 1
ATOM 2983 N N . ARG A 1 365 ? 5.587 12.190 2.824 1.00 93.06 365 ARG A N 1
ATOM 2984 C CA . ARG A 1 365 ? 6.696 11.239 2.896 1.00 93.06 365 ARG A CA 1
ATOM 2985 C C . ARG A 1 365 ? 7.923 11.869 3.519 1.00 93.06 365 ARG A C 1
ATOM 2987 O O . ARG A 1 365 ? 8.429 12.862 2.997 1.00 93.06 365 ARG A O 1
ATOM 2994 N N . ARG A 1 366 ? 8.445 11.284 4.601 1.00 91.50 366 ARG A N 1
ATOM 2995 C CA . ARG A 1 366 ? 9.602 11.848 5.318 1.00 91.50 366 ARG A CA 1
ATOM 2996 C C . ARG A 1 366 ? 10.575 10.788 5.843 1.00 91.50 366 ARG A C 1
ATOM 2998 O O . ARG A 1 366 ? 10.163 9.663 6.121 1.00 91.50 366 ARG A O 1
ATOM 3005 N N . PRO A 1 367 ? 11.870 11.124 6.008 1.00 91.06 367 PRO A N 1
ATOM 3006 C CA . PRO A 1 367 ? 12.804 10.269 6.733 1.00 91.06 367 PRO A CA 1
ATOM 3007 C C . PRO A 1 367 ? 12.372 10.093 8.191 1.00 91.06 367 PRO A C 1
ATOM 3009 O O . PRO A 1 367 ? 11.846 11.028 8.807 1.00 91.06 367 PRO A O 1
ATOM 3012 N N . LEU A 1 368 ? 12.654 8.917 8.752 1.00 86.62 368 LEU A N 1
ATOM 3013 C CA . LEU A 1 368 ? 12.420 8.636 10.166 1.00 86.62 368 LEU A CA 1
ATOM 3014 C C . LEU A 1 368 ? 13.199 9.646 11.031 1.00 86.62 368 LEU A C 1
ATOM 3016 O O . LEU A 1 368 ? 14.404 9.819 10.859 1.00 86.62 368 LEU A O 1
ATOM 3020 N N . GLY A 1 369 ? 12.502 10.341 11.933 1.00 84.56 369 GLY A N 1
ATOM 3021 C CA . GLY A 1 369 ? 13.079 11.388 12.788 1.00 84.56 369 GLY A CA 1
ATOM 3022 C C . GLY A 1 369 ? 12.835 12.827 12.319 1.00 84.56 369 GLY A C 1
ATOM 3023 O O . GLY A 1 369 ? 13.227 13.765 13.012 1.00 84.56 369 GLY A O 1
ATOM 3024 N N . ASN A 1 370 ? 12.165 13.045 11.183 1.00 87.31 370 ASN A N 1
ATOM 3025 C CA . ASN A 1 370 ? 11.712 14.386 10.818 1.00 87.31 370 ASN A CA 1
ATOM 3026 C C . ASN A 1 370 ? 10.581 14.853 11.752 1.00 87.31 370 ASN A C 1
ATOM 3028 O O . ASN A 1 370 ? 9.506 14.259 11.771 1.00 87.31 370 ASN A O 1
ATOM 3032 N N . THR A 1 371 ? 10.816 15.942 12.488 1.00 88.38 371 THR A N 1
ATOM 3033 C CA . THR A 1 371 ? 9.883 16.485 13.494 1.00 88.38 371 THR A CA 1
ATOM 3034 C C . THR A 1 371 ? 9.098 17.710 13.018 1.00 88.38 371 THR A C 1
ATOM 3036 O O . THR A 1 371 ? 8.443 18.386 13.813 1.00 88.38 371 THR A O 1
ATOM 3039 N N . ARG A 1 372 ? 9.158 18.045 11.725 1.00 89.56 372 ARG A N 1
ATOM 3040 C CA . ARG A 1 372 ? 8.397 19.169 11.178 1.00 89.56 372 ARG A CA 1
ATOM 3041 C C . ARG A 1 372 ? 6.956 18.732 10.927 1.00 89.56 372 ARG A C 1
ATOM 3043 O O . ARG A 1 372 ? 6.731 17.751 10.226 1.00 89.56 372 ARG A O 1
ATOM 3050 N N . SER A 1 373 ? 6.001 19.510 11.432 1.00 89.25 373 SER A N 1
ATOM 3051 C CA . SER A 1 373 ? 4.582 19.333 11.117 1.00 89.25 373 SER A CA 1
ATOM 3052 C C . SER A 1 373 ? 4.340 19.366 9.608 1.00 89.25 373 SER A C 1
ATOM 3054 O O . SER A 1 373 ? 4.923 20.189 8.893 1.00 89.25 373 SER A O 1
ATOM 3056 N N . THR A 1 374 ? 3.470 18.480 9.142 1.00 91.12 374 THR A N 1
ATOM 3057 C CA . THR A 1 374 ? 2.963 18.490 7.770 1.00 91.12 374 THR A CA 1
ATOM 3058 C C . THR A 1 374 ? 1.898 19.568 7.598 1.00 91.12 374 THR A C 1
ATOM 3060 O O . THR A 1 374 ? 1.493 20.245 8.550 1.00 91.12 374 THR A O 1
ATOM 3063 N N . SER A 1 375 ? 1.410 19.695 6.369 1.00 89.06 375 SER A N 1
ATOM 3064 C CA . SER A 1 375 ? 0.208 20.469 6.070 1.00 89.06 375 SER A CA 1
ATOM 3065 C C . SER A 1 375 ? -0.988 20.025 6.942 1.00 89.06 375 SER A C 1
ATOM 3067 O O . SER A 1 375 ? -1.172 18.820 7.148 1.00 89.06 375 SER A O 1
ATOM 3069 N N . PRO A 1 376 ? -1.790 20.970 7.476 1.00 87.75 376 PRO A N 1
ATOM 3070 C CA . PRO A 1 376 ? -2.971 20.645 8.271 1.00 87.75 376 PRO A CA 1
ATOM 3071 C C . PRO A 1 376 ? -4.044 19.976 7.405 1.00 87.75 376 PRO A C 1
ATOM 3073 O O . PRO A 1 376 ? -4.141 20.248 6.210 1.00 87.75 376 PRO A O 1
ATOM 3076 N N . PHE A 1 377 ? -4.874 19.139 8.025 1.00 90.69 377 PHE A N 1
ATOM 3077 C CA . PHE A 1 377 ? -5.988 18.451 7.372 1.00 90.69 377 PHE A CA 1
ATOM 3078 C C . PHE A 1 377 ? -7.171 18.299 8.337 1.00 90.69 377 PHE A C 1
ATOM 3080 O O . PHE A 1 377 ? -7.012 18.420 9.553 1.00 90.69 377 PHE A O 1
ATOM 3087 N N . SER A 1 378 ? -8.360 18.035 7.799 1.00 89.81 378 SER A N 1
ATOM 3088 C CA . SER A 1 378 ? -9.564 17.752 8.578 1.00 89.81 378 SER A CA 1
ATOM 3089 C C . SER A 1 378 ? -9.730 16.253 8.817 1.00 89.81 378 SER A C 1
ATOM 3091 O O . SER A 1 378 ? -9.618 15.446 7.896 1.00 89.81 378 SER A O 1
ATOM 3093 N N . LEU A 1 379 ? -10.120 15.866 10.037 1.00 86.12 379 LEU A N 1
ATOM 3094 C CA . LEU A 1 379 ? -10.455 14.471 10.364 1.00 86.12 379 LEU A CA 1
ATOM 3095 C C . LEU A 1 379 ? -11.612 13.908 9.516 1.00 86.12 379 LEU A C 1
ATOM 3097 O O . LEU A 1 379 ? -11.772 12.697 9.438 1.00 86.12 379 LEU A O 1
ATOM 3101 N N . GLN A 1 380 ? -12.413 14.761 8.871 1.00 85.38 380 GLN A N 1
ATOM 3102 C CA . GLN A 1 380 ? -13.497 14.328 7.980 1.00 85.38 380 GLN A CA 1
ATOM 3103 C C . GLN A 1 380 ? -12.999 13.842 6.610 1.00 85.38 380 GLN A C 1
ATOM 3105 O O . GLN A 1 380 ? -13.761 13.211 5.883 1.00 85.38 380 GLN A O 1
ATOM 3110 N N . GLU A 1 381 ? -11.749 14.139 6.248 1.00 91.31 381 GLU A N 1
ATOM 3111 C CA . GLU A 1 381 ? -11.159 13.754 4.960 1.00 91.31 381 GLU A CA 1
ATOM 3112 C C . GLU A 1 381 ? -10.641 12.309 4.957 1.00 91.31 381 GLU A C 1
ATOM 3114 O O . GLU A 1 381 ? -10.345 11.771 3.899 1.00 91.31 381 GLU A O 1
ATOM 3119 N N . VAL A 1 382 ? -10.548 11.660 6.120 1.00 95.31 382 VAL A N 1
ATOM 3120 C CA . VAL A 1 382 ? -9.944 10.331 6.288 1.00 95.31 382 VAL A CA 1
ATOM 3121 C C . VAL A 1 382 ? -10.900 9.376 6.995 1.00 95.31 382 VAL A C 1
ATOM 3123 O O . VAL A 1 382 ? -11.750 9.798 7.779 1.00 95.31 382 VAL A O 1
ATOM 3126 N N . PHE A 1 383 ? -10.780 8.074 6.737 1.00 96.75 383 PHE A N 1
ATOM 3127 C CA . PHE A 1 383 ? -11.556 7.060 7.457 1.00 96.75 383 PHE A CA 1
ATOM 3128 C C . PHE A 1 383 ? -10.970 6.730 8.824 1.00 96.75 383 PHE A C 1
ATOM 3130 O O . PHE A 1 383 ? -11.719 6.633 9.799 1.00 96.75 383 PHE A O 1
ATOM 3137 N N . ALA A 1 384 ? -9.648 6.589 8.913 1.00 96.56 384 ALA A N 1
ATOM 3138 C CA . ALA A 1 384 ? -8.977 6.194 10.139 1.00 96.56 384 ALA A CA 1
ATOM 3139 C C . ALA A 1 384 ? -7.709 7.007 10.436 1.00 96.56 384 ALA A C 1
ATOM 3141 O O . ALA A 1 384 ? -6.992 7.442 9.538 1.00 96.56 384 ALA A O 1
ATOM 3142 N N . ILE A 1 385 ? -7.404 7.168 11.719 1.00 95.06 385 ILE A N 1
ATOM 3143 C CA . ILE A 1 385 ? -6.117 7.664 12.202 1.00 95.06 385 ILE A CA 1
ATOM 3144 C C . ILE A 1 385 ? -5.381 6.518 12.883 1.00 95.06 385 ILE A C 1
ATOM 3146 O O . ILE A 1 385 ? -5.939 5.875 13.767 1.00 95.06 385 ILE A O 1
ATOM 3150 N N . HIS A 1 386 ? -4.132 6.286 12.495 1.00 94.81 386 HIS A N 1
ATOM 3151 C CA . HIS A 1 386 ? -3.289 5.219 13.024 1.00 94.81 386 HIS A CA 1
ATOM 3152 C C . HIS A 1 386 ? -2.109 5.830 13.788 1.00 94.81 386 HIS A C 1
ATOM 3154 O O . HIS A 1 386 ? -1.191 6.384 13.187 1.00 94.81 386 HIS A O 1
ATOM 3160 N N . THR A 1 387 ? -2.128 5.760 15.120 1.00 92.12 387 THR A N 1
ATOM 3161 C CA . THR A 1 387 ? -1.103 6.405 15.960 1.00 92.12 387 THR A CA 1
ATOM 3162 C C . THR A 1 387 ? -0.028 5.407 16.372 1.00 92.12 387 THR A C 1
ATOM 3164 O O . THR A 1 387 ? -0.244 4.595 17.258 1.00 92.12 387 THR A O 1
ATOM 3167 N N . THR A 1 388 ? 1.147 5.479 15.755 1.00 87.19 388 THR A N 1
ATOM 3168 C CA . THR A 1 388 ? 2.186 4.443 15.904 1.00 87.19 388 THR A CA 1
ATOM 3169 C C . THR A 1 388 ? 3.123 4.664 17.089 1.00 87.19 388 THR A C 1
ATOM 3171 O O . THR A 1 388 ? 3.543 3.700 17.721 1.00 87.19 388 THR A O 1
ATOM 3174 N N . GLU A 1 389 ? 3.460 5.918 17.408 1.00 85.06 389 GLU A N 1
ATOM 3175 C CA . GLU A 1 389 ? 4.349 6.257 18.527 1.00 85.06 389 GLU A CA 1
ATOM 3176 C C . GLU A 1 389 ? 4.066 7.684 19.047 1.00 85.06 389 GLU A C 1
ATOM 3178 O O . GLU A 1 389 ? 4.103 8.628 18.255 1.00 85.06 389 GLU A O 1
ATOM 3183 N N . PRO A 1 390 ? 3.801 7.881 20.353 1.00 81.94 390 PRO A N 1
ATOM 3184 C CA . PRO A 1 390 ? 3.434 6.825 21.291 1.00 81.94 390 PRO A CA 1
ATOM 3185 C C . PRO A 1 390 ? 2.109 6.182 20.856 1.00 81.94 390 PRO A C 1
ATOM 3187 O O . PRO A 1 390 ? 1.178 6.891 20.483 1.00 81.94 390 PRO A O 1
ATOM 3190 N N . LYS A 1 391 ? 1.990 4.851 20.964 1.00 77.00 391 LYS A N 1
ATOM 3191 C CA . LYS A 1 391 ? 0.746 4.118 20.626 1.00 77.00 391 LYS A CA 1
ATOM 3192 C C . LYS A 1 391 ? -0.486 4.602 21.392 1.00 77.00 391 LYS A C 1
ATOM 3194 O O . LYS A 1 391 ? -1.625 4.397 20.980 1.00 77.00 391 LYS A O 1
ATOM 3199 N N . LEU A 1 392 ? -0.261 5.214 22.553 1.00 77.56 392 LEU A N 1
ATOM 3200 C CA . LEU A 1 392 ? -1.306 5.698 23.436 1.00 77.56 392 LEU A CA 1
ATOM 3201 C C . LEU A 1 392 ? -1.311 7.227 23.466 1.00 77.56 392 LEU A C 1
ATOM 3203 O O . LEU A 1 392 ? -0.462 7.853 24.106 1.00 77.56 392 LEU A O 1
ATOM 3207 N N . ILE A 1 393 ? -2.310 7.825 22.815 1.00 79.50 393 ILE A N 1
ATOM 3208 C CA . ILE A 1 393 ? -2.537 9.271 22.858 1.00 79.50 393 ILE A CA 1
ATOM 3209 C C . ILE A 1 393 ? -2.838 9.680 24.313 1.00 79.50 393 ILE A C 1
ATOM 3211 O O . ILE A 1 393 ? -3.708 9.067 24.941 1.00 79.50 393 ILE A O 1
ATOM 3215 N N . PRO A 1 394 ? -2.184 10.719 24.873 1.00 83.62 394 PRO A N 1
ATOM 3216 C CA . PRO A 1 394 ? -2.371 11.126 26.269 1.00 83.62 394 PRO A CA 1
ATOM 3217 C C . PRO A 1 394 ? -3.833 11.354 26.683 1.00 83.62 394 PRO A C 1
ATOM 3219 O O . PRO A 1 394 ? -4.232 10.977 27.790 1.00 83.62 394 PRO A O 1
ATOM 3222 N N . SER A 1 395 ? -4.652 11.919 25.790 1.00 85.00 395 SER A N 1
ATOM 3223 C CA . SER A 1 395 ? -6.079 12.162 26.028 1.00 85.00 395 SER A CA 1
ATOM 3224 C C . SER A 1 395 ? -6.913 10.881 26.121 1.00 85.00 395 SER A C 1
ATOM 3226 O O . SER A 1 395 ? -7.970 10.896 26.749 1.00 85.00 395 SER A O 1
ATOM 3228 N N . LEU A 1 396 ? -6.428 9.767 25.568 1.00 87.62 396 LEU A N 1
ATOM 3229 C CA . LEU A 1 396 ? -7.136 8.486 25.485 1.00 87.62 396 LEU A CA 1
ATOM 3230 C C . LEU A 1 396 ? -6.651 7.457 26.519 1.00 87.62 396 LEU A C 1
ATOM 3232 O O . LEU A 1 396 ? -7.089 6.309 26.518 1.00 87.62 396 LEU A O 1
ATOM 3236 N N . GLN A 1 397 ? -5.767 7.856 27.438 1.00 87.44 397 GLN A N 1
ATOM 3237 C CA . GLN A 1 397 ? -5.237 6.965 28.479 1.00 87.44 397 GLN A CA 1
ATOM 3238 C C . GLN A 1 397 ? -6.284 6.576 29.530 1.00 87.44 397 GLN A C 1
ATOM 3240 O O . GLN A 1 397 ? -6.228 5.485 30.093 1.00 87.44 397 GLN A O 1
ATOM 3245 N N . SER A 1 398 ? -7.223 7.475 29.834 1.00 92.25 398 SER A N 1
ATOM 3246 C CA . SER A 1 398 ? -8.247 7.264 30.859 1.00 92.25 398 SER A CA 1
ATOM 3247 C C . SER A 1 398 ? -9.475 8.137 30.614 1.00 92.25 398 SER A C 1
ATOM 3249 O O . SER A 1 398 ? -9.407 9.157 29.923 1.00 92.25 398 SER A O 1
ATOM 3251 N N . THR A 1 399 ? -10.594 7.794 31.254 1.00 93.19 399 THR A N 1
ATOM 3252 C CA . THR A 1 399 ? -11.800 8.637 31.253 1.00 93.19 399 THR A CA 1
ATOM 3253 C C . THR A 1 399 ? -11.526 10.025 31.831 1.00 93.19 399 THR A C 1
ATOM 3255 O O . THR A 1 399 ? -12.062 11.013 31.339 1.00 93.19 399 THR A O 1
ATOM 3258 N N . GLN A 1 400 ? -10.660 10.138 32.845 1.00 92.56 400 GLN A N 1
ATOM 3259 C CA . GLN A 1 400 ? -10.302 11.423 33.444 1.00 92.56 400 GLN A CA 1
ATOM 3260 C C . GLN A 1 400 ? -9.515 12.311 32.472 1.00 92.56 400 GLN A C 1
ATOM 3262 O O . GLN A 1 400 ? -9.781 13.514 32.402 1.00 92.56 400 GLN A O 1
ATOM 3267 N N . ASN A 1 401 ? -8.580 11.731 31.717 1.00 92.62 401 ASN A N 1
ATOM 3268 C CA . ASN A 1 401 ? -7.825 12.457 30.697 1.00 92.62 401 ASN A CA 1
ATOM 3269 C C . ASN A 1 401 ? -8.755 12.904 29.567 1.00 92.62 401 ASN A C 1
ATOM 3271 O O . ASN A 1 401 ? -8.730 14.073 29.185 1.00 92.62 401 ASN A O 1
ATOM 3275 N N . LEU A 1 402 ? -9.653 12.021 29.120 1.00 93.75 402 LEU A N 1
ATOM 3276 C CA . LEU A 1 402 ? -10.623 12.325 28.070 1.00 93.75 402 LEU A CA 1
ATOM 3277 C C . LEU A 1 402 ? -11.624 13.415 28.475 1.00 93.75 402 LEU A C 1
ATOM 3279 O O . LEU A 1 402 ? -12.083 14.174 27.629 1.00 93.75 402 LEU A O 1
ATOM 3283 N N . LYS A 1 403 ? -11.978 13.540 29.758 1.00 92.00 403 LYS A N 1
ATOM 3284 C CA . LYS A 1 403 ? -12.832 14.645 30.236 1.00 92.00 403 LYS A CA 1
ATOM 3285 C C . LYS A 1 403 ? -12.133 16.001 30.154 1.00 92.00 403 LYS A C 1
ATOM 3287 O O . LYS A 1 403 ? -12.785 17.007 29.899 1.00 92.00 403 LYS A O 1
ATOM 3292 N N . LYS A 1 404 ? -10.822 16.029 30.402 1.00 91.81 404 LYS A N 1
ATOM 3293 C CA . LYS A 1 404 ? -10.017 17.258 30.482 1.00 91.81 404 LYS A CA 1
ATOM 3294 C C . LYS A 1 404 ? -9.382 17.659 29.151 1.00 91.81 404 LYS A C 1
ATOM 3296 O O . LYS A 1 404 ? -8.862 18.765 29.052 1.00 91.81 404 LYS A O 1
ATOM 3301 N N . SER A 1 405 ? -9.379 16.769 28.163 1.00 90.94 405 SER A N 1
ATOM 3302 C CA . SER A 1 405 ? -8.686 16.987 26.898 1.00 90.94 405 SER A CA 1
ATOM 3303 C C . SER A 1 405 ? -9.315 18.100 26.064 1.00 90.94 405 SER A C 1
ATOM 3305 O O . SER A 1 405 ? -10.537 18.191 25.927 1.00 90.94 405 SER A O 1
ATOM 3307 N N . THR A 1 406 ? -8.465 18.921 25.461 1.00 88.69 406 THR A N 1
ATOM 3308 C CA . THR A 1 406 ? -8.849 19.996 24.534 1.00 88.69 406 THR A CA 1
ATOM 3309 C C . THR A 1 406 ? -8.368 19.727 23.109 1.00 88.69 406 THR A C 1
ATOM 3311 O O . THR A 1 406 ? -8.565 20.565 22.240 1.00 88.69 406 THR A O 1
ATOM 3314 N N . ASP A 1 407 ? -7.707 18.590 22.872 1.00 85.38 407 ASP A N 1
ATOM 3315 C CA . ASP A 1 407 ? -7.294 18.144 21.543 1.00 85.38 407 ASP A CA 1
ATOM 3316 C C . ASP A 1 407 ? -8.459 17.539 20.748 1.00 85.38 407 ASP A C 1
ATOM 3318 O O . ASP A 1 407 ? -9.441 17.042 21.313 1.00 85.38 407 ASP A O 1
ATOM 3322 N N . ASP A 1 408 ? -8.321 17.561 19.421 1.00 83.81 408 ASP A N 1
ATOM 3323 C CA . ASP A 1 408 ? -9.343 17.093 18.482 1.00 83.81 408 ASP A CA 1
ATOM 3324 C C . ASP A 1 408 ? -9.691 15.612 18.686 1.00 83.81 408 ASP A C 1
ATOM 3326 O O . ASP A 1 408 ? -10.869 15.252 18.643 1.00 83.81 408 ASP A O 1
ATOM 3330 N N . PHE A 1 409 ? -8.706 14.762 19.006 1.00 85.50 409 PHE A N 1
ATOM 3331 C CA . PHE A 1 409 ? -8.942 13.349 19.332 1.00 85.50 409 PHE A CA 1
ATOM 3332 C C . PHE A 1 409 ? -9.822 13.198 20.571 1.00 85.50 409 PHE A C 1
ATOM 3334 O O . PHE A 1 409 ? -10.769 12.413 20.579 1.00 85.50 409 PHE A O 1
ATOM 3341 N N . GLY A 1 410 ? -9.555 13.989 21.609 1.00 89.44 410 GLY A N 1
ATOM 3342 C CA . GLY A 1 410 ? -10.380 14.058 22.803 1.00 89.44 410 GLY A CA 1
ATOM 3343 C C . GLY A 1 410 ? -11.815 14.498 22.509 1.00 89.44 410 GLY A C 1
ATOM 3344 O O . GLY A 1 410 ? -12.769 13.874 22.981 1.00 89.44 410 GLY A O 1
ATOM 3345 N N . HIS A 1 411 ? -11.992 15.545 21.699 1.00 88.62 411 HIS A N 1
ATOM 3346 C CA . HIS A 1 411 ? -13.318 15.993 21.258 1.00 88.62 411 HIS A CA 1
ATOM 3347 C C . HIS A 1 411 ? -14.067 14.901 20.493 1.00 88.62 411 HIS A C 1
ATOM 3349 O O . HIS A 1 411 ? -15.237 14.637 20.785 1.00 88.62 411 HIS A O 1
ATOM 3355 N N . PHE A 1 412 ? -13.376 14.239 19.573 1.00 89.88 412 PHE A N 1
ATOM 3356 C CA . PHE A 1 412 ? -13.921 13.158 18.775 1.00 89.88 412 PHE A CA 1
ATOM 3357 C C . PHE A 1 412 ? -14.316 11.944 19.632 1.00 89.88 412 PHE A C 1
ATOM 3359 O O . PHE A 1 412 ? -15.450 11.473 19.562 1.00 89.88 412 PHE A O 1
ATOM 3366 N N . MET A 1 413 ? -13.451 11.478 20.532 1.00 92.81 413 MET A N 1
ATOM 3367 C CA . MET A 1 413 ? -13.748 10.306 21.366 1.00 92.81 413 MET A CA 1
ATOM 3368 C C . MET A 1 413 ? -14.847 10.561 22.402 1.00 92.81 413 MET A C 1
ATOM 3370 O O . MET A 1 413 ? -15.615 9.654 22.730 1.00 92.81 413 MET A O 1
ATOM 3374 N N . ARG A 1 414 ? -15.020 11.806 22.866 1.00 94.62 414 ARG A N 1
ATOM 3375 C CA . ARG A 1 414 ? -16.223 12.180 23.628 1.00 94.62 414 ARG A CA 1
ATOM 3376 C C . ARG A 1 414 ? -17.493 12.004 22.801 1.00 94.62 414 ARG A C 1
ATOM 3378 O O . ARG A 1 414 ? -18.498 11.540 23.338 1.00 94.62 414 ARG A O 1
ATOM 3385 N N . HIS A 1 415 ? -17.460 12.354 21.515 1.00 93.50 415 HIS A N 1
ATOM 3386 C CA . HIS A 1 415 ? -18.587 12.123 20.615 1.00 93.50 415 HIS A CA 1
ATOM 3387 C C . HIS A 1 415 ? -18.886 10.623 20.470 1.00 93.50 415 HIS A C 1
ATOM 3389 O O . HIS A 1 415 ? -20.041 10.240 20.650 1.00 93.50 415 HIS A O 1
ATOM 3395 N N . VAL A 1 416 ? -17.862 9.775 20.288 1.00 95.25 416 VAL A N 1
ATOM 3396 C CA . VAL A 1 416 ? -17.997 8.301 20.244 1.00 95.25 416 VAL A CA 1
ATOM 3397 C C . VAL A 1 416 ? -18.684 7.751 21.501 1.00 95.25 416 VAL A C 1
ATOM 3399 O O . VAL A 1 416 ? -19.625 6.962 21.404 1.00 95.25 416 VAL A O 1
ATOM 3402 N N . LEU A 1 417 ? -18.285 8.202 22.695 1.00 96.31 417 LEU A N 1
ATOM 3403 C CA . LEU A 1 417 ? -18.936 7.787 23.944 1.00 96.31 417 LEU A CA 1
ATOM 3404 C C . LEU A 1 417 ? -20.395 8.245 24.040 1.00 96.31 417 LEU A C 1
ATOM 3406 O O . LEU A 1 417 ? -21.227 7.537 24.598 1.00 96.31 417 LEU A O 1
ATOM 3410 N N . ILE A 1 418 ? -20.734 9.419 23.506 1.00 95.81 418 ILE A N 1
ATOM 3411 C CA . ILE A 1 418 ? -22.115 9.913 23.517 1.00 95.81 418 ILE A CA 1
ATOM 3412 C C . ILE A 1 418 ? -23.001 9.066 22.599 1.00 95.81 418 ILE A C 1
ATOM 3414 O O . ILE A 1 418 ? -24.072 8.642 23.031 1.00 95.81 418 ILE A O 1
ATOM 3418 N N . ILE A 1 419 ? -22.570 8.809 21.362 1.00 95.62 419 ILE A N 1
ATOM 3419 C CA . ILE A 1 419 ? -23.378 8.063 20.382 1.00 95.62 419 ILE A CA 1
ATOM 3420 C C . ILE A 1 419 ? -23.497 6.574 20.726 1.00 95.62 419 ILE A C 1
ATOM 3422 O O . ILE A 1 419 ? -24.504 5.958 20.398 1.00 95.62 419 ILE A O 1
ATOM 3426 N N . SER A 1 420 ? -22.519 6.024 21.451 1.00 95.75 420 SER A N 1
ATOM 3427 C CA . SER A 1 420 ? -22.551 4.655 21.982 1.00 95.75 420 SER A CA 1
ATOM 3428 C C . SER A 1 420 ? -23.289 4.532 23.324 1.00 95.75 420 SER A C 1
ATOM 3430 O O . SER A 1 420 ? -23.189 3.510 23.994 1.00 95.75 420 SER A O 1
ATOM 3432 N N . GLY A 1 421 ? -24.007 5.574 23.767 1.00 95.50 421 GLY A N 1
ATOM 3433 C CA . GLY A 1 421 ? -24.833 5.533 24.982 1.00 95.50 421 GLY A CA 1
ATOM 3434 C C . GLY A 1 421 ? -24.066 5.636 26.307 1.00 95.50 421 GLY A C 1
ATOM 3435 O O . GLY A 1 421 ? -24.654 5.495 27.377 1.00 95.50 421 GLY A O 1
ATOM 3436 N N . ARG A 1 422 ? -22.767 5.945 26.278 1.00 95.62 422 ARG A N 1
ATOM 3437 C CA . ARG A 1 422 ? -21.857 5.931 27.438 1.00 95.62 42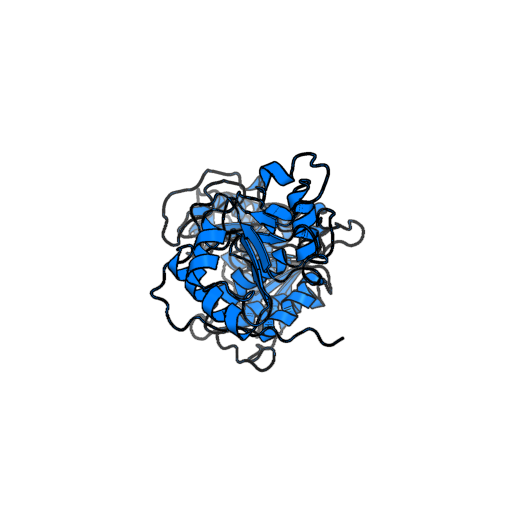2 ARG A CA 1
ATOM 3438 C C . ARG A 1 422 ? -21.495 7.313 27.959 1.00 95.62 422 ARG A C 1
ATOM 3440 O O . ARG A 1 422 ? -20.406 7.548 28.483 1.00 95.62 422 ARG A O 1
ATOM 3447 N N . ARG A 1 423 ? -22.444 8.248 27.883 1.00 94.69 423 ARG A N 1
ATOM 3448 C CA . ARG A 1 423 ? -22.279 9.603 28.435 1.00 94.69 423 ARG A CA 1
ATOM 3449 C C . ARG A 1 423 ? -21.922 9.595 29.932 1.00 94.69 423 ARG A C 1
ATOM 3451 O O . ARG A 1 423 ? -21.266 10.529 30.378 1.00 94.69 423 ARG A O 1
ATOM 3458 N N . TYR A 1 424 ? -22.295 8.563 30.697 1.00 93.81 424 TYR A N 1
ATOM 3459 C CA . TYR A 1 424 ? -21.936 8.438 32.120 1.00 93.81 424 TYR A CA 1
ATOM 3460 C C . TYR A 1 424 ? -20.418 8.373 32.359 1.00 93.81 424 TYR A C 1
ATOM 3462 O O . TYR A 1 424 ? -19.946 8.861 33.380 1.00 93.81 424 TYR A O 1
ATOM 3470 N N . LEU A 1 425 ? -19.630 7.876 31.398 1.00 92.81 425 LEU A N 1
ATOM 3471 C CA . LEU A 1 425 ? -18.165 7.877 31.491 1.00 92.81 425 LEU A CA 1
ATOM 3472 C C . LEU A 1 425 ? -17.564 9.290 31.407 1.00 92.81 425 LEU A C 1
ATOM 3474 O O . LEU A 1 425 ? -16.391 9.474 31.729 1.00 92.81 425 LEU A O 1
ATOM 3478 N N . LEU A 1 426 ? -18.360 10.289 31.003 1.00 90.12 426 LEU A N 1
ATOM 3479 C CA . LEU A 1 426 ? -17.980 11.701 30.915 1.00 90.12 426 LEU A CA 1
ATOM 3480 C C . LEU A 1 426 ? -18.436 12.537 32.124 1.00 90.12 426 LEU A C 1
ATOM 3482 O O . LEU A 1 426 ? -18.028 13.693 32.215 1.00 90.12 426 LEU A O 1
ATOM 3486 N N . GLN A 1 427 ? -19.238 11.973 33.034 1.00 84.44 427 GLN A N 1
ATOM 3487 C CA . GLN A 1 427 ? -19.819 12.682 34.186 1.00 84.44 427 GLN A CA 1
ATOM 3488 C C . GLN A 1 427 ? -18.895 12.746 35.395 1.00 84.44 427 GLN A C 1
ATOM 3490 O O . GLN A 1 427 ? -18.153 11.766 35.631 1.00 84.44 427 GLN A O 1
#

InterPro domains:
  IPR007577 Glycosyltransferase, DXD sugar-binding motif [PF04488] (234-270)
  IPR029044 Nucleotide-diphospho-sugar transferases [SSF53448] (196-367)

Secondary structure (DSSP, 8-state):
-PPPP------S-TTSPTTSHHHHHHHHHHHHHH-EEEE-TTEEESS---SGGG-SEEEEE-S-S-TT-EEEEE-SSPSTT--HHHHHHHHHHSPP-SEEHHHHTS--SS--SEEE-SSS---HHHHSS--SHHHHHHHHHHHS-SS-------TTSPPPSEEEEEE---TT---SBPPHHHHHHHHHIIIII--SEEEEEESS--BSHHHHHHTTSSEEEEE-PPPSEETTEE---HHHHHHHHHHHHHHHH-EEEE-TTEEE-SPPPHHHHTSSEEEEE--B--SS-S--EEEEEEEE-TT-HHHHHHHHHGGG--TT-HHIIIIIHHHHHHHH-TTS-EE-TTSEEEEETTEEE-TTSTT--B-TT---------GGG-SEEEEEESSS-GGGS-HHHHHH--SHHHHHHHHHHHHTT-GGGG-